Protein AF-0000000066030274 (afdb_homodimer)

InterPro domains:
  IPR007260 Putative N-acetylmannosamine-6-phosphate epimerase [MF_01235] (3-221)
  IPR007260 Putative N-acetylmannosamine-6-phosphate epimerase [NF002231] (2-221)
  IPR007260 Putative N-acetylmannosamine-6-phosphate epimerase [PF04131] (27-221)
  IPR007260 Putative N-acetylmannosamine-6-phosphate epimerase [PTHR36204] (3-221)
  IPR007260 Putative N-acetylmannosamine-6-phosphate epimerase [cd04729] (2-216)
  IPR011060 Ribulose-phosphate binding barrel [SSF51366] (3-220)
  IPR013785 Aldolase-type TIM barrel [G3DSA:3.20.20.70] (1-220)

pLDDT: mean 97.84, std 4.37, range [44.91, 99.0]

Organism: Clostridioides difficile (strain 630) (NCBI:txid272563)

Secondary structure (DSSP, 8-state):
-HHHHTTSEEEEE---TTSTT--HHHHHHHHHHHHHHT--EEEEESHHHHHHHHHHH---EEEE-B--BTTBS--BS-SHHHHHHHHTTT-SEEEEE-SSSPPGGG--HHHHHHHHHHTT-EEEEE-SSHHHHHHHHHHT-SEEE-TTTTSSTTS---SS--HHHHHHHHHH-SS-EEEES---SHHHHHHHHHTT-SEEEE-HHHH-HHHHHHHHHHHHS--/-HHHHTTSEEEEE---TTSTT--HHHHHHHHHHHHHHT--EEEEESHHHHHHHHHHH---EEEE-B--BTTBS--BS-SHHHHHHHHTTT-SEEEEE-SSSPPGGG--HHHHHHHHHHTT-EEEEE-SSHHHHHHHHHHT-SEEE-TTTTSSTTS---SS--HHHHHHHHHH-SS-EEEES---SHHHHHHHHHTT-SEEEE-HHHH-HHHHHHHHHHHHS--

Solvent-accessible surface area (backbone atoms only — not comparable to full-atom values): 22519 Å² total; per-residue (Å²): 103,72,77,70,30,49,76,36,43,24,37,31,44,65,54,53,87,90,39,62,58,46,40,39,70,48,32,16,28,49,42,36,20,26,42,73,17,58,35,51,28,35,33,28,48,39,54,64,30,40,39,38,28,37,72,67,57,68,46,49,30,36,34,34,32,80,47,86,45,95,78,24,88,49,28,43,28,48,44,68,67,45,49,56,51,48,65,72,44,68,45,55,23,40,39,27,65,41,50,91,67,58,32,47,94,65,55,56,65,56,60,51,48,48,53,43,46,75,71,73,30,43,36,33,31,30,14,43,51,70,68,33,46,56,51,41,52,74,53,60,48,59,28,38,28,40,52,34,46,34,72,44,97,87,35,70,72,62,93,46,51,64,59,69,60,49,40,53,46,46,72,69,48,91,54,50,36,31,46,28,42,55,45,64,45,38,66,46,48,31,53,50,50,73,54,58,39,34,27,34,44,37,31,57,68,46,63,29,37,25,61,44,32,29,51,39,48,57,47,58,50,82,123,102,71,76,71,29,49,77,36,44,25,36,31,42,63,54,53,87,92,39,62,57,45,40,40,70,48,31,16,28,51,42,37,19,26,42,74,17,58,34,51,29,34,35,27,49,38,54,64,30,39,41,38,28,37,72,66,58,66,44,48,30,37,34,33,32,79,47,85,45,95,79,24,87,49,28,42,27,47,45,69,67,45,48,56,51,47,67,72,44,69,45,56,24,41,39,28,64,40,51,92,66,60,32,48,93,65,54,57,64,56,58,52,50,47,52,43,45,74,70,73,32,43,36,34,32,30,14,44,51,70,68,33,46,56,52,42,53,74,55,62,48,57,29,38,26,40,52,34,47,33,72,43,98,87,36,70,71,63,92,48,51,64,60,69,60,49,41,53,46,48,71,68,47,93,55,48,36,30,45,28,41,55,43,65,44,36,66,47,48,30,54,49,50,73,54,57,39,34,27,35,43,37,32,58,67,48,62,28,37,25,61,44,33,29,50,40,47,57,47,57,50,80,126

Radius of gyration: 24.38 Å; Cα contacts (8 Å, |Δi|>4): 1023; chains: 2; bounding box: 40×72×54 Å

Sequence (446 aa):
MLDKVKGRLIVSCQALENEPLHSPFIMGRMAKAAMEGGAVGIRAQGVEDIIEIKKVTGLPVIGIIKRNYEDSDIYITPTKKEVDELLTTGCEMIALDATNRVRPNNEDLKELIKYIKENGVLVMADISNYDEAIKAQEYGVDCVSTTLSGYTPYTKTLEGPDFVLMERLVKDLEIPVIAEGKVNTPQDLKKVFELGVHSSVVGSAITRPQLITEKFVKAIEINMLDKVKGRLIVSCQALENEPLHSPFIMGRMAKAAMEGGAVGIRAQGVEDIIEIKKVTGLPVIGIIKRNYEDSDIYITPTKKEVDELLTTGCEMIALDATNRVRPNNEDLKELIKYIKENGVLVMADISNYDEAIKAQEYGVDCVSTTLSGYTPYTKTLEGPDFVLMERLVKDLEIPVIAEGKVNTPQDLKKVFELGVHSSVVGSAITRPQLITEKFVKAIEIN

Foldseek 3Di:
DLVQFFVHEEEEQEDDPPAPQPDLVSSLVLLVVVVVVPHQEYEYEDQSNLLSNCVNRVHAYAYWYFDDDPVWPFGTNQDVVRLVSNLVRPHQEYEGEQEPTAGVVRDDPLVSCVVSVVSVHAYEYEYQADVSQVVVVVSPHQEYENACNLVDPPHNHDQAWPQVRLLVCQVPDPHAYEYEDRCQDPVSLVSSVVSPGRYYYHYCNRHPVVVVVVVVVVVPPDD/DLVQFFVHEEEEQEDDPPAPQPDLVSSLVLLVVVVVVPHQEYEYEDQSNLLSNCVNRVHAYAYWYFDDDPVWPFGTNQDVVRLVSNLVRPHQEYE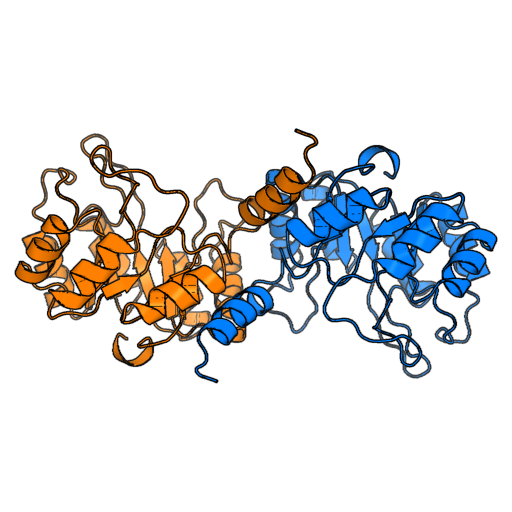GEQEPTAGVVRDDPLVSCVVSVVSVHAYEYEYQADVSQVVVVVSPHQEYENACNCVDPPHNHDQAWPQVRLLVCQVPPPHAYEYEDRCQDPVSLVSSVVSPGRYYYHYCNRHPVVVVVVVVVVVPPDD

Nearest PDB structures (foldseek):
  4utu-assembly1_B  TM=9.951E-01  e=3.178E-37  Clostridium perfringens str. 13
  4utt-assembly2_C-2  TM=9.956E-01  e=2.919E-36  Clostridium perfringens str. 13
  4utt-assembly2_B  TM=9.956E-01  e=1.132E-35  Clostridium perfringens str. 13
  5zkn-assembly1_A-2  TM=9.641E-01  e=8.181E-30  Fusobacterium nucleatum subsp. nucleatum ATCC 25586
  3q58-assembly1_B  TM=9.563E-01  e=1.380E-25  Salmonella enterica subsp. enterica serovar Typhi

Structure (mmCIF, N/CA/C/O backbone):
data_AF-0000000066030274-model_v1
#
loop_
_entity.id
_entity.type
_entity.pdbx_description
1 polymer 'Putative N-acetylmannosamine-6-phosphate 2-epimerase'
#
loop_
_atom_site.group_PDB
_atom_site.id
_atom_site.type_symbol
_atom_site.label_atom_id
_atom_site.label_alt_id
_atom_site.label_comp_id
_atom_site.label_asym_id
_atom_site.label_entity_id
_atom_site.label_seq_id
_atom_site.pdbx_PDB_ins_code
_atom_site.Cartn_x
_atom_site.Cartn_y
_atom_site.Cartn_z
_atom_site.occupancy
_atom_site.B_iso_or_equiv
_atom_site.auth_seq_id
_atom_site.auth_comp_id
_atom_site.auth_asym_id
_atom_site.auth_atom_id
_atom_site.pdbx_PDB_model_num
ATOM 1 N N . MET A 1 1 ? -14.547 20.438 7.605 1 95.88 1 MET A N 1
ATOM 2 C CA . MET A 1 1 ? -13.617 19.312 7.473 1 95.88 1 MET A CA 1
ATOM 3 C C . MET A 1 1 ? -13.375 18.656 8.82 1 95.88 1 MET A C 1
ATOM 5 O O . MET A 1 1 ? -13.516 17.438 8.953 1 95.88 1 MET A O 1
ATOM 9 N N . LEU A 1 2 ? -13.211 19.422 9.906 1 98.19 2 LEU A N 1
ATOM 10 C CA . LEU A 1 2 ? -12.812 18.875 11.195 1 98.19 2 LEU A CA 1
ATOM 11 C C . LEU A 1 2 ? -13.922 17.984 11.766 1 98.19 2 LEU A C 1
ATOM 13 O O . LEU A 1 2 ? -13.641 16.953 12.375 1 98.19 2 LEU A O 1
ATOM 17 N N . ASP A 1 3 ? -15.188 18.391 11.539 1 98.12 3 ASP A N 1
ATOM 18 C CA . ASP A 1 3 ? -16.297 17.562 12.008 1 98.12 3 ASP A CA 1
ATOM 19 C C . ASP A 1 3 ? -16.359 16.234 11.242 1 98.12 3 ASP A C 1
ATOM 21 O O . ASP A 1 3 ? -16.641 15.188 11.82 1 98.12 3 ASP A O 1
ATOM 25 N N . LYS A 1 4 ? -16.078 16.297 10.016 1 97.88 4 LYS A N 1
ATOM 26 C CA . LYS A 1 4 ? -16.188 15.141 9.133 1 97.88 4 LYS A CA 1
ATOM 27 C C . LYS A 1 4 ? -15.125 14.086 9.469 1 97.88 4 LYS A C 1
ATOM 29 O O . LYS A 1 4 ? -15.359 12.891 9.305 1 97.88 4 LYS A O 1
ATOM 34 N N . VAL A 1 5 ? -13.984 14.508 9.977 1 98.56 5 VAL A N 1
ATOM 35 C CA . VAL A 1 5 ? -12.883 13.562 10.141 1 98.56 5 VAL A CA 1
ATOM 36 C C . VAL A 1 5 ? -12.797 13.109 11.594 1 98.56 5 VAL A C 1
ATOM 38 O O . VAL A 1 5 ? -11.961 12.273 11.945 1 98.56 5 VAL A O 1
ATOM 41 N N . LYS A 1 6 ? -13.641 13.688 12.438 1 98.5 6 LYS A N 1
ATOM 42 C CA . LYS A 1 6 ? -13.594 13.344 13.859 1 98.5 6 LYS A CA 1
ATOM 43 C C . LYS A 1 6 ? -13.805 11.844 14.062 1 98.5 6 LYS A C 1
ATOM 45 O O . LYS A 1 6 ? -14.766 11.266 13.547 1 98.5 6 LYS A O 1
ATOM 50 N N . GLY A 1 7 ? -12.844 11.211 14.773 1 98.19 7 GLY A N 1
ATOM 51 C CA . GLY A 1 7 ? -12.938 9.789 15.086 1 98.19 7 GLY A CA 1
ATOM 52 C C . GLY A 1 7 ? -12.672 8.898 13.898 1 98.19 7 GLY A C 1
ATOM 53 O O . GLY A 1 7 ? -12.914 7.688 13.953 1 98.19 7 GLY A O 1
ATOM 54 N N . ARG A 1 8 ? -12.156 9.484 12.805 1 98.5 8 ARG A N 1
ATOM 55 C CA . ARG A 1 8 ? -12.016 8.742 11.555 1 98.5 8 ARG A CA 1
ATOM 56 C C . ARG A 1 8 ? -10.617 8.914 10.969 1 98.5 8 ARG A C 1
ATOM 58 O O . ARG A 1 8 ? -9.805 9.672 11.5 1 98.5 8 ARG A O 1
ATOM 65 N N . LEU A 1 9 ? -10.336 8.141 9.945 1 98.88 9 LEU A N 1
ATOM 66 C CA . LEU A 1 9 ? -8.992 8.039 9.406 1 98.88 9 LEU A CA 1
ATOM 67 C C . LEU A 1 9 ? -8.812 8.977 8.211 1 98.88 9 LEU A C 1
ATOM 69 O O . LEU A 1 9 ? -9.672 9.031 7.328 1 98.88 9 LEU A O 1
ATOM 73 N N . ILE A 1 10 ? -7.738 9.75 8.234 1 98.94 10 ILE A N 1
ATOM 74 C CA . ILE A 1 10 ? -7.211 10.469 7.078 1 98.94 10 ILE A CA 1
ATOM 75 C C . ILE A 1 10 ? -6.016 9.711 6.5 1 98.94 10 ILE A C 1
ATOM 77 O O . ILE A 1 10 ? -5.168 9.211 7.25 1 98.94 10 ILE A O 1
ATOM 81 N N . VAL A 1 11 ? -5.977 9.555 5.203 1 98.94 11 VAL A N 1
ATOM 82 C CA . VAL A 1 11 ? -4.844 8.875 4.586 1 98.94 11 VAL A CA 1
ATOM 83 C C . VAL A 1 11 ? -3.996 9.875 3.809 1 98.94 11 VAL A C 1
ATOM 85 O O . VAL A 1 11 ? -4.527 10.727 3.092 1 98.94 11 VAL A O 1
ATOM 88 N N . SER A 1 12 ? -2.684 9.852 4.035 1 98.88 12 SER A N 1
ATOM 89 C CA . SER A 1 12 ? -1.754 10.695 3.285 1 98.88 12 SER A CA 1
ATOM 90 C C . SER A 1 12 ? -1.395 10.055 1.946 1 98.88 12 SER A C 1
ATOM 92 O O . SER A 1 12 ? -0.857 8.945 1.903 1 98.88 12 SER A O 1
ATOM 94 N N . CYS A 1 13 ? -1.691 10.648 0.901 1 98.69 13 CYS A N 1
ATOM 95 C CA . CYS A 1 13 ? -1.313 10.266 -0.456 1 98.69 13 CYS A CA 1
ATOM 96 C C . CYS A 1 13 ? -0.322 11.266 -1.043 1 98.69 13 CYS A C 1
ATOM 98 O O . CYS A 1 13 ? -0.719 12.219 -1.714 1 98.69 13 CYS A O 1
ATOM 100 N N . GLN A 1 14 ? 0.922 11.023 -0.759 1 97 14 GLN A N 1
ATOM 101 C CA . GLN A 1 14 ? 2.021 11.898 -1.147 1 97 14 GLN A CA 1
ATOM 102 C C . GLN A 1 14 ? 3.174 11.102 -1.753 1 97 14 GLN A C 1
ATOM 104 O O . GLN A 1 14 ? 3.549 10.047 -1.232 1 97 14 GLN A O 1
ATOM 109 N N . ALA A 1 15 ? 3.635 11.531 -2.889 1 96.12 15 ALA A N 1
ATOM 110 C CA . ALA A 1 15 ? 4.844 10.969 -3.492 1 96.12 15 ALA A CA 1
ATOM 111 C C . ALA A 1 15 ? 5.77 12.078 -3.986 1 96.12 15 ALA A C 1
ATOM 113 O O . ALA A 1 15 ? 5.359 12.938 -4.77 1 96.12 15 ALA A O 1
ATOM 114 N N . LEU A 1 16 ? 6.957 12.031 -3.527 1 93.69 16 LEU A N 1
ATOM 115 C CA . LEU A 1 16 ? 7.957 13.008 -3.949 1 93.69 16 LEU A CA 1
ATOM 116 C C . LEU A 1 16 ? 8.445 12.711 -5.363 1 93.69 16 LEU A C 1
ATOM 118 O O . LEU A 1 16 ? 8.164 11.641 -5.91 1 93.69 16 LEU A O 1
ATOM 122 N N . GLU A 1 17 ? 9.156 13.609 -5.926 1 94.56 17 GLU A N 1
ATOM 123 C CA . GLU A 1 17 ? 9.57 13.531 -7.324 1 94.56 17 GLU A CA 1
ATOM 124 C C . GLU A 1 17 ? 10.414 12.289 -7.586 1 94.56 17 GLU A C 1
ATOM 126 O O . GLU A 1 17 ? 10.328 11.688 -8.656 1 94.56 17 GLU A O 1
ATOM 131 N N . ASN A 1 18 ? 11.195 11.867 -6.656 1 96.19 18 ASN A N 1
ATOM 132 C CA . ASN A 1 18 ? 12.117 10.75 -6.859 1 96.19 18 ASN A CA 1
ATOM 133 C C . ASN A 1 18 ? 11.461 9.414 -6.508 1 96.19 18 ASN A C 1
ATOM 135 O O . ASN A 1 18 ? 12.086 8.359 -6.652 1 96.19 18 ASN A O 1
ATOM 139 N N . GLU A 1 19 ? 10.25 9.438 -6.117 1 97.56 19 GLU A N 1
ATOM 140 C CA . GLU A 1 19 ? 9.562 8.219 -5.699 1 97.56 19 GLU A CA 1
ATOM 141 C C . GLU A 1 19 ? 8.781 7.598 -6.855 1 97.56 19 GLU A C 1
ATOM 143 O O . GLU A 1 19 ? 8.289 8.312 -7.73 1 97.56 19 GLU A O 1
ATOM 148 N N . PRO A 1 20 ? 8.555 6.332 -6.82 1 98.19 20 PRO A N 1
ATOM 149 C CA . PRO A 1 20 ? 7.98 5.613 -7.961 1 98.19 20 PRO A CA 1
ATOM 150 C C . PRO A 1 20 ? 6.551 6.051 -8.273 1 98.19 20 PRO A C 1
ATOM 152 O O . PRO A 1 20 ? 6.148 6.059 -9.438 1 98.19 20 PRO A O 1
ATOM 155 N N . LEU A 1 21 ? 5.836 6.469 -7.258 1 98.5 21 LEU A N 1
ATOM 156 C CA . LEU A 1 21 ? 4.414 6.711 -7.48 1 98.5 21 LEU A CA 1
ATOM 157 C C . LEU A 1 21 ? 4.145 8.195 -7.691 1 98.5 21 LEU A C 1
ATOM 159 O O . LEU A 1 21 ? 3.006 8.648 -7.562 1 98.5 21 LEU A O 1
ATOM 163 N N . HIS A 1 22 ? 5.219 8.969 -8.031 1 98.38 22 HIS A N 1
ATOM 164 C CA . HIS A 1 22 ? 5.07 10.398 -8.273 1 98.38 22 HIS A CA 1
ATOM 165 C C . HIS A 1 22 ? 4.293 10.656 -9.562 1 98.38 22 HIS A C 1
ATOM 167 O O . HIS A 1 22 ? 4.836 10.523 -10.656 1 98.38 22 HIS A O 1
ATOM 173 N N . SER A 1 23 ? 3.059 10.992 -9.445 1 98.44 23 SER A N 1
ATOM 174 C CA . SER A 1 23 ? 2.131 11.305 -10.523 1 98.44 23 SER A CA 1
ATOM 175 C C . SER A 1 23 ? 0.76 11.695 -9.977 1 98.44 23 SER A C 1
ATOM 177 O O . SER A 1 23 ? 0.21 11.016 -9.117 1 98.44 23 SER A O 1
ATOM 179 N N . PRO A 1 24 ? 0.243 12.852 -10.484 1 98.62 24 PRO A N 1
ATOM 180 C CA . PRO A 1 24 ? -1.111 13.203 -10.047 1 98.62 24 PRO A CA 1
ATOM 181 C C . PRO A 1 24 ? -2.127 12.102 -10.352 1 98.62 24 PRO A C 1
ATOM 183 O O . PRO A 1 24 ? -3.047 11.875 -9.562 1 98.62 24 PRO A O 1
ATOM 186 N N . PHE A 1 25 ? -1.946 11.453 -11.461 1 98.69 25 PHE A N 1
ATOM 187 C CA . PHE A 1 25 ? -2.826 10.352 -11.828 1 98.69 25 PHE A CA 1
ATOM 188 C C . PHE A 1 25 ? -2.748 9.227 -10.797 1 98.69 25 PHE A C 1
ATOM 190 O O . PHE A 1 25 ? -3.777 8.734 -10.328 1 98.69 25 PHE A O 1
ATOM 197 N N . ILE A 1 26 ? -1.557 8.844 -10.414 1 98.81 26 ILE A N 1
ATOM 198 C CA . ILE A 1 26 ? -1.357 7.762 -9.461 1 98.81 26 ILE A CA 1
ATOM 199 C C . ILE A 1 26 ? -1.873 8.188 -8.086 1 98.81 26 ILE A C 1
ATOM 201 O O . ILE A 1 26 ? -2.582 7.43 -7.418 1 98.81 26 ILE A O 1
ATOM 205 N N . MET A 1 27 ? -1.566 9.406 -7.695 1 98.81 27 MET A N 1
ATOM 206 C CA . MET A 1 27 ? -1.98 9.875 -6.375 1 98.81 27 MET A CA 1
ATOM 207 C C . MET A 1 27 ? -3.5 9.969 -6.285 1 98.81 27 MET A C 1
ATOM 209 O O . MET A 1 27 ? -4.082 9.688 -5.238 1 98.81 27 MET A O 1
ATOM 213 N N . GLY A 1 28 ? -4.117 10.414 -7.395 1 98.88 28 GLY A N 1
ATOM 214 C CA . GLY A 1 28 ? -5.574 10.406 -7.422 1 98.88 28 GLY A CA 1
ATOM 215 C C . GLY A 1 28 ? -6.168 9.023 -7.207 1 98.88 28 GLY A C 1
ATOM 216 O O . GLY A 1 28 ? -7.113 8.867 -6.434 1 98.88 28 GLY A O 1
ATOM 217 N N . ARG A 1 29 ? -5.594 8.008 -7.809 1 98.88 29 ARG A N 1
ATOM 218 C CA . ARG A 1 29 ? -6.113 6.648 -7.715 1 98.88 29 ARG A CA 1
ATOM 219 C C . ARG A 1 29 ? -5.797 6.035 -6.355 1 98.88 29 ARG A C 1
ATOM 221 O O . ARG A 1 29 ? -6.586 5.246 -5.828 1 98.88 29 ARG A O 1
ATOM 228 N N . MET A 1 30 ? -4.629 6.406 -5.797 1 98.88 30 MET A N 1
ATOM 229 C CA . MET A 1 30 ? -4.312 5.992 -4.434 1 98.88 30 MET A CA 1
ATOM 230 C C . MET A 1 30 ? -5.34 6.539 -3.447 1 98.88 30 MET A C 1
ATOM 232 O O . MET A 1 30 ? -5.809 5.816 -2.564 1 98.88 30 MET A O 1
ATOM 236 N N . ALA A 1 31 ? -5.68 7.809 -3.643 1 98.94 31 ALA A N 1
ATOM 237 C CA . ALA A 1 31 ? -6.672 8.445 -2.777 1 98.94 31 ALA A CA 1
ATOM 238 C C . ALA A 1 31 ? -8.039 7.781 -2.938 1 98.94 31 ALA A C 1
ATOM 240 O O . ALA A 1 31 ? -8.75 7.574 -1.953 1 98.94 31 ALA A O 1
ATOM 241 N N . LYS A 1 32 ? -8.398 7.48 -4.172 1 98.94 32 LYS A N 1
ATOM 242 C CA . LYS A 1 32 ? -9.648 6.773 -4.418 1 98.94 32 LYS A CA 1
ATOM 243 C C . LYS A 1 32 ? -9.664 5.422 -3.709 1 98.94 32 LYS A C 1
ATOM 245 O O . LYS A 1 32 ? -10.68 5.035 -3.123 1 98.94 32 LYS A O 1
ATOM 250 N N . ALA A 1 33 ? -8.57 4.695 -3.791 1 98.94 33 ALA A N 1
ATOM 251 C CA . ALA A 1 33 ? -8.445 3.414 -3.102 1 98.94 33 ALA A CA 1
ATOM 252 C C . ALA A 1 33 ? -8.609 3.586 -1.594 1 98.94 33 ALA A C 1
ATOM 254 O O . ALA A 1 33 ? -9.328 2.818 -0.947 1 98.94 33 ALA A O 1
ATOM 255 N N . ALA A 1 34 ? -7.922 4.605 -1.051 1 98.94 34 ALA A N 1
ATOM 256 C CA . ALA A 1 34 ? -8.047 4.891 0.376 1 98.94 34 ALA A CA 1
ATOM 257 C C . ALA A 1 34 ? -9.492 5.188 0.754 1 98.94 34 ALA A C 1
ATOM 259 O O . ALA A 1 34 ? -9.984 4.699 1.773 1 98.94 34 ALA A O 1
ATOM 260 N N . MET A 1 35 ? -10.172 6.004 -0.079 1 98.94 35 MET A N 1
ATOM 261 C CA . MET A 1 35 ? -11.578 6.332 0.143 1 98.94 35 MET A CA 1
ATOM 262 C C . MET A 1 35 ? -12.438 5.07 0.165 1 98.94 35 MET A C 1
ATOM 264 O O . MET A 1 35 ? -13.273 4.902 1.049 1 98.94 35 MET A O 1
ATOM 268 N N . GLU A 1 36 ? -12.188 4.176 -0.754 1 98.88 36 GLU A N 1
ATOM 269 C CA . GLU A 1 36 ? -12.914 2.914 -0.812 1 98.88 36 GLU A CA 1
ATOM 270 C C . GLU A 1 36 ? -12.703 2.092 0.454 1 98.88 36 GLU A C 1
ATOM 272 O O . GLU A 1 36 ? -13.602 1.377 0.899 1 98.88 36 GLU A O 1
ATOM 277 N N . GLY A 1 37 ? -11.547 2.225 1.004 1 98.81 37 GLY A N 1
ATOM 278 C CA . GLY A 1 37 ? -11.219 1.501 2.223 1 98.81 37 GLY A CA 1
ATOM 279 C C . GLY A 1 37 ? -11.812 2.137 3.469 1 98.81 37 GLY A C 1
ATOM 280 O O . GLY A 1 37 ? -11.758 1.558 4.555 1 98.81 37 GLY A O 1
ATOM 281 N N . GLY A 1 38 ? -12.273 3.406 3.363 1 98.81 38 GLY A N 1
ATOM 282 C CA . GLY A 1 38 ? -12.992 3.992 4.484 1 98.81 38 GLY A CA 1
ATOM 283 C C . GLY A 1 38 ? -12.375 5.293 4.973 1 98.81 38 GLY A C 1
ATOM 284 O O . GLY A 1 38 ? -12.859 5.891 5.934 1 98.81 38 GLY A O 1
ATOM 285 N N . ALA A 1 39 ? -11.312 5.75 4.309 1 98.88 39 ALA A N 1
ATOM 286 C CA . ALA A 1 39 ? -10.766 7.055 4.664 1 98.88 39 ALA A CA 1
ATOM 287 C C . ALA A 1 39 ? -11.781 8.164 4.426 1 98.88 39 ALA A C 1
ATOM 289 O O . ALA A 1 39 ? -12.5 8.156 3.424 1 98.88 39 ALA A O 1
ATOM 290 N N . VAL A 1 40 ? -11.773 9.18 5.297 1 98.88 40 VAL A N 1
ATOM 291 C CA . VAL A 1 40 ? -12.789 10.211 5.172 1 98.88 40 VAL A CA 1
ATOM 292 C C . VAL A 1 40 ? -12.141 11.547 4.812 1 98.88 40 VAL A C 1
ATOM 294 O O . VAL A 1 40 ? -12.82 12.562 4.691 1 98.88 40 VAL A O 1
ATOM 297 N N . GLY A 1 41 ? -10.844 11.594 4.66 1 98.88 41 GLY A N 1
ATOM 298 C CA . GLY A 1 41 ? -10.023 12.719 4.246 1 98.88 41 GLY A CA 1
ATOM 299 C C . GLY A 1 41 ? -8.672 12.305 3.684 1 98.88 41 GLY A C 1
ATOM 300 O O . GLY A 1 41 ? -8.258 11.156 3.848 1 98.88 41 GLY A O 1
ATOM 301 N N . ILE A 1 42 ? -8.07 13.219 3 1 98.94 42 ILE A N 1
ATOM 302 C CA . ILE A 1 42 ? -6.77 12.953 2.389 1 98.94 42 ILE A CA 1
ATOM 303 C C . ILE A 1 42 ? -5.797 14.078 2.729 1 98.94 42 ILE A C 1
ATOM 305 O O . ILE A 1 42 ? -6.16 15.25 2.693 1 98.94 42 ILE A O 1
ATOM 309 N N . ARG A 1 43 ? -4.605 13.758 3.139 1 98.94 43 ARG A N 1
ATOM 310 C CA . ARG A 1 43 ? -3.484 14.688 3.133 1 98.94 43 ARG A CA 1
ATOM 311 C C . ARG A 1 43 ? -2.645 14.531 1.87 1 98.94 43 ARG A C 1
ATOM 313 O O . ARG A 1 43 ? -2.289 13.414 1.49 1 98.94 43 ARG A O 1
ATOM 320 N N . ALA A 1 44 ? -2.354 15.609 1.183 1 98.81 44 ALA A N 1
ATOM 321 C CA . ALA A 1 44 ? -1.711 15.5 -0.126 1 98.81 44 ALA A CA 1
ATOM 322 C C . ALA A 1 44 ? -0.712 16.641 -0.337 1 98.81 44 ALA A C 1
ATOM 324 O O . ALA A 1 44 ? -0.889 17.734 0.193 1 98.81 44 ALA A O 1
ATOM 325 N N . GLN A 1 45 ? 0.233 16.359 -1.125 1 97.94 45 GLN A N 1
ATOM 326 C CA . GLN A 1 45 ? 1.299 17.297 -1.452 1 97.94 45 GLN A CA 1
ATOM 327 C C . GLN A 1 45 ? 1.216 17.734 -2.91 1 97.94 45 GLN A C 1
ATOM 329 O O . GLN A 1 45 ? 1.156 16.906 -3.814 1 97.94 45 GLN A O 1
ATOM 334 N N . GLY A 1 46 ? 1.202 19.094 -3.127 1 98.25 46 GLY A N 1
ATOM 335 C CA . GLY A 1 46 ? 1.322 19.625 -4.473 1 98.25 46 GLY A CA 1
ATOM 336 C C . GLY A 1 46 ? -0.012 20.016 -5.082 1 98.25 46 GLY A C 1
ATOM 337 O O . GLY A 1 46 ? -1.016 19.328 -4.883 1 98.25 46 GLY A O 1
ATOM 338 N N . VAL A 1 47 ? 0.018 21.031 -5.891 1 98.81 47 VAL A N 1
ATOM 339 C CA . VAL A 1 47 ? -1.189 21.625 -6.453 1 98.81 47 VAL A CA 1
ATOM 340 C C . VAL A 1 47 ? -1.889 20.609 -7.359 1 98.81 47 VAL A C 1
ATOM 342 O O . VAL A 1 47 ? -3.074 20.328 -7.18 1 98.81 47 VAL A O 1
ATOM 345 N N . GLU A 1 48 ? -1.176 20.016 -8.258 1 98.75 48 GLU A N 1
ATOM 346 C CA . GLU A 1 48 ? -1.767 19.109 -9.242 1 98.75 48 GLU A CA 1
ATOM 347 C C . GLU A 1 48 ? -2.35 17.875 -8.57 1 98.75 48 GLU A C 1
ATOM 349 O O . GLU A 1 48 ? -3.424 17.391 -8.953 1 98.75 48 GLU A O 1
ATOM 354 N N . ASP A 1 49 ? -1.611 17.328 -7.617 1 98.81 49 ASP A N 1
ATOM 355 C CA . ASP A 1 49 ? -2.098 16.156 -6.898 1 98.81 49 ASP A CA 1
ATOM 356 C C . ASP A 1 49 ? -3.387 16.469 -6.145 1 98.81 49 ASP A C 1
ATOM 358 O O . ASP A 1 49 ? -4.336 15.695 -6.172 1 98.81 49 ASP A O 1
ATOM 362 N N . ILE A 1 50 ? -3.393 17.609 -5.48 1 98.94 50 ILE A N 1
ATOM 363 C CA . ILE A 1 50 ? -4.547 18 -4.676 1 98.94 50 ILE A CA 1
ATOM 364 C C . ILE A 1 50 ? -5.77 18.172 -5.574 1 98.94 50 ILE A C 1
ATOM 366 O O . ILE A 1 50 ? -6.852 17.656 -5.258 1 98.94 50 ILE A O 1
ATOM 370 N N . ILE A 1 51 ? -5.613 18.859 -6.68 1 98.88 51 ILE A N 1
ATOM 371 C CA . ILE A 1 51 ? -6.715 19.078 -7.605 1 98.88 51 ILE A CA 1
ATOM 372 C C . ILE A 1 51 ? -7.254 17.734 -8.102 1 98.88 51 ILE A C 1
ATOM 374 O O . ILE A 1 51 ? -8.469 17.516 -8.102 1 98.88 51 ILE A O 1
ATOM 378 N N . GLU A 1 52 ? -6.367 16.844 -8.484 1 98.88 52 GLU A N 1
ATOM 379 C CA . GLU A 1 52 ? -6.777 15.523 -8.977 1 98.88 52 GLU A CA 1
ATOM 380 C C . GLU A 1 52 ? -7.488 14.727 -7.891 1 98.88 52 GLU A C 1
ATOM 382 O O . GLU A 1 52 ? -8.516 14.102 -8.148 1 98.88 52 GLU A O 1
ATOM 387 N N . ILE A 1 53 ? -6.957 14.719 -6.695 1 98.94 53 ILE A N 1
ATOM 388 C CA . ILE A 1 53 ? -7.512 13.961 -5.578 1 98.94 53 ILE A CA 1
ATOM 389 C C . ILE A 1 53 ? -8.914 14.477 -5.246 1 98.94 53 ILE A C 1
ATOM 391 O O . ILE A 1 53 ? -9.836 13.695 -5.039 1 98.94 53 ILE A O 1
ATOM 395 N N . LYS A 1 54 ? -9.062 15.797 -5.199 1 98.81 54 LYS A N 1
ATOM 396 C CA . LYS A 1 54 ? -10.383 16.359 -4.941 1 98.81 54 LYS A CA 1
ATOM 397 C C . LYS A 1 54 ? -11.375 15.961 -6.027 1 98.81 54 LYS A C 1
ATOM 399 O O . LYS A 1 54 ? -12.516 15.617 -5.73 1 98.81 54 LYS A O 1
ATOM 404 N N . LYS A 1 55 ? -10.93 16.016 -7.227 1 98.75 55 LYS A N 1
ATOM 405 C CA . LYS A 1 55 ? -11.781 15.664 -8.359 1 98.75 55 LYS A CA 1
ATOM 406 C C . LYS A 1 55 ? -12.242 14.211 -8.266 1 98.75 55 LYS A C 1
ATOM 408 O O . LYS A 1 55 ? -13.422 13.922 -8.477 1 98.75 55 LYS A O 1
ATOM 413 N N . VAL A 1 56 ? -11.367 13.281 -7.863 1 98.38 56 VAL A N 1
ATOM 414 C CA . VAL A 1 56 ? -11.609 11.852 -7.984 1 98.38 56 VAL A CA 1
ATOM 415 C C . VAL A 1 56 ? -12.328 11.344 -6.734 1 98.38 56 VAL A C 1
ATOM 417 O O . VAL A 1 56 ? -13.078 10.375 -6.797 1 98.38 56 VAL A O 1
ATOM 420 N N . THR A 1 57 ? -12.195 12.008 -5.609 1 98.75 57 THR A N 1
ATOM 421 C CA . THR A 1 57 ? -12.703 11.445 -4.363 1 98.75 57 THR A CA 1
ATOM 422 C C . THR A 1 57 ? -13.844 12.297 -3.812 1 98.75 57 THR A C 1
ATOM 424 O O . THR A 1 57 ? -14.766 11.781 -3.174 1 98.75 57 THR A O 1
ATOM 427 N N . GLY A 1 58 ? -13.672 13.648 -3.959 1 98.75 58 GLY A N 1
ATOM 428 C CA . GLY A 1 58 ? -14.602 14.562 -3.318 1 98.75 58 GLY A CA 1
ATOM 429 C C . GLY A 1 58 ? -14.391 14.68 -1.82 1 98.75 58 GLY A C 1
ATOM 430 O O . GLY A 1 58 ? -15.172 15.328 -1.125 1 98.75 58 GLY A O 1
ATOM 431 N N . LEU A 1 59 ? -13.398 14.07 -1.31 1 98.88 59 LEU A N 1
ATOM 432 C CA . LEU A 1 59 ? -13.094 14.117 0.117 1 98.88 59 LEU A CA 1
ATOM 433 C C . LEU A 1 59 ? -12.422 15.43 0.493 1 98.88 59 LEU A C 1
ATOM 435 O O . LEU A 1 59 ? -11.805 16.078 -0.354 1 98.88 59 LEU A O 1
ATOM 439 N N . PRO A 1 60 ? -12.57 15.828 1.759 1 98.88 60 PRO A N 1
ATOM 440 C CA . PRO A 1 60 ? -11.766 16.969 2.207 1 98.88 60 PRO A CA 1
ATOM 441 C C . PRO A 1 60 ? -10.266 16.688 2.143 1 98.88 60 PRO A C 1
ATOM 443 O O . PRO A 1 60 ? -9.828 15.562 2.418 1 98.88 60 PRO A O 1
ATOM 446 N N . VAL A 1 61 ? -9.492 17.734 1.825 1 98.94 61 VAL A N 1
ATOM 447 C CA . VAL A 1 61 ? -8.062 17.562 1.622 1 98.94 61 VAL A CA 1
ATOM 448 C C . VAL A 1 61 ? -7.289 18.531 2.514 1 98.94 61 VAL A C 1
ATOM 450 O O . VAL A 1 61 ? -7.645 19.703 2.617 1 98.94 61 VAL A O 1
ATOM 453 N N . ILE A 1 62 ? -6.316 17.953 3.229 1 99 62 ILE A N 1
ATOM 454 C CA . ILE A 1 62 ? -5.254 18.75 3.844 1 99 62 ILE A CA 1
ATOM 455 C C . ILE A 1 62 ? -4.109 18.938 2.852 1 99 62 ILE A C 1
ATOM 457 O O . ILE A 1 62 ? -3.455 17.969 2.459 1 99 62 ILE A O 1
ATOM 461 N N . GLY A 1 63 ? -3.896 20.156 2.43 1 98.94 63 GLY A N 1
ATOM 462 C CA . GLY A 1 63 ? -2.893 20.438 1.414 1 98.94 63 GLY A CA 1
ATOM 463 C C . GLY A 1 63 ? -1.577 20.922 1.994 1 98.94 63 GLY A C 1
ATOM 464 O O . GLY A 1 63 ? -1.564 21.734 2.924 1 98.94 63 GLY A O 1
ATOM 465 N N . ILE A 1 64 ? -0.529 20.453 1.468 1 98.94 64 ILE A N 1
ATOM 466 C CA . ILE A 1 64 ? 0.808 20.953 1.771 1 98.94 64 ILE A CA 1
ATOM 467 C C . ILE A 1 64 ? 1.615 21.078 0.482 1 98.94 64 ILE A C 1
ATOM 469 O O . ILE A 1 64 ? 1.235 20.531 -0.554 1 98.94 64 ILE A O 1
ATOM 473 N N . ILE A 1 65 ? 2.652 21.797 0.534 1 98.81 65 ILE A N 1
ATOM 474 C CA . ILE A 1 65 ? 3.697 21.812 -0.483 1 98.81 65 ILE A CA 1
ATOM 475 C C . ILE A 1 65 ? 5.066 21.688 0.182 1 98.81 65 ILE A C 1
ATOM 477 O O . ILE A 1 65 ? 5.387 22.453 1.104 1 98.81 65 ILE A O 1
ATOM 481 N N . LYS A 1 66 ? 5.801 20.672 -0.245 1 98.31 66 LYS A N 1
ATOM 482 C CA . LYS A 1 66 ? 7.18 20.531 0.217 1 98.31 66 LYS A CA 1
ATOM 483 C C . LYS A 1 66 ? 8.148 21.234 -0.734 1 98.31 66 LYS A C 1
ATOM 485 O O . LYS A 1 66 ? 8.156 20.953 -1.936 1 98.31 66 LYS A O 1
ATOM 490 N N . ARG A 1 67 ? 8.891 22.234 -0.132 1 98.12 67 ARG A N 1
ATOM 491 C CA . ARG A 1 67 ? 9.883 22.984 -0.891 1 98.12 67 ARG A CA 1
ATOM 492 C C . ARG A 1 67 ? 11.07 23.359 -0.013 1 98.12 67 ARG A C 1
ATOM 494 O O . ARG A 1 67 ? 10.898 23.812 1.121 1 98.12 67 ARG A O 1
ATOM 501 N N . ASN A 1 68 ? 12.266 23.109 -0.588 1 97.88 68 ASN A N 1
ATOM 502 C CA . ASN A 1 68 ? 13.477 23.406 0.172 1 97.88 68 ASN A CA 1
ATOM 503 C C . ASN A 1 68 ? 13.977 24.828 -0.1 1 97.88 68 ASN A C 1
ATOM 505 O O . ASN A 1 68 ? 13.922 25.297 -1.236 1 97.88 68 ASN A O 1
ATOM 509 N N . TYR A 1 69 ? 14.453 25.469 0.951 1 98.12 69 TYR A N 1
ATOM 510 C CA . TYR A 1 69 ? 15.109 26.766 0.878 1 98.12 69 TYR A CA 1
ATOM 511 C C . TYR A 1 69 ? 16.5 26.719 1.519 1 98.12 69 TYR A C 1
ATOM 513 O O . TYR A 1 69 ? 16.703 26.016 2.52 1 98.12 69 TYR A O 1
ATOM 521 N N . GLU A 1 70 ? 17.438 27.406 1.026 1 97.44 70 GLU A N 1
ATOM 522 C CA . GLU A 1 70 ? 18.828 27.359 1.463 1 97.44 70 GLU A CA 1
ATOM 523 C C . GLU A 1 70 ? 18.984 27.891 2.887 1 97.44 70 GLU A C 1
ATOM 525 O O . GLU A 1 70 ? 19.828 27.422 3.645 1 97.44 70 GLU A O 1
ATOM 530 N N . ASP A 1 71 ? 18.188 28.734 3.291 1 97.69 71 ASP A N 1
ATOM 531 C CA . ASP A 1 71 ? 18.375 29.438 4.555 1 97.69 71 ASP A CA 1
ATOM 532 C C . ASP A 1 71 ? 17.484 28.875 5.648 1 97.69 71 ASP A C 1
ATOM 534 O O . ASP A 1 71 ? 17.297 29.484 6.699 1 97.69 71 ASP A O 1
ATOM 538 N N . SER A 1 72 ? 16.922 27.781 5.41 1 98.31 72 SER A N 1
ATOM 539 C CA . SER A 1 72 ? 15.969 27.25 6.379 1 98.31 72 SER A CA 1
ATOM 540 C C . SER A 1 72 ? 15.883 25.734 6.289 1 98.31 72 SER A C 1
ATOM 542 O O . SER A 1 72 ? 16 25.156 5.203 1 98.31 72 SER A O 1
ATOM 544 N N . ASP A 1 73 ? 15.586 25.094 7.406 1 97.56 73 ASP A N 1
ATOM 545 C CA . ASP A 1 73 ? 15.375 23.656 7.441 1 97.56 73 ASP A CA 1
ATOM 546 C C . ASP A 1 73 ? 13.898 23.312 7.246 1 97.56 73 ASP A C 1
ATOM 548 O O . ASP A 1 73 ? 13.539 22.141 7.125 1 97.56 73 ASP A O 1
ATOM 552 N N . ILE A 1 74 ? 13 24.328 7.23 1 98.44 74 ILE A N 1
ATOM 553 C CA . ILE A 1 74 ? 11.57 24.125 7.062 1 98.44 74 ILE A CA 1
ATOM 554 C C . ILE A 1 74 ? 11.258 23.859 5.59 1 98.44 74 ILE A C 1
ATOM 556 O O . ILE A 1 74 ? 11.695 24.594 4.711 1 98.44 74 ILE A O 1
ATOM 560 N N . TYR A 1 75 ? 10.477 22.75 5.371 1 97.88 75 TYR A N 1
ATOM 561 C CA . TYR A 1 75 ? 10.195 22.422 3.979 1 97.88 75 TYR A CA 1
ATOM 562 C C . TYR A 1 75 ? 8.711 22.141 3.773 1 97.88 75 TYR A C 1
ATOM 564 O O . TYR A 1 75 ? 8.25 22 2.639 1 97.88 75 TYR A O 1
ATOM 572 N N . ILE A 1 76 ? 7.887 22.031 4.852 1 98.69 76 ILE A N 1
ATOM 573 C CA . ILE A 1 76 ? 6.449 21.828 4.711 1 98.69 76 ILE A CA 1
ATOM 574 C C . ILE A 1 76 ? 5.738 23.172 4.68 1 98.69 76 ILE A C 1
ATOM 576 O O . ILE A 1 76 ? 5.625 23.844 5.707 1 98.69 76 ILE A O 1
ATOM 580 N N . THR A 1 77 ? 5.273 23.531 3.52 1 98.88 77 THR A N 1
ATOM 581 C CA . THR A 1 77 ? 4.617 24.812 3.279 1 98.88 77 THR A CA 1
ATOM 582 C C . THR A 1 77 ? 5.398 25.953 3.924 1 98.88 77 THR A C 1
ATOM 584 O O . THR A 1 77 ? 4.887 26.641 4.812 1 98.88 77 THR A O 1
ATOM 587 N N . PRO A 1 78 ? 6.57 26.219 3.422 1 98.81 78 PRO A N 1
ATOM 588 C CA . PRO A 1 78 ? 7.539 27.016 4.176 1 98.81 78 PRO A CA 1
ATOM 589 C C . PRO A 1 78 ? 7.242 28.516 4.102 1 98.81 78 PRO A C 1
ATOM 591 O O . PRO A 1 78 ? 7.551 29.25 5.043 1 98.81 78 PRO A O 1
ATOM 594 N N . THR A 1 79 ? 6.621 29.031 3.023 1 98.75 79 THR A N 1
ATOM 595 C CA . THR A 1 79 ? 6.477 30.469 2.836 1 98.75 79 THR A CA 1
ATOM 596 C C . THR A 1 79 ? 5.082 30.812 2.33 1 98.75 79 THR A C 1
ATOM 598 O O . THR A 1 79 ? 4.262 29.922 2.092 1 98.75 79 THR A O 1
ATOM 601 N N . LYS A 1 80 ? 4.879 32.094 2.213 1 98.81 80 LYS A N 1
ATOM 602 C CA . LYS A 1 80 ? 3.629 32.594 1.651 1 98.81 80 LYS A CA 1
ATOM 603 C C . LYS A 1 80 ? 3.432 32.125 0.218 1 98.81 80 LYS A C 1
ATOM 605 O O . LYS A 1 80 ? 2.301 31.891 -0.218 1 98.81 80 LYS A O 1
ATOM 610 N N . LYS A 1 81 ? 4.535 31.875 -0.495 1 98.75 81 LYS A N 1
ATOM 611 C CA . LYS A 1 81 ? 4.457 31.391 -1.871 1 98.75 81 LYS A CA 1
ATOM 612 C C . LYS A 1 81 ? 3.695 30.062 -1.948 1 98.75 81 LYS A C 1
ATOM 614 O O . LYS A 1 81 ? 2.779 29.922 -2.762 1 98.75 81 LYS A O 1
ATOM 619 N N . GLU A 1 82 ? 4.074 29.094 -1.15 1 98.88 82 GLU A N 1
ATOM 620 C CA . GLU A 1 82 ? 3.387 27.812 -1.121 1 98.88 82 GLU A CA 1
ATOM 621 C C . GLU A 1 82 ? 1.939 27.969 -0.666 1 98.88 82 GLU A C 1
ATOM 623 O O . GLU A 1 82 ? 1.05 27.266 -1.151 1 98.88 82 GLU A O 1
ATOM 628 N N . VAL A 1 83 ? 1.714 28.875 0.271 1 98.88 83 VAL A N 1
ATOM 629 C CA . VAL A 1 83 ? 0.352 29.141 0.724 1 98.88 83 VAL A CA 1
ATOM 630 C C . VAL A 1 83 ? -0.495 29.641 -0.445 1 98.88 83 VAL A C 1
ATOM 632 O O . VAL A 1 83 ? -1.598 29.141 -0.679 1 98.88 83 VAL A O 1
ATOM 635 N N . ASP A 1 84 ? 0.041 30.562 -1.2 1 98.94 84 ASP A N 1
ATOM 636 C CA . ASP A 1 84 ? -0.673 31.094 -2.354 1 98.94 84 ASP A CA 1
ATOM 637 C C . ASP A 1 84 ? -1.014 30 -3.354 1 98.94 84 ASP A C 1
ATOM 639 O O . ASP A 1 84 ? -2.125 29.953 -3.889 1 98.94 84 ASP A O 1
ATOM 643 N N . GLU A 1 85 ? -0.084 29.156 -3.566 1 98.94 85 GLU A N 1
ATOM 644 C CA . GLU A 1 85 ? -0.305 28.047 -4.48 1 98.94 85 GLU A CA 1
ATOM 645 C C . GLU A 1 85 ? -1.397 27.109 -3.961 1 98.94 85 GLU A C 1
ATOM 647 O O . GLU A 1 85 ? -2.279 26.703 -4.719 1 98.94 85 GLU A O 1
ATOM 652 N N . LEU A 1 86 ? -1.374 26.828 -2.723 1 98.94 86 LEU A N 1
ATOM 653 C CA . LEU A 1 86 ? -2.336 25.922 -2.117 1 98.94 86 LEU A CA 1
ATOM 654 C C . LEU A 1 86 ? -3.74 26.516 -2.141 1 98.94 86 LEU A C 1
ATOM 656 O O . LEU A 1 86 ? -4.727 25.781 -2.279 1 98.94 86 LEU A O 1
ATOM 660 N N . LEU A 1 87 ? -3.828 27.844 -2.002 1 98.81 87 LEU A N 1
ATOM 661 C CA . LEU A 1 87 ? -5.125 28.516 -2 1 98.81 87 LEU A CA 1
ATOM 662 C C . LEU A 1 87 ? -5.836 28.312 -3.336 1 98.81 87 LEU A C 1
ATOM 664 O O . LEU A 1 87 ? -7.062 28.406 -3.41 1 98.81 87 LEU A O 1
ATOM 668 N N . THR A 1 88 ? -5.094 27.984 -4.398 1 98.81 88 THR A N 1
ATOM 669 C CA . THR A 1 88 ? -5.691 27.812 -5.719 1 98.81 88 THR A CA 1
ATOM 670 C C . THR A 1 88 ? -6.312 26.422 -5.852 1 98.81 88 THR A C 1
ATOM 672 O O . THR A 1 88 ? -7.055 26.156 -6.797 1 98.81 88 THR A O 1
ATOM 675 N N . THR A 1 89 ? -6.074 25.516 -4.934 1 98.75 89 THR A N 1
ATOM 676 C CA . THR A 1 89 ? -6.445 24.109 -5.082 1 98.75 89 THR A CA 1
ATOM 677 C C . THR A 1 89 ? -7.863 23.859 -4.578 1 98.75 89 THR A C 1
ATOM 679 O O . THR A 1 89 ? -8.484 22.859 -4.91 1 98.75 89 THR A O 1
ATOM 682 N N . GLY A 1 90 ? -8.305 24.719 -3.678 1 98.31 90 GLY A N 1
ATOM 683 C CA . GLY A 1 90 ? -9.602 24.5 -3.047 1 98.31 90 GLY A CA 1
ATOM 684 C C . GLY A 1 90 ? -9.547 23.531 -1.891 1 98.31 90 GLY A C 1
ATOM 685 O O . GLY A 1 90 ? -10.578 23.016 -1.452 1 98.31 90 GLY A O 1
ATOM 686 N N . CYS A 1 91 ? -8.375 23.188 -1.389 1 98.81 91 CYS A N 1
ATOM 687 C CA . CYS A 1 91 ? -8.289 22.312 -0.228 1 98.81 91 CYS A CA 1
ATOM 688 C C . CYS A 1 91 ? -8.977 22.938 0.98 1 98.81 91 CYS A C 1
ATOM 690 O O . CYS A 1 91 ? -9.047 24.156 1.097 1 98.81 91 CYS A O 1
ATOM 692 N N . GLU A 1 92 ? -9.477 22.156 1.855 1 98.88 92 GLU A N 1
ATOM 693 C CA . GLU A 1 92 ? -10.258 22.609 3.006 1 98.88 92 GLU A CA 1
ATOM 694 C C . GLU A 1 92 ? -9.344 23.062 4.141 1 98.88 92 GLU A C 1
ATOM 696 O O . GLU A 1 92 ? -9.766 23.828 5.012 1 98.88 92 GLU A O 1
ATOM 701 N N . MET A 1 93 ? -8.07 22.609 4.121 1 98.94 93 MET A N 1
ATOM 702 C CA . MET A 1 93 ? -7.113 22.922 5.18 1 98.94 93 MET A CA 1
ATOM 703 C C . MET A 1 93 ? -5.691 22.969 4.629 1 98.94 93 MET A C 1
ATOM 705 O O . MET A 1 93 ? -5.336 22.203 3.742 1 98.94 93 MET A O 1
ATOM 709 N N . ILE A 1 94 ? -4.996 23.891 5.062 1 98.94 94 ILE A N 1
ATOM 710 C CA . ILE A 1 94 ? -3.57 23.984 4.762 1 98.94 94 ILE A CA 1
ATOM 711 C C . ILE A 1 94 ? -2.758 23.625 6.008 1 98.94 94 ILE A C 1
ATOM 713 O O . ILE A 1 94 ? -2.994 24.188 7.086 1 98.94 94 ILE A O 1
ATOM 717 N N . ALA A 1 95 ? -1.889 22.672 5.887 1 98.94 95 ALA A N 1
ATOM 718 C CA . ALA A 1 95 ? -0.933 22.359 6.945 1 98.94 95 ALA A CA 1
ATOM 719 C C . ALA A 1 95 ? 0.418 23.016 6.672 1 98.94 95 ALA A C 1
ATOM 721 O O . ALA A 1 95 ? 0.821 23.172 5.516 1 98.94 95 ALA A O 1
ATOM 722 N N . LEU A 1 96 ? 1.061 23.438 7.711 1 98.88 96 LEU A N 1
ATOM 723 C CA . LEU A 1 96 ? 2.396 24.016 7.582 1 98.88 96 LEU A CA 1
ATOM 724 C C . LEU A 1 96 ? 3.244 23.703 8.812 1 98.88 96 LEU A C 1
ATOM 726 O O . LEU A 1 96 ? 2.709 23.406 9.875 1 98.88 96 LEU A O 1
ATOM 730 N N . ASP A 1 97 ? 4.547 23.734 8.625 1 98.88 97 ASP A N 1
ATOM 731 C CA . ASP A 1 97 ? 5.516 23.562 9.703 1 98.88 97 ASP A CA 1
ATOM 732 C C . ASP A 1 97 ? 5.387 24.688 10.742 1 98.88 97 ASP A C 1
ATOM 734 O O . ASP A 1 97 ? 5.551 25.859 10.414 1 98.88 97 ASP A O 1
ATOM 738 N N . ALA A 1 98 ? 5.043 24.344 11.953 1 98.81 98 ALA A N 1
ATOM 739 C CA . ALA A 1 98 ? 4.898 25.328 13.031 1 98.81 98 ALA A CA 1
ATOM 740 C C . ALA A 1 98 ? 5.93 25.078 14.133 1 98.81 98 ALA A C 1
ATOM 742 O O . ALA A 1 98 ? 5.637 25.266 15.312 1 98.81 98 ALA A O 1
ATOM 743 N N . THR A 1 99 ? 7.043 24.547 13.766 1 98.62 99 THR A N 1
ATOM 744 C CA . THR A 1 99 ? 8.133 24.359 14.711 1 98.62 99 THR A CA 1
ATOM 745 C C . THR A 1 99 ? 8.805 25.688 15.039 1 98.62 99 THR A C 1
ATOM 747 O O . THR A 1 99 ? 8.469 26.719 14.453 1 98.62 99 THR A O 1
ATOM 750 N N . ASN A 1 100 ? 9.773 25.625 15.984 1 95.75 100 ASN A N 1
ATOM 751 C CA . ASN A 1 100 ?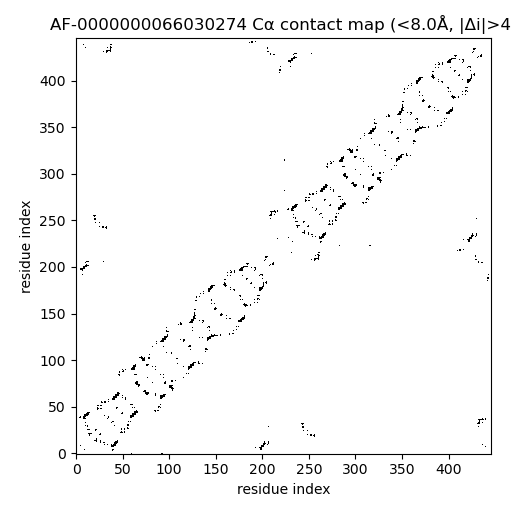 10.477 26.828 16.422 1 95.75 100 ASN A CA 1
ATOM 752 C C . ASN A 1 100 ? 11.664 27.156 15.508 1 95.75 100 ASN A C 1
ATOM 754 O O . ASN A 1 100 ? 12.414 28.094 15.773 1 95.75 100 ASN A O 1
ATOM 758 N N . ARG A 1 101 ? 11.797 26.469 14.445 1 97.44 101 ARG A N 1
ATOM 759 C CA . ARG A 1 101 ? 12.891 26.703 13.516 1 97.44 101 ARG A CA 1
ATOM 760 C C . ARG A 1 101 ? 12.641 27.953 12.68 1 97.44 101 ARG A C 1
ATOM 762 O O . ARG A 1 101 ? 11.5 28.391 12.547 1 97.44 101 ARG A O 1
ATOM 769 N N . VAL A 1 102 ? 13.695 28.453 12.148 1 97.5 102 VAL A N 1
ATOM 770 C CA . VAL A 1 102 ? 13.633 29.703 11.391 1 97.5 102 VAL A CA 1
ATOM 771 C C . VAL A 1 102 ? 13.055 29.438 10 1 97.5 102 VAL A C 1
ATOM 773 O O . VAL A 1 102 ? 13.523 28.547 9.297 1 97.5 102 VAL A O 1
ATOM 776 N N . ARG A 1 103 ? 12.047 30.234 9.617 1 98.19 103 ARG A N 1
ATOM 777 C CA . ARG A 1 103 ? 11.43 30.094 8.305 1 98.19 103 ARG A CA 1
ATOM 778 C C . ARG A 1 103 ? 12.242 30.812 7.234 1 98.19 103 ARG A C 1
ATOM 780 O O . ARG A 1 103 ? 13.031 31.703 7.547 1 98.19 103 ARG A O 1
ATOM 787 N N . PRO A 1 104 ? 12.055 30.312 6.004 1 98.25 104 PRO A N 1
ATOM 788 C CA . PRO A 1 104 ? 12.742 31.016 4.93 1 98.25 104 PRO A CA 1
ATOM 789 C C . PRO A 1 104 ? 12.445 32.5 4.926 1 98.25 104 PRO A C 1
ATOM 791 O O . PRO A 1 104 ? 11.305 32.938 5.152 1 98.25 104 PRO A O 1
ATOM 794 N N . ASN A 1 105 ? 13.5 33.312 4.664 1 96.31 105 ASN A N 1
ATOM 795 C CA . ASN A 1 105 ? 13.391 34.781 4.621 1 96.31 105 ASN A CA 1
ATOM 796 C C . ASN A 1 105 ? 12.914 35.344 5.957 1 96.31 105 ASN A C 1
ATOM 798 O O . ASN A 1 105 ? 12.383 36.438 6.012 1 96.31 105 ASN A O 1
ATOM 802 N N . ASN A 1 106 ? 12.953 34.562 6.973 1 96.38 106 ASN A N 1
ATOM 803 C CA . ASN A 1 106 ? 12.531 34.938 8.32 1 96.38 106 ASN A CA 1
ATOM 804 C C . ASN A 1 106 ? 11.055 35.312 8.359 1 96.38 106 ASN A C 1
ATOM 806 O O . ASN A 1 106 ? 10.672 36.25 9.086 1 96.38 106 ASN A O 1
ATOM 810 N N . GLU A 1 107 ? 10.242 34.656 7.551 1 97 107 GLU A N 1
ATOM 811 C CA . GLU A 1 107 ? 8.805 34.938 7.57 1 97 107 GLU A CA 1
ATOM 812 C C . GLU A 1 107 ? 8.219 34.656 8.953 1 97 107 GLU A C 1
ATOM 814 O O . GLU A 1 107 ? 8.711 33.812 9.688 1 97 107 GLU A O 1
ATOM 819 N N . ASP A 1 108 ? 7.238 35.406 9.273 1 97.56 108 ASP A N 1
ATOM 820 C CA . ASP A 1 108 ? 6.57 35.281 10.562 1 97.56 108 ASP A CA 1
ATOM 821 C C . ASP A 1 108 ? 5.445 34.25 10.516 1 97.56 108 ASP A C 1
ATOM 823 O O . ASP A 1 108 ? 4.535 34.375 9.695 1 97.56 108 ASP A O 1
ATOM 827 N N . LEU A 1 109 ? 5.516 33.312 11.336 1 98.5 109 LEU A N 1
ATOM 828 C CA . LEU A 1 109 ? 4.543 32.219 11.352 1 98.5 109 LEU A CA 1
ATOM 829 C C . LEU A 1 109 ? 3.145 32.75 11.664 1 98.5 109 LEU A C 1
ATOM 831 O O . LEU A 1 109 ? 2.17 32.344 11.023 1 98.5 109 LEU A O 1
ATOM 835 N N . LYS A 1 110 ? 3.057 33.625 12.641 1 98.56 110 LYS A N 1
ATOM 836 C CA . LYS A 1 110 ? 1.768 34.156 13.039 1 98.56 110 LYS A CA 1
ATOM 837 C C . LYS A 1 110 ? 1.086 34.875 11.875 1 98.56 110 LYS A C 1
ATOM 839 O O . LYS A 1 110 ? -0.122 34.719 11.672 1 98.56 110 LYS A O 1
ATOM 844 N N . GLU A 1 111 ? 1.838 35.594 11.117 1 98.38 111 GLU A N 1
ATOM 845 C CA . GLU A 1 111 ? 1.305 36.312 9.969 1 98.38 111 GLU A CA 1
ATOM 846 C C . GLU A 1 111 ? 0.849 35.344 8.875 1 98.38 111 GLU A C 1
ATOM 848 O O . GLU A 1 111 ? -0.151 35.594 8.195 1 98.38 111 GLU A O 1
ATOM 853 N N . LEU A 1 112 ? 1.6 34.312 8.664 1 98.5 112 LEU A N 1
ATOM 854 C CA . LEU A 1 112 ? 1.227 33.312 7.672 1 98.5 112 LEU A CA 1
ATOM 855 C C . LEU A 1 112 ? -0.092 32.625 8.047 1 98.5 112 LEU A C 1
ATOM 857 O O . LEU A 1 112 ? -0.962 32.438 7.191 1 98.5 112 LEU A O 1
ATOM 861 N N . ILE A 1 113 ? -0.249 32.281 9.289 1 98.81 113 ILE A N 1
ATOM 862 C CA . ILE A 1 113 ? -1.465 31.641 9.797 1 98.81 113 ILE A CA 1
ATOM 863 C C . ILE A 1 113 ? -2.652 32.594 9.602 1 98.81 113 ILE A C 1
ATOM 865 O O . ILE A 1 113 ? -3.701 32.188 9.102 1 98.81 113 ILE A O 1
ATOM 869 N N . LYS A 1 114 ? -2.439 33.812 9.992 1 98.75 114 LYS A N 1
ATOM 870 C CA . LYS A 1 114 ? -3.479 34.844 9.828 1 98.75 114 LYS A CA 1
ATOM 871 C C . LYS A 1 114 ? -3.893 34.969 8.367 1 98.75 114 LYS A C 1
ATOM 873 O O . LYS A 1 114 ? -5.082 35.062 8.062 1 98.75 114 LYS A O 1
ATOM 878 N N . TYR A 1 115 ? -2.916 34.969 7.484 1 98.81 115 TYR A N 1
ATOM 879 C CA . TYR A 1 115 ? -3.166 35.094 6.055 1 98.81 115 TYR A CA 1
ATOM 880 C C . TYR A 1 115 ? -4.027 33.969 5.539 1 98.81 115 TYR A C 1
ATOM 882 O O . TYR A 1 115 ? -4.988 34.188 4.797 1 98.81 115 TYR A O 1
ATOM 890 N N . ILE A 1 116 ? -3.715 32.719 5.945 1 98.88 116 ILE A N 1
ATOM 891 C CA . ILE A 1 116 ? -4.477 31.547 5.523 1 98.88 116 ILE A CA 1
ATOM 892 C C . ILE A 1 116 ? -5.918 31.672 6.012 1 98.88 116 ILE A C 1
ATOM 894 O O . ILE A 1 116 ? -6.859 31.484 5.238 1 98.88 116 ILE A O 1
ATOM 898 N N . LYS A 1 117 ? -6.09 32.062 7.23 1 98.56 117 LYS A N 1
ATOM 899 C CA . LYS A 1 117 ? -7.41 32.156 7.848 1 98.56 117 LYS A CA 1
ATOM 900 C C . LYS A 1 117 ? -8.242 33.25 7.199 1 98.56 117 LYS A C 1
ATOM 902 O O . LYS A 1 117 ? -9.453 33.094 7.008 1 98.56 117 LYS A O 1
ATOM 907 N N . GLU A 1 118 ? -7.594 34.312 6.883 1 98.44 118 GLU A N 1
ATOM 908 C CA . GLU A 1 118 ? -8.281 35.438 6.234 1 98.44 118 GLU A CA 1
ATOM 909 C C . GLU A 1 118 ? -8.789 35.031 4.852 1 98.44 118 GLU A C 1
ATOM 911 O O . GLU A 1 118 ? -9.719 35.656 4.324 1 98.44 118 GLU A O 1
ATOM 916 N N . ASN A 1 119 ? -8.188 34.031 4.305 1 98.56 119 ASN A N 1
ATOM 917 C CA . ASN A 1 119 ? -8.641 33.531 3.012 1 98.56 119 ASN A CA 1
ATOM 918 C C . ASN A 1 119 ? -9.695 32.438 3.172 1 98.56 119 ASN A C 1
ATOM 920 O O . ASN A 1 119 ? -10.086 31.797 2.193 1 98.56 119 ASN A O 1
ATOM 924 N N . GLY A 1 120 ? -10.094 32.125 4.359 1 98.25 120 GLY A N 1
ATOM 925 C CA . GLY A 1 120 ? -11.219 31.25 4.617 1 98.25 120 GLY A CA 1
ATOM 926 C C . GLY A 1 120 ? -10.82 29.781 4.641 1 98.25 120 GLY A C 1
ATOM 927 O O . GLY A 1 120 ? -11.68 28.906 4.492 1 98.25 120 GLY A O 1
ATOM 928 N N . VAL A 1 121 ? -9.594 29.5 4.758 1 98.75 121 VAL A N 1
ATOM 929 C CA . VAL A 1 121 ? -9.094 28.125 4.77 1 98.75 121 VAL A CA 1
ATOM 930 C C . VAL A 1 121 ? -8.625 27.766 6.172 1 98.75 121 VAL A C 1
ATOM 932 O O . VAL A 1 121 ? -8.016 28.578 6.867 1 98.75 121 VAL A O 1
ATOM 935 N N . LEU A 1 122 ? -8.93 26.547 6.66 1 98.94 122 LEU A N 1
ATOM 936 C CA . LEU A 1 122 ? -8.484 26.078 7.969 1 98.94 122 LEU A CA 1
ATOM 937 C C . LEU A 1 122 ? -6.973 25.891 7.992 1 98.94 122 LEU A C 1
ATOM 939 O O . LEU A 1 122 ? -6.355 25.641 6.953 1 98.94 122 LEU A O 1
ATOM 943 N N . VAL A 1 123 ? -6.371 25.984 9.203 1 98.94 123 VAL A N 1
ATOM 944 C CA . VAL A 1 123 ? -4.926 25.859 9.344 1 98.94 123 VAL A CA 1
ATOM 945 C C . VAL A 1 123 ? -4.602 24.719 10.305 1 98.94 123 VAL A C 1
ATOM 947 O O . VAL A 1 123 ? -5.137 24.656 11.414 1 98.94 123 VAL A O 1
ATOM 950 N N . MET A 1 124 ? -3.783 23.766 9.859 1 98.94 124 MET A N 1
ATOM 951 C CA . MET A 1 124 ? -3.176 22.734 10.695 1 98.94 124 MET A CA 1
ATOM 952 C C . MET A 1 124 ? -1.71 23.047 10.977 1 98.94 124 MET A C 1
ATOM 954 O O . MET A 1 124 ? -0.935 23.281 10.047 1 98.94 124 MET A O 1
ATOM 958 N N . ALA A 1 125 ? -1.393 23.078 12.234 1 98.94 125 ALA A N 1
ATOM 959 C CA . ALA A 1 125 ? 0.003 23.266 12.625 1 98.94 125 ALA A CA 1
ATOM 960 C C . ALA A 1 125 ? 0.711 21.938 12.812 1 98.94 125 ALA A C 1
ATOM 962 O O . ALA A 1 125 ? 0.383 21.172 13.727 1 98.94 125 ALA A O 1
ATOM 963 N N . ASP A 1 126 ? 1.65 21.641 11.984 1 98.94 126 ASP A N 1
ATOM 964 C CA . ASP A 1 126 ? 2.533 20.5 12.203 1 98.94 126 ASP A CA 1
ATOM 965 C C . ASP A 1 126 ? 3.615 20.844 13.227 1 98.94 126 ASP A C 1
ATOM 967 O O . ASP A 1 126 ? 4.477 21.688 12.977 1 98.94 126 ASP A O 1
ATOM 971 N N . ILE A 1 127 ? 3.621 20.156 14.312 1 98.94 127 ILE A N 1
ATOM 972 C CA . ILE A 1 127 ? 4.512 20.516 15.406 1 98.94 127 ILE A CA 1
ATOM 973 C C . ILE A 1 127 ? 5.422 19.344 15.75 1 98.94 127 ILE A C 1
ATOM 975 O O . ILE A 1 127 ? 5.16 18.203 15.336 1 98.94 127 ILE A O 1
ATOM 979 N N . SER A 1 128 ? 6.547 19.641 16.516 1 98.75 128 SER A N 1
ATOM 980 C CA . SER A 1 128 ? 7.473 18.578 16.906 1 98.75 128 SER A CA 1
ATOM 981 C C . SER A 1 128 ? 7.461 18.375 18.422 1 98.75 128 SER A C 1
ATOM 983 O O . SER A 1 128 ? 7.945 17.344 18.906 1 98.75 128 SER A O 1
ATOM 985 N N . ASN A 1 129 ? 6.922 19.391 19.203 1 98.69 129 ASN A N 1
ATOM 986 C CA . ASN A 1 129 ? 6.906 19.266 20.656 1 98.69 129 ASN A CA 1
ATOM 987 C C . ASN A 1 129 ? 5.762 20.047 21.281 1 98.69 129 ASN A C 1
ATOM 989 O O . ASN A 1 129 ? 4.992 20.703 20.562 1 98.69 129 ASN A O 1
ATOM 993 N N . TYR A 1 130 ? 5.645 19.938 22.594 1 98.81 130 TYR A N 1
ATOM 994 C CA . TYR A 1 130 ? 4.527 20.5 23.344 1 98.81 130 TYR A CA 1
ATOM 995 C C . TYR A 1 130 ? 4.492 22.016 23.234 1 98.81 130 TYR A C 1
ATOM 997 O O . TYR A 1 130 ? 3.439 22.594 22.969 1 98.81 130 TYR A O 1
ATOM 1005 N N . ASP A 1 131 ? 5.586 22.719 23.406 1 98.88 131 ASP A N 1
ATOM 1006 C CA . ASP A 1 131 ? 5.648 24.172 23.422 1 98.88 131 ASP A CA 1
ATOM 1007 C C . ASP A 1 131 ? 5.203 24.75 22.078 1 98.88 131 ASP A C 1
ATOM 1009 O O . ASP A 1 131 ? 4.523 25.781 22.031 1 98.88 131 ASP A O 1
ATOM 1013 N N . GLU A 1 132 ? 5.582 24.125 21.031 1 98.94 132 GLU A N 1
ATOM 1014 C CA . GLU A 1 132 ? 5.172 24.547 19.688 1 98.94 132 GLU A CA 1
ATOM 1015 C C . GLU A 1 132 ? 3.656 24.484 19.531 1 98.94 132 GLU A C 1
ATOM 1017 O O . GLU A 1 132 ? 3.057 25.359 18.906 1 98.94 132 GLU A O 1
ATOM 1022 N N . ALA A 1 133 ? 3.084 23.484 20.109 1 98.94 133 ALA A N 1
ATOM 1023 C CA . ALA A 1 133 ? 1.635 23.328 20.047 1 98.94 133 ALA A CA 1
ATOM 1024 C C . ALA A 1 133 ? 0.92 24.453 20.781 1 98.94 133 ALA A C 1
ATOM 1026 O O . ALA A 1 133 ? -0.061 25 20.281 1 98.94 133 ALA A O 1
ATOM 1027 N N . ILE A 1 134 ? 1.406 24.734 21.969 1 98.81 134 ILE A N 1
ATOM 1028 C CA . ILE A 1 134 ? 0.818 25.797 22.781 1 98.81 134 ILE A CA 1
ATOM 1029 C C . ILE A 1 134 ? 0.913 27.125 22.031 1 98.81 134 ILE A C 1
ATOM 1031 O O . ILE A 1 134 ? -0.071 27.859 21.922 1 98.81 134 ILE A O 1
ATOM 1035 N N . LYS A 1 135 ? 2.02 27.391 21.469 1 98.75 135 LYS A N 1
ATOM 1036 C CA . LYS A 1 135 ? 2.229 28.625 20.719 1 98.75 135 LYS A CA 1
ATOM 1037 C C . LYS A 1 135 ? 1.32 28.672 19.484 1 98.75 135 LYS A C 1
ATOM 1039 O O . LYS A 1 135 ? 0.748 29.719 19.188 1 98.75 135 LYS A O 1
ATOM 1044 N N . ALA A 1 136 ? 1.251 27.562 18.766 1 98.88 136 ALA A N 1
ATOM 1045 C CA . ALA A 1 136 ? 0.399 27.484 17.578 1 98.88 136 ALA A CA 1
ATOM 1046 C C . ALA A 1 136 ? -1.054 27.781 17.922 1 98.88 136 ALA A C 1
ATOM 1048 O O . ALA A 1 136 ? -1.735 28.516 17.203 1 98.88 136 ALA A O 1
ATOM 1049 N N . GLN A 1 137 ? -1.52 27.203 19.031 1 98.88 137 GLN A N 1
ATOM 1050 C CA . GLN A 1 137 ? -2.871 27.516 19.484 1 98.88 137 GLN A CA 1
ATOM 1051 C C . GLN A 1 137 ? -3.037 29.016 19.75 1 98.88 137 GLN A C 1
ATOM 1053 O O . GLN A 1 137 ? -4.051 29.594 19.375 1 98.88 137 GLN A O 1
ATOM 1058 N N . GLU A 1 138 ? -2.039 29.594 20.359 1 98.69 138 GLU A N 1
ATOM 1059 C CA . GLU A 1 138 ? -2.072 31.031 20.625 1 98.69 138 GLU A CA 1
ATOM 1060 C C . GLU A 1 138 ? -2.158 31.844 19.328 1 98.69 138 GLU A C 1
ATOM 1062 O O . GLU A 1 138 ? -2.768 32.906 19.297 1 98.69 138 GLU A O 1
ATOM 1067 N N . TYR A 1 139 ? -1.578 31.328 18.25 1 98.69 139 TYR A N 1
ATOM 1068 C CA . TYR A 1 139 ? -1.558 32 16.969 1 98.69 139 TYR A CA 1
ATOM 1069 C C . TYR A 1 139 ? -2.877 31.812 16.219 1 98.69 139 TYR A C 1
ATOM 1071 O O . TYR A 1 139 ? -3.109 32.438 15.188 1 98.69 139 TYR A O 1
ATOM 1079 N N . GLY A 1 140 ? -3.73 30.891 16.719 1 98.69 140 GLY A N 1
ATOM 1080 C CA . GLY A 1 140 ? -5.086 30.797 16.188 1 98.69 140 GLY A CA 1
ATOM 1081 C C . GLY A 1 140 ? -5.258 29.688 15.172 1 98.69 140 GLY A C 1
ATOM 1082 O O . GLY A 1 140 ? -6.188 29.734 14.359 1 98.69 140 GLY A O 1
ATOM 1083 N N . VAL A 1 141 ? -4.43 28.688 15.156 1 98.94 141 VAL A N 1
ATOM 1084 C CA . VAL A 1 141 ? -4.613 27.562 14.234 1 98.94 141 VAL A CA 1
ATOM 1085 C C . VAL A 1 141 ? -5.891 26.812 14.594 1 98.94 141 VAL A C 1
ATOM 1087 O O . VAL A 1 141 ? -6.445 26.984 15.68 1 98.94 141 VAL A O 1
ATOM 1090 N N . ASP A 1 142 ? -6.371 26.016 13.641 1 98.94 142 ASP A N 1
ATOM 1091 C CA . ASP A 1 142 ? -7.621 25.281 13.844 1 98.94 142 ASP A CA 1
ATOM 1092 C C . ASP A 1 142 ? -7.371 23.922 14.469 1 98.94 142 ASP A C 1
ATOM 1094 O O . ASP A 1 142 ? -8.273 23.328 15.07 1 98.94 142 ASP A O 1
ATOM 1098 N N . CYS A 1 143 ? -6.191 23.359 14.297 1 98.94 143 CYS A N 1
ATOM 1099 C CA . CYS A 1 143 ? -5.77 22.109 14.914 1 98.94 143 CYS A CA 1
ATOM 1100 C C . CYS A 1 143 ? -4.25 21.953 14.859 1 98.94 143 CYS A C 1
ATOM 1102 O O . CYS A 1 143 ? -3.568 22.75 14.211 1 98.94 143 CYS A O 1
ATOM 1104 N N . VAL A 1 144 ? -3.732 20.969 15.633 1 98.94 144 VAL A N 1
ATOM 1105 C CA . VAL A 1 144 ? -2.309 20.656 15.594 1 98.94 144 VAL A CA 1
ATOM 1106 C C . VAL A 1 144 ? -2.113 19.188 15.195 1 98.94 144 VAL A C 1
ATOM 1108 O O . VAL A 1 144 ? -3.002 18.359 15.414 1 98.94 144 VAL A O 1
ATOM 1111 N N . SER A 1 145 ? -1.032 18.922 14.586 1 98.94 145 SER A N 1
ATOM 1112 C CA . SER A 1 145 ? -0.635 17.562 14.227 1 98.94 145 SER A CA 1
ATOM 1113 C C . SER A 1 145 ? 0.765 17.234 14.742 1 98.94 145 SER A C 1
ATOM 1115 O O . SER A 1 145 ? 1.66 18.078 14.688 1 98.94 145 SER A O 1
ATOM 1117 N N . THR A 1 146 ? 0.996 16.031 15.117 1 98.88 146 THR A N 1
ATOM 1118 C CA . THR A 1 146 ? 2.271 15.609 15.688 1 98.88 146 THR A CA 1
ATOM 1119 C C . THR A 1 146 ? 3.236 15.172 14.586 1 98.88 146 THR A C 1
ATOM 1121 O O . THR A 1 146 ? 4.199 14.453 14.852 1 98.88 146 THR A O 1
ATOM 1124 N N . THR A 1 147 ? 3.037 15.586 13.445 1 98.38 147 THR A N 1
ATOM 1125 C CA . THR A 1 147 ? 3.711 15.188 12.219 1 98.38 147 THR A CA 1
ATOM 1126 C C . THR A 1 147 ? 5.227 15.234 12.391 1 98.38 147 THR A C 1
ATOM 1128 O O . THR A 1 147 ? 5.941 14.359 11.914 1 98.38 147 THR A O 1
ATOM 1131 N N . LEU A 1 148 ? 5.734 16.25 13.117 1 98.56 148 LEU A N 1
ATOM 1132 C CA . LEU A 1 148 ? 7.164 16.531 13.07 1 98.56 148 LEU A CA 1
ATOM 1133 C C . LEU A 1 148 ? 7.859 16.031 14.336 1 98.56 148 LEU A C 1
ATOM 1135 O O . LEU A 1 148 ? 9.062 16.219 14.5 1 98.56 148 LEU A O 1
ATOM 1139 N N . SER A 1 149 ? 7.078 15.445 15.25 1 98.44 149 SER A N 1
ATOM 1140 C CA . SER A 1 149 ? 7.703 14.836 16.422 1 98.44 149 SER A CA 1
ATOM 1141 C C . SER A 1 149 ? 8.727 13.781 16 1 98.44 149 SER A C 1
ATOM 1143 O O . SER A 1 149 ? 8.398 12.836 15.281 1 98.44 149 SER A O 1
ATOM 1145 N N . GLY A 1 150 ? 9.992 13.961 16.406 1 97.31 150 GLY A N 1
ATOM 1146 C CA . GLY A 1 150 ? 11.055 13.023 16.078 1 97.31 150 GLY A CA 1
ATOM 1147 C C . GLY A 1 150 ? 11.734 13.336 14.758 1 97.31 150 GLY A C 1
ATOM 1148 O O . GLY A 1 150 ? 12.641 12.617 14.336 1 97.31 150 GLY A O 1
ATOM 1149 N N . TYR A 1 151 ? 11.359 14.484 14.156 1 96.44 151 TYR A N 1
ATOM 1150 C CA . TYR A 1 151 ? 11.914 14.812 12.844 1 96.44 151 TYR A CA 1
ATOM 1151 C C . TYR A 1 151 ? 12.625 16.156 12.875 1 96.44 151 TYR A C 1
ATOM 1153 O O . TYR A 1 151 ? 12.828 16.781 11.836 1 96.44 151 TYR A O 1
ATOM 1161 N N . THR A 1 152 ? 12.898 16.656 14.07 1 97.25 152 THR A N 1
ATOM 1162 C CA . THR A 1 152 ? 13.719 17.844 14.281 1 97.25 152 THR A CA 1
ATOM 1163 C C . THR A 1 152 ? 14.977 17.5 15.07 1 97.25 152 THR A C 1
ATOM 1165 O O . THR A 1 152 ? 15.039 16.469 15.734 1 97.25 152 THR A O 1
ATOM 1168 N N . PRO A 1 153 ? 16 18.328 14.977 1 95.75 153 PRO A N 1
ATOM 1169 C CA . PRO A 1 153 ? 17.25 18.031 15.68 1 95.75 153 PRO A CA 1
ATOM 1170 C C . PRO A 1 153 ? 17.078 18.031 17.203 1 95.75 153 PRO A C 1
ATOM 1172 O O . PRO A 1 153 ? 17.922 17.469 17.922 1 95.75 153 PRO A O 1
ATOM 1175 N N . TYR A 1 154 ? 15.992 18.562 17.719 1 96.88 154 TYR A N 1
ATOM 1176 C CA . TYR A 1 154 ? 15.859 18.734 19.156 1 96.88 154 TYR A CA 1
ATOM 1177 C C . TYR A 1 154 ? 14.758 17.844 19.719 1 96.88 154 TYR A C 1
ATOM 1179 O O . TYR A 1 154 ? 14.422 17.922 20.891 1 96.88 154 TYR A O 1
ATOM 1187 N N . THR A 1 155 ? 14.125 17.016 18.906 1 96.5 155 THR A N 1
ATOM 1188 C CA . THR A 1 155 ? 13.172 16.016 19.406 1 96.5 155 THR A CA 1
ATOM 1189 C C . THR A 1 155 ? 13.719 14.609 19.219 1 96.5 155 THR A C 1
ATOM 1191 O O . THR A 1 155 ? 14.5 14.352 18.297 1 96.5 155 THR A O 1
ATOM 1194 N N . LYS A 1 156 ? 13.305 13.703 20.078 1 93.25 156 LYS A N 1
ATOM 1195 C CA . LYS A 1 156 ? 13.789 12.328 20.078 1 93.25 156 LYS A CA 1
ATOM 1196 C C . LYS A 1 156 ? 13.094 11.508 18.984 1 93.25 156 LYS A C 1
ATOM 1198 O O . LYS A 1 156 ? 11.875 11.578 18.844 1 93.25 156 LYS A O 1
ATOM 1203 N N . THR A 1 157 ? 13.953 10.805 18.297 1 91.94 157 THR A N 1
ATOM 1204 C CA . THR A 1 157 ? 13.391 9.883 17.312 1 91.94 157 THR A CA 1
ATOM 1205 C C . THR A 1 157 ? 12.844 8.633 17.984 1 91.94 157 THR A C 1
ATOM 1207 O O . THR A 1 157 ? 13.539 7.992 18.781 1 91.94 157 THR A O 1
ATOM 1210 N N . LEU A 1 158 ? 11.633 8.367 17.609 1 91.88 158 LEU A N 1
ATOM 1211 C CA . LEU A 1 158 ? 10.961 7.184 18.141 1 91.88 158 LEU A CA 1
ATOM 1212 C C . LEU A 1 158 ? 10.664 6.18 17.047 1 91.88 158 LEU A C 1
ATOM 1214 O O . LEU A 1 158 ? 10.578 6.547 15.867 1 91.88 158 LEU A O 1
ATOM 1218 N N . GLU A 1 159 ? 10.547 4.891 17.359 1 90.31 159 GLU A N 1
ATOM 1219 C CA . GLU A 1 159 ? 10.188 3.861 16.406 1 90.31 159 GLU A CA 1
ATOM 1220 C C . GLU A 1 159 ? 8.711 3.949 16.031 1 90.31 159 GLU A C 1
ATOM 1222 O O . GLU A 1 159 ? 8.336 3.654 14.891 1 90.31 159 GLU A O 1
ATOM 1227 N N . GLY A 1 160 ? 7.902 4.406 16.938 1 95.69 160 GLY A N 1
ATOM 1228 C CA . GLY A 1 160 ? 6.465 4.523 16.766 1 95.69 160 GLY A CA 1
ATOM 1229 C C . GLY A 1 160 ? 5.938 5.91 17.094 1 95.69 160 GLY A C 1
ATOM 1230 O O . GLY A 1 160 ? 6.711 6.859 17.219 1 95.69 160 GLY A O 1
ATOM 1231 N N . PRO A 1 161 ? 4.637 6 17.109 1 97.88 161 PRO A N 1
ATOM 1232 C CA . PRO A 1 161 ? 4.027 7.305 17.391 1 97.88 161 PRO A CA 1
ATOM 1233 C C . PRO A 1 161 ? 4.434 7.871 18.75 1 97.88 161 PRO A C 1
ATOM 1235 O O . PRO A 1 161 ? 4.758 7.109 19.656 1 97.88 161 PRO A O 1
ATOM 1238 N N . ASP A 1 162 ? 4.504 9.148 18.859 1 98.44 162 ASP A N 1
ATOM 1239 C CA . ASP A 1 162 ? 4.781 9.812 20.141 1 98.44 162 ASP A CA 1
ATOM 1240 C C . ASP A 1 162 ? 3.531 9.883 21 1 98.44 162 ASP A C 1
ATOM 1242 O O . ASP A 1 162 ? 2.934 10.953 21.156 1 98.44 162 ASP A O 1
ATOM 1246 N N . PHE A 1 163 ? 3.205 8.789 21.656 1 98.5 163 PHE A N 1
ATOM 1247 C CA . PHE A 1 163 ? 1.993 8.664 22.453 1 98.5 163 PHE A CA 1
ATOM 1248 C C . PHE A 1 163 ? 2.006 9.656 23.609 1 98.5 163 PHE A C 1
ATOM 1250 O O . PHE A 1 163 ? 0.97 10.227 23.969 1 98.5 163 PHE A O 1
ATOM 1257 N N . VAL A 1 164 ? 3.141 9.828 24.188 1 98.31 164 VAL A N 1
ATOM 1258 C CA . VAL A 1 164 ? 3.271 10.695 25.344 1 98.31 164 VAL A CA 1
ATOM 1259 C C . VAL A 1 164 ? 2.928 12.133 24.969 1 98.31 164 VAL A C 1
ATOM 1261 O O . VAL A 1 164 ? 2.154 12.805 25.656 1 98.31 164 VAL A O 1
ATOM 1264 N N . LEU A 1 165 ? 3.457 12.602 23.891 1 98.81 165 LEU A N 1
ATOM 1265 C CA . LEU A 1 165 ? 3.152 13.945 23.406 1 98.81 165 LEU A CA 1
ATOM 1266 C C . LEU A 1 165 ? 1.663 14.094 23.109 1 98.81 165 LEU A C 1
ATOM 1268 O O . LEU A 1 165 ? 1.042 15.086 23.5 1 98.81 165 LEU A O 1
ATOM 1272 N N . MET A 1 166 ? 1.088 13.125 22.438 1 98.81 166 MET A N 1
ATOM 1273 C CA . MET A 1 166 ? -0.322 13.164 22.062 1 98.81 166 MET A CA 1
ATOM 1274 C C . MET A 1 166 ? -1.213 13.258 23.297 1 98.81 166 MET A C 1
ATOM 1276 O O . MET A 1 166 ? -2.152 14.047 23.328 1 98.81 166 MET A O 1
ATOM 1280 N N . GLU A 1 167 ? -0.871 12.453 24.266 1 98.75 167 GLU A N 1
ATOM 1281 C CA . GLU A 1 167 ? -1.655 12.445 25.5 1 98.75 167 GLU A CA 1
ATOM 1282 C C . GLU A 1 167 ? -1.654 13.82 26.156 1 98.75 167 GLU A C 1
ATOM 1284 O O . GLU A 1 167 ? -2.703 14.312 26.578 1 98.75 167 GLU A O 1
ATOM 1289 N N . ARG A 1 168 ? -0.525 14.438 26.266 1 98.81 168 ARG A N 1
ATOM 1290 C CA . ARG A 1 168 ? -0.395 15.758 26.891 1 98.81 168 ARG A CA 1
ATOM 1291 C C . ARG A 1 168 ? -1.173 16.812 26.094 1 98.81 168 ARG A C 1
ATOM 1293 O O . ARG A 1 168 ? -1.849 17.656 26.688 1 98.81 168 ARG A O 1
ATOM 1300 N N . LEU A 1 169 ? -1.053 16.719 24.797 1 98.94 169 LEU A N 1
ATOM 1301 C CA . LEU A 1 169 ? -1.716 17.688 23.938 1 98.94 169 LEU A CA 1
ATOM 1302 C C . LEU A 1 169 ? -3.232 17.578 24.062 1 98.94 169 LEU A C 1
ATOM 1304 O O . LEU A 1 169 ? -3.926 18.594 24.172 1 98.94 169 LEU A O 1
ATOM 1308 N N . VAL A 1 170 ? -3.719 16.375 24.016 1 98.88 170 VAL A N 1
ATOM 1309 C CA . VAL A 1 170 ? -5.156 16.141 24.094 1 98.88 170 VAL A CA 1
ATOM 1310 C C . VAL A 1 170 ? -5.688 16.688 25.422 1 98.88 170 VAL A C 1
ATOM 1312 O O . VAL A 1 170 ? -6.777 17.281 25.469 1 98.88 170 VAL A O 1
ATOM 1315 N N . LYS A 1 171 ? -4.93 16.531 26.453 1 98.69 171 LYS A N 1
ATOM 1316 C CA . LYS A 1 171 ? -5.328 16.969 27.781 1 98.69 171 LYS A CA 1
ATOM 1317 C C . LYS A 1 171 ? -5.359 18.5 27.875 1 98.69 171 LYS A C 1
ATOM 1319 O O . LYS A 1 171 ? -6.27 19.062 28.484 1 98.69 171 LYS A O 1
ATOM 1324 N N . ASP A 1 172 ? -4.457 19.141 27.234 1 98.75 172 ASP A N 1
ATOM 1325 C CA . ASP A 1 172 ? -4.195 20.531 27.609 1 98.75 172 ASP A CA 1
ATOM 1326 C C . ASP A 1 172 ? -4.723 21.5 26.547 1 98.75 172 ASP A C 1
ATOM 1328 O O . ASP A 1 172 ? -5.004 22.656 26.844 1 98.75 172 ASP A O 1
ATOM 1332 N N . LEU A 1 173 ? -4.809 21.062 25.312 1 98.88 173 LEU A N 1
ATOM 1333 C CA . LEU A 1 173 ? -5.207 21.984 24.25 1 98.88 173 LEU A CA 1
ATOM 1334 C C . LEU A 1 173 ? -6.723 22.109 24.188 1 98.88 173 LEU A C 1
ATOM 1336 O O . LEU A 1 173 ? -7.449 21.172 24.516 1 98.88 173 LEU A O 1
ATOM 1340 N N . GLU A 1 174 ? -7.145 23.219 23.688 1 98.56 174 GLU A N 1
ATOM 1341 C CA . GLU A 1 174 ? -8.57 23.484 23.484 1 98.56 174 GLU A CA 1
ATOM 1342 C C . GLU A 1 174 ? -8.992 23.188 22.047 1 98.56 174 GLU A C 1
ATOM 1344 O O . GLU A 1 174 ? -10.18 23.156 21.75 1 98.56 174 GLU A O 1
ATOM 1349 N N . ILE A 1 175 ? -8.078 23.016 21.172 1 98.81 175 ILE A N 1
ATOM 1350 C CA . ILE A 1 175 ? -8.336 22.75 19.766 1 98.81 175 ILE A CA 1
ATOM 1351 C C . ILE A 1 175 ? -8.031 21.281 19.469 1 98.81 175 ILE A C 1
ATOM 1353 O O . ILE A 1 175 ? -7.309 20.625 20.219 1 98.81 175 ILE A O 1
ATOM 1357 N N . PRO A 1 176 ? -8.562 20.734 18.328 1 98.88 176 PRO A N 1
ATOM 1358 C CA . PRO A 1 176 ? -8.367 19.328 17.953 1 98.88 176 PRO A CA 1
ATOM 1359 C C . PRO A 1 176 ? -6.895 18.969 17.781 1 98.88 176 PRO A C 1
ATOM 1361 O O . PRO A 1 176 ? -6.117 19.766 17.266 1 98.88 176 PRO A O 1
ATOM 1364 N N . VAL A 1 177 ? -6.555 17.766 18.266 1 98.94 177 VAL A N 1
ATOM 1365 C CA . VAL A 1 177 ? -5.258 17.141 18.016 1 98.94 177 VAL A CA 1
ATOM 1366 C C . VAL A 1 177 ? -5.402 16.016 17 1 98.94 177 VAL A C 1
ATOM 1368 O O . VAL A 1 177 ? -6.215 15.109 17.172 1 98.94 177 VAL A O 1
ATOM 1371 N N . ILE A 1 178 ? -4.699 16.109 15.922 1 98.94 178 ILE A N 1
ATOM 1372 C CA . ILE A 1 178 ? -4.672 15.07 14.891 1 98.94 178 ILE A CA 1
ATOM 1373 C C . ILE A 1 178 ? -3.354 14.305 14.969 1 98.94 178 ILE A C 1
ATOM 1375 O O . ILE A 1 178 ? -2.283 14.883 14.766 1 98.94 178 ILE A O 1
ATOM 1379 N N . ALA A 1 179 ? -3.445 13.047 15.242 1 98.81 179 ALA A N 1
ATOM 1380 C CA . ALA A 1 179 ? -2.26 12.203 15.359 1 98.81 179 ALA A CA 1
ATOM 1381 C C . ALA A 1 179 ? -1.646 11.922 13.992 1 98.81 179 ALA A C 1
ATOM 1383 O O . ALA A 1 179 ? -2.338 11.477 13.078 1 98.81 179 ALA A O 1
ATOM 1384 N N . GLU A 1 180 ? -0.435 12.133 13.883 1 98.56 180 GLU A N 1
ATOM 1385 C CA . GLU A 1 180 ? 0.327 11.836 12.672 1 98.56 180 GLU A CA 1
ATOM 1386 C C . GLU A 1 180 ? 1.792 11.562 13 1 98.56 180 GLU A C 1
ATOM 1388 O O . GLU A 1 180 ? 2.361 12.18 13.898 1 98.56 180 GLU A O 1
ATOM 1393 N N . GLY A 1 181 ? 2.309 10.727 12.219 1 97.06 181 GLY A N 1
ATOM 1394 C CA . GLY A 1 181 ? 3.703 10.352 12.391 1 97.06 181 GLY A CA 1
ATOM 1395 C C . GLY A 1 181 ? 3.881 8.945 12.945 1 97.06 181 GLY A C 1
ATOM 1396 O O . GLY A 1 181 ? 3.523 8.68 14.094 1 97.06 181 GLY A O 1
ATOM 1397 N N . LYS A 1 182 ? 4.387 8.086 12.219 1 96.94 182 LYS A N 1
ATOM 1398 C CA . LYS A 1 182 ? 4.855 6.746 12.57 1 96.94 182 LYS A CA 1
ATOM 1399 C C . LYS A 1 182 ? 3.715 5.887 13.109 1 96.94 182 LYS A C 1
ATOM 1401 O O . LYS A 1 182 ? 3.918 5.074 14.008 1 96.94 182 LYS A O 1
ATOM 1406 N N . VAL A 1 183 ? 2.49 6.211 12.727 1 98 183 VAL A N 1
ATOM 1407 C CA . VAL A 1 183 ? 1.394 5.27 12.906 1 98 183 VAL A CA 1
ATOM 1408 C C . VAL A 1 183 ? 1.481 4.164 11.859 1 98 183 VAL A C 1
ATOM 1410 O O . VAL A 1 183 ? 1 4.324 10.734 1 98 183 VAL A O 1
ATOM 1413 N N . ASN A 1 184 ? 1.961 3.018 12.281 1 97.25 184 ASN A N 1
ATOM 1414 C CA . ASN A 1 184 ? 2.424 2.037 11.305 1 97.25 184 ASN A CA 1
ATOM 1415 C C . ASN A 1 184 ? 1.45 0.869 11.18 1 97.25 184 ASN A C 1
ATOM 1417 O O . ASN A 1 184 ? 1.449 0.164 10.172 1 97.25 184 ASN A O 1
ATOM 1421 N N . THR A 1 185 ? 0.683 0.595 12.227 1 97.5 185 THR A N 1
ATOM 1422 C CA . THR A 1 185 ? -0.182 -0.579 12.242 1 97.5 185 THR A CA 1
ATOM 1423 C C . THR A 1 185 ? -1.592 -0.207 12.695 1 97.5 185 THR A C 1
ATOM 1425 O O . THR A 1 185 ? -1.795 0.841 13.312 1 97.5 185 THR A O 1
ATOM 1428 N N . PRO A 1 186 ? -2.559 -1.047 12.398 1 98.06 186 PRO A N 1
ATOM 1429 C CA . PRO A 1 186 ? -3.9 -0.847 12.953 1 98.06 186 PRO A CA 1
ATOM 1430 C C . PRO A 1 186 ? -3.902 -0.748 14.477 1 98.06 186 PRO A C 1
ATOM 1432 O O . PRO A 1 186 ? -4.668 0.033 15.047 1 98.06 186 PRO A O 1
ATOM 1435 N N . GLN A 1 187 ? -3.02 -1.495 15.117 1 97.38 187 GLN A N 1
ATOM 1436 C CA . GLN A 1 187 ? -2.916 -1.444 16.562 1 97.38 187 GLN A CA 1
ATOM 1437 C C . GLN A 1 187 ? -2.408 -0.084 17.031 1 97.38 187 GLN A C 1
ATOM 1439 O O . GLN A 1 187 ? -2.889 0.454 18.031 1 97.38 187 GLN A O 1
ATOM 1444 N N . ASP A 1 188 ? -1.414 0.482 16.328 1 98.25 188 ASP A N 1
ATOM 1445 C CA . ASP A 1 188 ? -0.968 1.842 16.609 1 98.25 188 ASP A CA 1
ATOM 1446 C C . ASP A 1 188 ? -2.131 2.828 16.547 1 98.25 188 ASP A C 1
ATOM 1448 O O . ASP A 1 188 ? -2.291 3.674 17.422 1 98.25 188 ASP A O 1
ATOM 1452 N N . LEU A 1 189 ? -2.92 2.676 15.5 1 98.69 189 LEU A N 1
ATOM 1453 C CA . LEU A 1 189 ? -4.031 3.588 15.258 1 98.69 189 LEU A CA 1
ATOM 1454 C C . LEU A 1 189 ? -5.062 3.496 16.391 1 98.69 189 LEU A C 1
ATOM 1456 O O . LEU A 1 189 ? -5.547 4.52 16.875 1 98.69 189 LEU A O 1
ATOM 1460 N N . LYS A 1 190 ? -5.371 2.295 16.719 1 98.19 190 LYS A N 1
ATOM 1461 C CA . LYS A 1 190 ? -6.301 2.092 17.828 1 98.19 190 LYS A CA 1
ATOM 1462 C C . LYS A 1 190 ? -5.812 2.787 19.094 1 98.19 190 LYS A C 1
ATOM 1464 O O . LYS A 1 190 ? -6.578 3.479 19.766 1 98.19 190 LYS A O 1
ATOM 1469 N N . LYS A 1 191 ? -4.57 2.602 19.375 1 97.94 191 LYS A N 1
ATOM 1470 C CA . LYS A 1 191 ? -3.98 3.193 20.562 1 97.94 191 LYS A CA 1
ATOM 1471 C C . LYS A 1 191 ? -4.031 4.719 20.516 1 97.94 191 LYS A C 1
ATOM 1473 O O . LYS A 1 191 ? -4.312 5.371 21.516 1 97.94 191 LYS A O 1
ATOM 1478 N N . VAL A 1 192 ? -3.762 5.23 19.359 1 97.44 192 VAL A N 1
ATOM 1479 C CA . VAL A 1 192 ? -3.775 6.68 19.188 1 97.44 192 VAL A CA 1
ATOM 1480 C C . VAL A 1 192 ? -5.172 7.223 19.484 1 97.44 192 VAL A C 1
ATOM 1482 O O . VAL A 1 192 ? -5.312 8.242 20.172 1 97.44 192 VAL A O 1
ATOM 1485 N N . PHE A 1 193 ? -6.203 6.582 19.062 1 98.5 193 PHE A N 1
ATOM 1486 C CA . PHE A 1 193 ? -7.57 7.043 19.266 1 98.5 193 PHE A CA 1
ATOM 1487 C C . PHE A 1 193 ? -7.988 6.887 20.719 1 98.5 193 PHE A C 1
ATOM 1489 O O . PHE A 1 193 ? -8.781 7.68 21.234 1 98.5 193 PHE A O 1
ATOM 1496 N N . GLU A 1 194 ? -7.445 5.895 21.391 1 98 194 GLU A N 1
ATOM 1497 C CA . GLU A 1 194 ? -7.734 5.688 22.797 1 98 194 GLU A CA 1
ATOM 1498 C C . GLU A 1 194 ? -7.23 6.859 23.641 1 98 194 GLU A C 1
ATOM 1500 O O . GLU A 1 194 ? -7.711 7.082 24.75 1 98 194 GLU A O 1
ATOM 1505 N N . LEU A 1 195 ? -6.273 7.652 23.141 1 98.25 195 LEU A N 1
ATOM 1506 C CA . LEU A 1 195 ? -5.734 8.805 23.844 1 98.25 195 LEU A CA 1
ATOM 1507 C C . LEU A 1 195 ? -6.672 10.008 23.734 1 98.25 195 LEU A C 1
ATOM 1509 O O . LEU A 1 195 ? -6.477 11.016 24.406 1 98.25 195 LEU A O 1
ATOM 1513 N N . GLY A 1 196 ? -7.629 9.961 22.766 1 98.31 196 GLY A N 1
ATOM 1514 C CA . GLY A 1 196 ? -8.602 11.031 22.641 1 98.31 196 GLY A CA 1
ATOM 1515 C C . GLY A 1 196 ? -8.281 11.992 21.516 1 98.31 196 GLY A C 1
ATOM 1516 O O . GLY A 1 196 ? -8.812 13.109 21.484 1 98.31 196 GLY A O 1
ATOM 1517 N N . VAL A 1 197 ? -7.453 11.594 20.609 1 98.75 197 VAL A N 1
ATOM 1518 C CA . VAL A 1 197 ? -7.16 12.469 19.469 1 98.75 197 VAL A CA 1
ATOM 1519 C C . VAL A 1 197 ? -8.414 12.648 18.625 1 98.75 197 VAL A C 1
ATOM 1521 O O . VAL A 1 197 ? -9.328 11.828 18.672 1 98.75 197 VAL A O 1
ATOM 1524 N N . HIS A 1 198 ? -8.477 13.734 17.891 1 98.81 198 HIS A N 1
ATOM 1525 C CA . HIS A 1 198 ? -9.617 14.086 17.062 1 98.81 198 HIS A CA 1
ATOM 1526 C C . HIS A 1 198 ? -9.688 13.203 15.82 1 98.81 198 HIS A C 1
ATOM 1528 O O . HIS A 1 198 ? -10.766 12.75 15.438 1 98.81 198 HIS A O 1
ATOM 1534 N N . SER A 1 199 ? -8.602 12.938 15.203 1 98.81 199 SER A N 1
ATOM 1535 C CA . SER A 1 199 ? -8.391 12.125 14.008 1 98.81 199 SER A CA 1
ATOM 1536 C C . SER A 1 199 ? -6.938 11.695 13.883 1 98.81 199 SER A C 1
ATOM 1538 O O . SER A 1 199 ? -6.129 11.938 14.781 1 98.81 199 SER A O 1
ATOM 1540 N N . SER A 1 200 ? -6.68 10.93 12.82 1 98.88 200 SER A N 1
ATOM 1541 C CA . SER A 1 200 ? -5.305 10.508 12.57 1 98.88 200 SER A CA 1
ATOM 1542 C C . SER A 1 200 ? -5.004 10.438 11.078 1 98.88 200 SER A C 1
ATOM 1544 O O . SER A 1 200 ? -5.871 10.062 10.289 1 98.88 200 SER A O 1
ATOM 1546 N N . VAL A 1 201 ? -3.779 10.828 10.742 1 98.94 201 VAL A N 1
ATOM 1547 C CA . VAL A 1 201 ? -3.264 10.695 9.383 1 98.94 201 VAL A CA 1
ATOM 1548 C C . VAL A 1 201 ? -2.289 9.523 9.312 1 98.94 201 VAL A C 1
ATOM 1550 O O . VAL A 1 201 ? -1.34 9.445 10.094 1 98.94 201 VAL A O 1
ATOM 1553 N N . VAL A 1 202 ? -2.531 8.602 8.414 1 98.94 202 VAL A N 1
ATOM 1554 C CA . VAL A 1 202 ? -1.611 7.508 8.133 1 98.94 202 VAL A CA 1
ATOM 1555 C C . VAL A 1 202 ? -1.136 7.59 6.684 1 98.94 202 VAL A C 1
ATOM 1557 O O . VAL A 1 202 ? -1.943 7.762 5.77 1 98.94 202 VAL A O 1
ATOM 1560 N N . GLY A 1 203 ? 0.198 7.52 6.477 1 98.44 203 GLY A N 1
ATOM 1561 C CA . GLY A 1 203 ? 0.749 7.648 5.137 1 98.44 203 GLY A CA 1
ATOM 1562 C C . GLY A 1 203 ? 1.491 6.41 4.672 1 98.44 203 GLY A C 1
ATOM 1563 O O . GLY A 1 203 ? 0.893 5.5 4.098 1 98.44 203 GLY A O 1
ATOM 1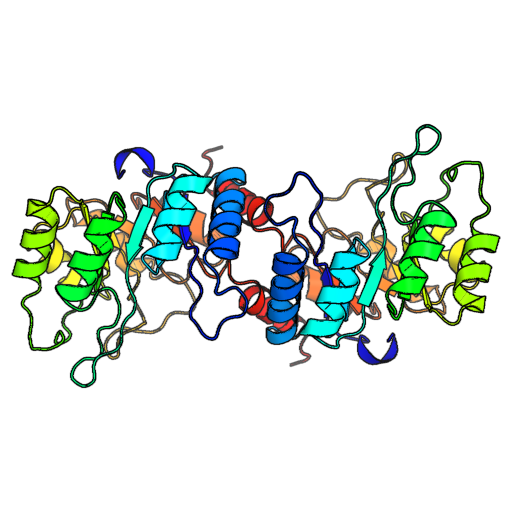564 N N . SER A 1 204 ? 2.74 6.238 5.086 1 97.81 204 SER A N 1
ATOM 1565 C CA . SER A 1 204 ? 3.684 5.27 4.539 1 97.81 204 SER A CA 1
ATOM 1566 C C . SER A 1 204 ? 3.182 3.842 4.727 1 97.81 204 SER A C 1
ATOM 1568 O O . SER A 1 204 ? 3.438 2.975 3.887 1 97.81 204 SER A O 1
ATOM 1570 N N . ALA A 1 205 ? 2.459 3.572 5.742 1 98.44 205 ALA A N 1
ATOM 1571 C CA . ALA A 1 205 ? 1.982 2.225 6.043 1 98.44 205 ALA A CA 1
ATOM 1572 C C . ALA A 1 205 ? 0.896 1.796 5.059 1 98.44 205 ALA A C 1
ATOM 1574 O O . ALA A 1 205 ? 0.567 0.611 4.965 1 98.44 205 ALA A O 1
ATOM 1575 N N . ILE A 1 206 ? 0.351 2.793 4.309 1 98.81 206 ILE A N 1
ATOM 1576 C CA . ILE A 1 206 ? -0.76 2.486 3.414 1 98.81 206 ILE A CA 1
ATOM 1577 C C . ILE A 1 206 ? -0.36 2.791 1.973 1 98.81 206 ILE A C 1
ATOM 1579 O O . ILE A 1 206 ? -0.677 2.025 1.06 1 98.81 206 ILE A O 1
ATOM 1583 N N . THR A 1 207 ? 0.433 3.887 1.787 1 98.75 207 THR A N 1
ATOM 1584 C CA . THR A 1 207 ? 0.497 4.426 0.433 1 98.75 207 THR A CA 1
ATOM 1585 C C . THR A 1 207 ? 1.933 4.418 -0.085 1 98.75 207 THR A C 1
ATOM 1587 O O . THR A 1 207 ? 2.236 5.051 -1.098 1 98.75 207 THR A O 1
ATOM 1590 N N . ARG A 1 208 ? 2.861 3.771 0.57 1 98.62 208 ARG A N 1
ATOM 1591 C CA . ARG A 1 208 ? 4.223 3.623 0.07 1 98.62 208 ARG A CA 1
ATOM 1592 C C . ARG A 1 208 ? 4.609 2.152 -0.042 1 98.62 208 ARG A C 1
ATOM 1594 O O . ARG A 1 208 ? 5.297 1.615 0.83 1 98.62 208 ARG A O 1
ATOM 1601 N N . PRO A 1 209 ? 4.293 1.562 -1.168 1 98.81 209 PRO A N 1
ATOM 1602 C CA . PRO A 1 209 ? 4.566 0.133 -1.33 1 98.81 209 PRO A CA 1
ATOM 1603 C C . PRO A 1 209 ? 6.051 -0.2 -1.217 1 98.81 209 PRO A C 1
ATOM 1605 O O . PRO A 1 209 ? 6.414 -1.298 -0.785 1 98.81 209 PRO A O 1
ATOM 1608 N N . GLN A 1 210 ? 6.965 0.74 -1.575 1 98.81 210 GLN A N 1
ATOM 1609 C CA . GLN A 1 210 ? 8.398 0.478 -1.436 1 98.81 210 GLN A CA 1
ATOM 1610 C C . GLN A 1 210 ? 8.781 0.283 0.029 1 98.81 210 GLN A C 1
ATOM 1612 O O . GLN A 1 210 ? 9.555 -0.614 0.358 1 98.81 210 GLN A O 1
ATOM 1617 N N . LEU A 1 211 ? 8.188 1.081 0.921 1 98.56 211 LEU A N 1
ATOM 1618 C CA . LEU A 1 211 ? 8.492 0.966 2.344 1 98.56 211 LEU A CA 1
ATOM 1619 C C . LEU A 1 211 ? 7.805 -0.25 2.949 1 98.56 211 LEU A C 1
ATO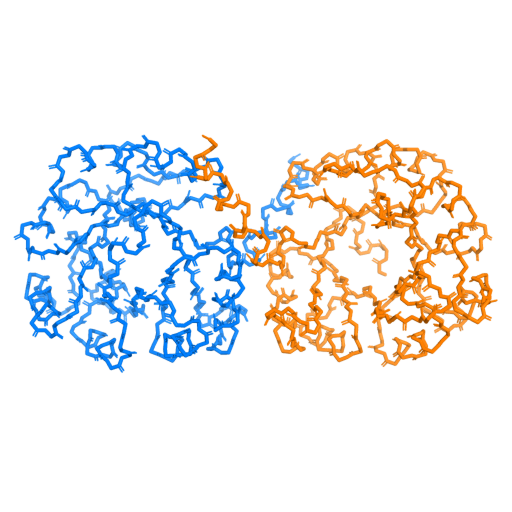M 1621 O O . LEU A 1 211 ? 8.367 -0.917 3.824 1 98.56 211 LEU A O 1
ATOM 1625 N N . ILE A 1 212 ? 6.574 -0.532 2.527 1 98.81 212 ILE A N 1
ATOM 1626 C CA . ILE A 1 212 ? 5.871 -1.72 2.998 1 98.81 212 ILE A CA 1
ATOM 1627 C C . ILE A 1 212 ? 6.652 -2.971 2.605 1 98.81 212 ILE A C 1
ATOM 1629 O O . ILE A 1 212 ? 6.902 -3.842 3.441 1 98.81 212 ILE A O 1
ATOM 1633 N N . THR A 1 213 ? 7.066 -3.035 1.336 1 98.88 213 THR A N 1
ATOM 1634 C CA . THR A 1 213 ? 7.844 -4.164 0.842 1 98.88 213 THR A CA 1
ATOM 1635 C C . THR A 1 213 ? 9.125 -4.336 1.652 1 98.88 213 THR A C 1
ATOM 1637 O O . THR A 1 213 ? 9.484 -5.453 2.023 1 98.88 213 THR A O 1
ATOM 1640 N N . GLU A 1 214 ? 9.781 -3.221 1.918 1 98.81 214 GLU A N 1
ATOM 1641 C CA . GLU A 1 214 ? 11.031 -3.258 2.676 1 98.81 214 GLU A CA 1
ATOM 1642 C C . GLU A 1 214 ? 10.828 -3.914 4.039 1 98.81 214 GLU A C 1
ATOM 1644 O O . GLU A 1 214 ? 11.688 -4.668 4.504 1 98.81 214 GLU A O 1
ATOM 1649 N N . LYS A 1 215 ? 9.719 -3.635 4.699 1 98 215 LYS A N 1
ATOM 1650 C CA . LYS A 1 215 ? 9.422 -4.246 5.992 1 98 215 LYS A CA 1
ATOM 1651 C C . LYS A 1 215 ? 9.297 -5.762 5.867 1 98 215 LYS A C 1
ATOM 1653 O O . LYS A 1 215 ? 9.773 -6.504 6.723 1 98 215 LYS A O 1
ATOM 1658 N N . PHE A 1 216 ? 8.617 -6.258 4.828 1 98.75 216 PHE A N 1
ATOM 1659 C CA . PHE A 1 216 ? 8.5 -7.691 4.586 1 98.75 216 PHE A CA 1
ATOM 1660 C C . PHE A 1 216 ? 9.867 -8.312 4.324 1 98.75 216 PHE A C 1
ATOM 1662 O O . PHE A 1 216 ? 10.203 -9.352 4.898 1 98.75 216 PHE A O 1
ATOM 1669 N N . VAL A 1 217 ? 10.672 -7.652 3.504 1 98.75 217 VAL A N 1
ATOM 1670 C CA . VAL A 1 217 ? 11.977 -8.172 3.117 1 98.75 217 VAL A CA 1
ATOM 1671 C C . VAL A 1 217 ? 12.883 -8.258 4.344 1 98.75 217 VAL A C 1
ATOM 1673 O O . VAL A 1 217 ? 13.57 -9.266 4.547 1 98.75 217 VAL A O 1
ATOM 1676 N N . LYS A 1 218 ? 12.828 -7.25 5.188 1 98.06 218 LYS A N 1
ATOM 1677 C CA . LYS A 1 218 ? 13.656 -7.223 6.387 1 98.06 218 LYS A CA 1
ATOM 1678 C C . LYS A 1 218 ? 13.312 -8.383 7.316 1 98.06 218 LYS A C 1
ATOM 1680 O O . LYS A 1 218 ? 14.188 -8.914 8.008 1 98.06 218 LYS A O 1
ATOM 1685 N N . ALA A 1 219 ? 12.094 -8.797 7.297 1 97.25 219 ALA A N 1
ATOM 1686 C CA . ALA A 1 219 ? 11.633 -9.844 8.203 1 97.25 219 ALA A CA 1
ATOM 1687 C C . ALA A 1 219 ? 12.25 -11.195 7.84 1 97.25 219 ALA A C 1
ATOM 1689 O O . ALA A 1 219 ? 12.273 -12.117 8.664 1 97.25 219 ALA A O 1
ATOM 1690 N N . ILE A 1 220 ? 12.68 -11.375 6.629 1 96.5 220 ILE A N 1
ATOM 1691 C CA . ILE A 1 220 ? 13.172 -12.688 6.219 1 96.5 220 ILE A CA 1
ATOM 1692 C C . ILE A 1 220 ? 14.688 -12.625 6.016 1 96.5 220 ILE A C 1
ATOM 1694 O O . ILE A 1 220 ? 15.305 -13.602 5.582 1 96.5 220 ILE A O 1
ATOM 1698 N N . GLU A 1 221 ? 15.25 -11.422 6.191 1 88.06 221 GLU A N 1
ATOM 1699 C CA . GLU A 1 221 ? 16.703 -11.32 6.18 1 88.06 221 GLU A CA 1
ATOM 1700 C C . GLU A 1 221 ? 17.312 -11.977 7.418 1 88.06 221 GLU A C 1
ATOM 1702 O O . GLU A 1 221 ? 16.734 -11.906 8.508 1 88.06 221 GLU A O 1
ATOM 1707 N N . ILE A 1 222 ? 17.953 -13.102 7.125 1 65.81 222 ILE A N 1
ATOM 1708 C CA . ILE A 1 222 ? 18.641 -13.859 8.172 1 65.81 222 ILE A CA 1
ATOM 1709 C C . ILE A 1 222 ? 19.578 -12.938 8.945 1 65.81 222 ILE A C 1
ATOM 1711 O O . ILE A 1 222 ? 20.406 -12.234 8.352 1 65.81 222 ILE A O 1
ATOM 1715 N N . ASN A 1 223 ? 19.109 -12.297 10.117 1 45.25 223 ASN A N 1
ATOM 1716 C CA . ASN A 1 223 ? 20.141 -11.727 10.984 1 45.25 223 ASN A CA 1
ATOM 1717 C C . ASN A 1 223 ? 21.266 -12.711 11.242 1 45.25 223 ASN A C 1
ATOM 1719 O O . ASN A 1 223 ? 21.047 -13.922 11.328 1 45.25 223 ASN A O 1
ATOM 1723 N N . MET B 1 1 ? 14.5 -18.031 -13.336 1 95.88 1 MET B N 1
ATOM 1724 C CA . MET B 1 1 ? 13.633 -17.297 -12.414 1 95.88 1 MET B CA 1
ATOM 1725 C C . MET B 1 1 ? 13.625 -17.953 -11.039 1 95.88 1 MET B C 1
ATOM 1727 O O . MET B 1 1 ? 13.867 -17.281 -10.031 1 95.88 1 MET B O 1
ATOM 1731 N N . LEU B 1 2 ? 13.57 -19.281 -10.953 1 98.19 2 LEU B N 1
ATOM 1732 C CA . LEU B 1 2 ? 13.391 -19.969 -9.68 1 98.19 2 LEU B CA 1
ATOM 1733 C C . LEU B 1 2 ? 14.617 -19.797 -8.797 1 98.19 2 LEU B C 1
ATOM 1735 O O . LEU B 1 2 ? 14.492 -19.641 -7.578 1 98.19 2 LEU B O 1
ATOM 1739 N N . ASP B 1 3 ? 15.805 -19.766 -9.406 1 98.12 3 ASP B N 1
ATOM 1740 C CA . ASP B 1 3 ? 17.016 -19.547 -8.625 1 98.12 3 ASP B CA 1
ATOM 1741 C C . ASP B 1 3 ? 17.062 -18.125 -8.078 1 98.12 3 ASP B C 1
ATOM 1743 O O . ASP B 1 3 ? 17.484 -17.906 -6.941 1 98.12 3 ASP B O 1
ATOM 1747 N N . LYS B 1 4 ? 16.625 -17.234 -8.836 1 97.81 4 LYS B N 1
ATOM 1748 C CA . LYS B 1 4 ? 16.672 -15.812 -8.484 1 97.81 4 LYS B CA 1
ATOM 1749 C C . LYS B 1 4 ? 15.742 -15.492 -7.324 1 97.81 4 LYS B C 1
ATOM 1751 O O . LYS B 1 4 ? 16.031 -14.602 -6.52 1 97.81 4 LYS B O 1
ATOM 1756 N N . VAL B 1 5 ? 14.656 -16.219 -7.188 1 98.56 5 VAL B N 1
ATOM 1757 C CA . VAL B 1 5 ? 13.648 -15.828 -6.211 1 98.56 5 VAL B CA 1
ATOM 1758 C C . VAL B 1 5 ? 13.797 -16.688 -4.953 1 98.56 5 VAL B C 1
ATOM 1760 O O . VAL B 1 5 ? 13.062 -16.484 -3.975 1 98.56 5 VAL B O 1
ATOM 1763 N N . LYS B 1 6 ? 14.703 -17.641 -4.992 1 98.5 6 LYS B N 1
ATOM 1764 C CA . LYS B 1 6 ? 14.867 -18.531 -3.846 1 98.5 6 LYS B CA 1
ATOM 1765 C C . LYS B 1 6 ? 15.195 -17.734 -2.582 1 98.5 6 LYS B C 1
ATOM 1767 O O . LYS B 1 6 ? 16.109 -16.922 -2.58 1 98.5 6 LYS B O 1
ATOM 1772 N N . GLY B 1 7 ? 14.383 -17.969 -1.528 1 98.19 7 GLY B N 1
ATOM 1773 C CA . GLY B 1 7 ? 14.609 -17.312 -0.245 1 98.19 7 GLY B CA 1
ATOM 1774 C C . GLY B 1 7 ? 14.234 -15.852 -0.243 1 98.19 7 GLY B C 1
ATOM 1775 O O . GLY B 1 7 ? 14.555 -15.125 0.699 1 98.19 7 GLY B O 1
ATOM 1776 N N . ARG B 1 8 ? 13.547 -15.391 -1.309 1 98.5 8 ARG B N 1
ATOM 1777 C CA . ARG B 1 8 ? 13.289 -13.969 -1.474 1 98.5 8 ARG B CA 1
ATOM 1778 C C . ARG B 1 8 ? 11.82 -13.711 -1.781 1 98.5 8 ARG B C 1
ATOM 1780 O O . ARG B 1 8 ? 11.039 -14.656 -1.935 1 98.5 8 ARG B O 1
ATOM 1787 N N . LEU B 1 9 ? 11.453 -12.453 -1.773 1 98.88 9 LEU B N 1
ATOM 1788 C CA . LEU B 1 9 ? 10.047 -12.055 -1.85 1 98.88 9 LEU B CA 1
ATOM 1789 C C . LEU B 1 9 ? 9.656 -11.719 -3.285 1 98.88 9 LEU B C 1
ATOM 1791 O O . LEU B 1 9 ? 10.391 -11.016 -3.984 1 98.88 9 LEU B O 1
ATOM 1795 N N . ILE B 1 10 ? 8.547 -12.297 -3.729 1 98.94 10 ILE B N 1
ATOM 1796 C CA . ILE B 1 10 ? 7.828 -11.875 -4.926 1 98.94 10 ILE B CA 1
ATOM 1797 C C . ILE B 1 10 ? 6.617 -11.031 -4.531 1 98.94 10 ILE B C 1
ATOM 1799 O O . ILE B 1 10 ? 5.91 -11.359 -3.572 1 98.94 10 ILE B O 1
ATOM 1803 N N . VAL B 1 11 ? 6.414 -9.93 -5.207 1 98.94 11 VAL B N 1
ATOM 1804 C CA . VAL B 1 11 ? 5.254 -9.094 -4.902 1 98.94 11 VAL B CA 1
ATOM 1805 C C . VAL B 1 11 ? 4.246 -9.172 -6.047 1 98.94 11 VAL B C 1
ATOM 1807 O O . VAL B 1 11 ? 4.625 -9.109 -7.219 1 98.94 11 VAL B O 1
ATOM 1810 N N . SER B 1 12 ? 2.984 -9.422 -5.715 1 98.88 12 SER B N 1
ATOM 1811 C CA . SER B 1 12 ? 1.911 -9.414 -6.703 1 98.88 12 SER B CA 1
ATOM 1812 C C . SER B 1 12 ? 1.42 -8 -6.98 1 98.88 12 SER B C 1
ATOM 1814 O O . SER B 1 12 ? 0.953 -7.309 -6.07 1 98.88 12 SER B O 1
ATOM 1816 N N . CYS B 1 13 ? 1.535 -7.527 -8.117 1 98.75 13 CYS B N 1
ATOM 1817 C CA . CYS B 1 13 ? 1.008 -6.258 -8.602 1 98.75 13 CYS B CA 1
ATOM 1818 C C . CYS B 1 13 ? -0.115 -6.484 -9.609 1 98.75 13 CYS B C 1
ATOM 1820 O O . CYS B 1 13 ? 0.126 -6.52 -10.82 1 98.75 13 CYS B O 1
ATOM 1822 N N . GLN B 1 14 ? -1.288 -6.637 -9.078 1 97.06 14 GLN B N 1
ATOM 1823 C CA . GLN B 1 14 ? -2.48 -6.949 -9.852 1 97.06 14 GLN B CA 1
ATOM 1824 C C . GLN B 1 14 ? -3.652 -6.062 -9.445 1 97.06 14 GLN B C 1
ATOM 1826 O O . GLN B 1 14 ? -3.885 -5.836 -8.258 1 97.06 14 GLN B O 1
ATOM 1831 N N . ALA B 1 15 ? -4.305 -5.48 -10.414 1 96.12 15 ALA B N 1
ATOM 1832 C CA . ALA B 1 15 ? -5.543 -4.738 -10.188 1 96.12 15 ALA B CA 1
ATOM 1833 C C . ALA B 1 15 ? -6.602 -5.109 -11.219 1 96.12 15 ALA B C 1
ATOM 1835 O O . ALA B 1 15 ? -6.355 -5.02 -12.43 1 96.12 15 ALA B O 1
ATOM 1836 N N . LEU B 1 16 ? -7.707 -5.508 -10.734 1 93.69 16 LEU B N 1
ATOM 1837 C CA . LEU B 1 16 ? -8.82 -5.859 -11.617 1 93.69 16 LEU B CA 1
ATOM 1838 C C . LEU B 1 16 ? -9.461 -4.605 -12.203 1 93.69 16 LEU B C 1
ATOM 1840 O O . LEU B 1 16 ? -9.188 -3.492 -11.75 1 93.69 16 LEU B O 1
ATOM 1844 N N . GLU B 1 17 ? -10.305 -4.777 -13.148 1 94.56 17 GLU B N 1
ATOM 1845 C CA . GLU B 1 17 ? -10.891 -3.672 -13.906 1 94.56 17 GLU B CA 1
ATOM 1846 C C . GLU B 1 17 ? -11.68 -2.742 -12.984 1 94.56 17 GLU B C 1
ATOM 1848 O O . GLU B 1 17 ? -11.703 -1.527 -13.195 1 94.56 17 GLU B O 1
ATOM 1853 N N . ASN B 1 18 ? -12.305 -3.238 -11.977 1 96.12 18 ASN B N 1
ATOM 1854 C CA . ASN B 1 18 ? -13.172 -2.441 -11.117 1 96.12 18 ASN B CA 1
ATOM 1855 C C . ASN B 1 18 ? -12.398 -1.84 -9.945 1 96.12 18 ASN B C 1
ATOM 1857 O O . ASN B 1 18 ? -12.969 -1.115 -9.133 1 96.12 18 ASN B O 1
ATOM 1861 N N . GLU B 1 19 ? -11.148 -2.082 -9.906 1 97.5 19 GLU B N 1
ATOM 1862 C CA . GLU B 1 19 ? -10.336 -1.599 -8.789 1 97.5 19 GLU B CA 1
ATOM 1863 C C . GLU B 1 19 ? -9.672 -0.265 -9.125 1 97.5 19 GLU B C 1
ATOM 1865 O O . GLU B 1 19 ? -9.352 -0.001 -10.281 1 97.5 19 GLU B O 1
ATOM 1870 N N . PRO B 1 20 ? -9.359 0.525 -8.148 1 98.19 20 PRO B N 1
ATOM 1871 C CA . PRO B 1 20 ? -8.898 1.896 -8.375 1 98.19 20 PRO B CA 1
ATOM 1872 C C . PRO B 1 20 ? -7.551 1.955 -9.094 1 98.19 20 PRO B C 1
ATOM 1874 O O . PRO B 1 20 ? -7.305 2.879 -9.867 1 98.19 20 PRO B O 1
ATOM 1877 N N . LEU B 1 21 ? -6.73 0.946 -8.891 1 98.5 21 LEU B N 1
ATOM 1878 C CA . LEU B 1 21 ? -5.371 1.054 -9.398 1 98.5 21 LEU B CA 1
ATOM 1879 C C . LEU B 1 21 ? -5.227 0.304 -10.719 1 98.5 21 LEU B C 1
ATOM 1881 O O . LEU B 1 21 ? -4.113 0.002 -11.148 1 98.5 21 LEU B O 1
ATOM 1885 N N . HIS B 1 22 ? -6.391 0.02 -11.383 1 98.38 22 HIS B N 1
ATOM 1886 C CA . HIS B 1 22 ? -6.367 -0.681 -12.664 1 98.38 22 HIS B CA 1
ATOM 1887 C C . HIS B 1 22 ? -5.785 0.201 -13.758 1 98.38 22 HIS B C 1
ATOM 1889 O O . HIS B 1 22 ? -6.461 1.102 -14.266 1 98.38 22 HIS B O 1
ATOM 1895 N N . SER B 1 23 ? -4.566 -0.015 -14.109 1 98.44 23 SER B N 1
ATOM 1896 C CA . SER B 1 23 ? -3.811 0.691 -15.133 1 98.44 23 SER B CA 1
ATOM 1897 C C . SER B 1 23 ? -2.41 0.109 -15.289 1 98.44 23 SER B C 1
ATOM 1899 O O . SER B 1 23 ? -1.708 -0.103 -14.297 1 98.44 23 SER B O 1
ATOM 1901 N N . PRO B 1 24 ? -2.039 -0.188 -16.562 1 98.62 24 PRO B N 1
ATOM 1902 C CA . PRO B 1 24 ? -0.663 -0.654 -16.75 1 98.62 24 PRO B CA 1
ATOM 1903 C C . PRO B 1 24 ? 0.37 0.335 -16.219 1 98.62 24 PRO B C 1
ATOM 1905 O O . PRO B 1 24 ? 1.402 -0.075 -15.68 1 98.62 24 PRO B O 1
ATOM 1908 N N . PHE B 1 25 ? 0.071 1.6 -16.375 1 98.69 25 PHE B N 1
ATOM 1909 C CA . PHE B 1 25 ? 0.962 2.633 -15.867 1 98.69 25 PHE B CA 1
ATOM 1910 C C . PHE B 1 25 ? 1.099 2.529 -14.352 1 98.69 25 PHE B C 1
ATOM 1912 O O . PHE B 1 25 ? 2.211 2.541 -13.82 1 98.69 25 PHE B O 1
ATOM 1919 N N . ILE B 1 26 ? 0.002 2.396 -13.648 1 98.81 26 ILE B N 1
ATOM 1920 C CA . ILE B 1 26 ? 0.008 2.312 -12.195 1 98.81 26 ILE B CA 1
ATOM 1921 C C . ILE B 1 26 ? 0.677 1.012 -11.75 1 98.81 26 ILE B C 1
ATOM 1923 O O . ILE B 1 26 ? 1.519 1.014 -10.852 1 98.81 26 ILE B O 1
ATOM 1927 N N . MET B 1 27 ? 0.35 -0.076 -12.43 1 98.81 27 MET B N 1
ATOM 1928 C CA . MET B 1 27 ? 0.906 -1.368 -12.031 1 98.81 27 MET B CA 1
ATOM 1929 C C . MET B 1 27 ? 2.414 -1.402 -12.258 1 98.81 27 MET B C 1
ATOM 1931 O O . MET B 1 27 ? 3.148 -2 -11.469 1 98.81 27 MET B O 1
ATOM 1935 N N . GLY B 1 28 ? 2.852 -0.781 -13.359 1 98.88 28 GLY B N 1
ATOM 1936 C CA . GLY B 1 28 ? 4.285 -0.662 -13.562 1 98.88 28 GLY B CA 1
ATOM 1937 C C . GLY B 1 28 ? 4.988 0.069 -12.438 1 98.88 28 GLY B C 1
ATOM 1938 O O . GLY B 1 28 ? 6.039 -0.374 -11.961 1 98.88 28 GLY B O 1
ATOM 1939 N N . ARG B 1 29 ? 4.406 1.138 -11.938 1 98.88 29 ARG B N 1
ATOM 1940 C CA . ARG B 1 29 ? 5.023 1.947 -10.891 1 98.88 29 ARG B CA 1
ATOM 1941 C C . ARG B 1 29 ? 4.934 1.254 -9.539 1 98.88 29 ARG B C 1
ATOM 1943 O O . ARG B 1 29 ? 5.832 1.385 -8.703 1 98.88 29 ARG B O 1
ATOM 1950 N N . MET B 1 30 ? 3.824 0.511 -9.328 1 98.88 30 MET B N 1
ATOM 1951 C CA . MET B 1 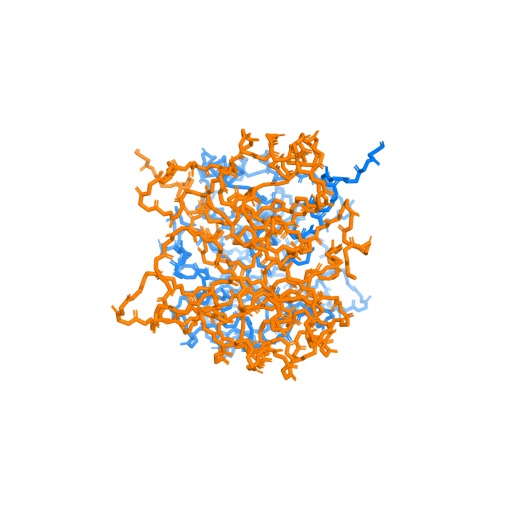30 ? 3.721 -0.313 -8.125 1 98.88 30 MET B CA 1
ATOM 1952 C C . MET B 1 30 ? 4.836 -1.354 -8.086 1 98.88 30 MET B C 1
ATOM 1954 O O . MET B 1 30 ? 5.461 -1.559 -7.043 1 98.88 30 MET B O 1
ATOM 1958 N N . ALA B 1 31 ? 5.059 -1.969 -9.234 1 98.94 31 ALA B N 1
ATOM 1959 C CA . ALA B 1 31 ? 6.117 -2.975 -9.328 1 98.94 31 ALA B CA 1
ATOM 1960 C C . ALA B 1 31 ? 7.488 -2.352 -9.094 1 98.94 31 ALA B C 1
ATOM 1962 O O . ALA B 1 31 ? 8.336 -2.943 -8.422 1 98.94 31 ALA B O 1
ATOM 1963 N N . LYS B 1 32 ? 7.703 -1.182 -9.672 1 98.94 32 LYS B N 1
ATOM 1964 C CA . LYS B 1 32 ? 8.953 -0.468 -9.438 1 98.94 32 LYS B CA 1
ATOM 1965 C C . LYS B 1 32 ? 9.148 -0.174 -7.953 1 98.94 32 LYS B C 1
ATOM 1967 O O . LYS B 1 32 ? 10.258 -0.326 -7.426 1 98.94 32 LYS B O 1
ATOM 1972 N N . ALA B 1 33 ? 8.102 0.281 -7.289 1 98.94 33 ALA B N 1
ATOM 1973 C CA . ALA B 1 33 ? 8.148 0.538 -5.852 1 98.94 33 ALA B CA 1
ATOM 1974 C C . ALA B 1 33 ? 8.5 -0.731 -5.082 1 98.94 33 ALA B C 1
ATOM 1976 O O . ALA B 1 33 ? 9.344 -0.707 -4.184 1 98.94 33 ALA B O 1
ATOM 1977 N N . ALA B 1 34 ? 7.832 -1.838 -5.449 1 98.94 34 ALA B N 1
ATOM 1978 C CA . ALA B 1 34 ? 8.125 -3.119 -4.812 1 98.94 34 ALA B CA 1
ATOM 1979 C C . ALA B 1 34 ? 9.594 -3.504 -5.004 1 98.94 34 ALA B C 1
ATOM 1981 O O . ALA B 1 34 ? 10.25 -3.959 -4.066 1 98.94 34 ALA B O 1
ATOM 1982 N N . MET B 1 35 ? 10.102 -3.326 -6.238 1 98.94 35 MET B N 1
ATOM 1983 C CA . MET B 1 35 ? 11.5 -3.613 -6.543 1 98.94 35 MET B CA 1
ATOM 1984 C C . MET B 1 35 ? 12.43 -2.787 -5.664 1 98.94 35 MET B C 1
ATOM 1986 O O . MET B 1 35 ? 13.391 -3.314 -5.102 1 98.94 35 MET B O 1
ATOM 1990 N N . GLU B 1 36 ? 12.109 -1.532 -5.496 1 98.88 36 GLU B N 1
ATOM 1991 C CA . GLU B 1 36 ? 12.906 -0.651 -4.648 1 98.88 36 GLU B CA 1
ATOM 1992 C C . GLU B 1 36 ? 12.914 -1.134 -3.201 1 98.88 36 GLU B C 1
ATOM 1994 O O . GLU B 1 36 ? 13.906 -0.974 -2.49 1 98.88 36 GLU B O 1
ATOM 1999 N N . GLY B 1 37 ? 11.836 -1.722 -2.816 1 98.88 37 GLY B N 1
ATOM 2000 C CA . GLY B 1 37 ? 11.727 -2.238 -1.462 1 98.88 37 GLY B CA 1
ATOM 2001 C C . GLY B 1 37 ? 12.43 -3.566 -1.27 1 98.88 37 GLY B C 1
ATOM 2002 O O . GLY B 1 37 ? 12.555 -4.055 -0.144 1 98.88 37 GLY B O 1
ATOM 2003 N N . GLY B 1 38 ? 12.797 -4.246 -2.385 1 98.88 38 GLY B N 1
ATOM 2004 C CA . GLY B 1 38 ? 13.609 -5.441 -2.246 1 98.88 38 GLY B CA 1
ATOM 2005 C C . GLY B 1 38 ? 12.984 -6.672 -2.875 1 98.88 38 GLY B C 1
ATOM 2006 O O . GLY B 1 38 ? 13.547 -7.766 -2.807 1 98.88 38 GLY B O 1
ATOM 2007 N N . ALA B 1 39 ? 11.828 -6.512 -3.502 1 98.88 39 ALA B N 1
ATOM 2008 C CA . ALA B 1 39 ? 11.242 -7.641 -4.227 1 98.88 39 ALA B CA 1
ATOM 2009 C C . ALA B 1 39 ? 12.148 -8.078 -5.375 1 98.88 39 ALA B C 1
ATOM 2011 O O . ALA B 1 39 ? 12.727 -7.246 -6.074 1 98.88 39 ALA B O 1
ATOM 2012 N N . VAL B 1 40 ? 12.172 -9.391 -5.633 1 98.88 40 VAL B N 1
ATOM 2013 C CA . VAL B 1 40 ? 13.102 -9.875 -6.652 1 98.88 40 VAL B CA 1
ATOM 2014 C C . VAL B 1 40 ? 12.32 -10.469 -7.82 1 98.88 40 VAL B C 1
ATOM 2016 O O . VAL B 1 40 ? 12.906 -10.969 -8.781 1 98.88 40 VAL B O 1
ATOM 2019 N N . GLY B 1 41 ? 11.023 -10.461 -7.777 1 98.88 41 GLY B N 1
ATOM 2020 C CA . GLY B 1 41 ? 10.086 -10.898 -8.797 1 98.88 41 GLY B CA 1
ATOM 2021 C C . GLY B 1 41 ? 8.703 -10.281 -8.641 1 98.88 41 GLY B C 1
ATOM 2022 O O . GLY B 1 41 ? 8.391 -9.719 -7.59 1 98.88 41 GLY B O 1
ATOM 2023 N N . ILE B 1 42 ? 7.957 -10.359 -9.688 1 98.94 42 ILE B N 1
ATOM 2024 C CA . ILE B 1 42 ? 6.609 -9.797 -9.68 1 98.94 42 ILE B CA 1
ATOM 2025 C C . ILE B 1 42 ? 5.617 -10.828 -10.219 1 98.94 42 ILE B C 1
ATOM 2027 O O . ILE B 1 42 ? 5.898 -11.516 -11.203 1 98.94 42 ILE B O 1
ATOM 2031 N N . ARG B 1 43 ? 4.512 -11.023 -9.555 1 98.94 43 ARG B N 1
ATOM 2032 C CA . ARG B 1 43 ? 3.344 -11.672 -10.141 1 98.94 43 ARG B CA 1
ATOM 2033 C C . ARG B 1 43 ? 2.357 -10.648 -10.68 1 98.94 43 ARG B C 1
ATOM 2035 O O . ARG B 1 43 ? 2.031 -9.672 -10 1 98.94 43 ARG B O 1
ATOM 2042 N N . ALA B 1 44 ? 1.907 -10.812 -11.898 1 98.81 44 ALA B N 1
ATOM 2043 C CA . ALA B 1 44 ? 1.105 -9.773 -12.539 1 98.81 44 ALA B CA 1
ATOM 2044 C C . ALA B 1 44 ? 0.018 -10.383 -13.422 1 98.81 44 ALA B C 1
ATOM 2046 O O . ALA B 1 44 ? 0.192 -11.477 -13.961 1 98.81 44 ALA B O 1
ATOM 2047 N N . GLN B 1 45 ? -1.004 -9.664 -13.57 1 98 45 GLN B N 1
ATOM 2048 C CA . GLN B 1 45 ? -2.16 -10.07 -14.359 1 98 45 GLN B CA 1
ATOM 2049 C C . GLN B 1 45 ? -2.307 -9.203 -15.602 1 98 45 GLN B C 1
ATOM 2051 O O . GLN B 1 45 ? -2.33 -7.977 -15.516 1 98 45 GLN B O 1
ATOM 2056 N N . GLY B 1 46 ? -2.404 -9.875 -16.797 1 98.31 46 GLY B N 1
ATOM 2057 C CA . GLY B 1 46 ? -2.736 -9.164 -18.016 1 98.31 46 GLY B CA 1
ATOM 2058 C C . GLY B 1 46 ? -1.522 -8.852 -18.875 1 98.31 46 GLY B C 1
ATOM 2059 O O . GLY B 1 46 ? -0.46 -8.508 -18.344 1 98.31 46 GLY B O 1
ATOM 2060 N N . VAL B 1 47 ? -1.718 -8.859 -20.156 1 98.81 47 VAL B N 1
ATOM 2061 C CA . VAL B 1 47 ? -0.636 -8.719 -21.125 1 98.81 47 VAL B CA 1
ATOM 2062 C C . VAL B 1 47 ? -0.003 -7.332 -20.984 1 98.81 47 VAL B C 1
ATOM 2064 O O . VAL B 1 47 ? 1.212 -7.215 -20.812 1 98.81 47 VAL B O 1
ATOM 2067 N N . GLU B 1 48 ? -0.792 -6.301 -20.969 1 98.75 48 GLU B N 1
ATOM 2068 C CA . GLU B 1 48 ? -0.283 -4.934 -20.953 1 98.75 48 GLU B CA 1
ATOM 2069 C C . GLU B 1 48 ? 0.461 -4.641 -19.656 1 98.75 48 GLU B C 1
ATOM 2071 O O . GLU B 1 48 ? 1.504 -3.984 -19.656 1 98.75 48 GLU B O 1
ATOM 2076 N N . ASP B 1 49 ? -0.114 -5.102 -18.547 1 98.81 49 ASP B N 1
ATOM 2077 C CA . ASP B 1 49 ? 0.539 -4.895 -17.266 1 98.81 49 ASP B CA 1
ATOM 2078 C C . ASP B 1 49 ? 1.895 -5.598 -17.219 1 98.81 49 ASP B C 1
ATOM 2080 O O . ASP B 1 49 ? 2.881 -5.02 -16.75 1 98.81 49 ASP B O 1
ATOM 2084 N N . ILE B 1 50 ? 1.919 -6.816 -17.688 1 98.94 50 ILE B N 1
ATOM 2085 C CA . ILE B 1 50 ? 3.141 -7.613 -17.656 1 98.94 50 ILE B CA 1
ATOM 2086 C C . ILE B 1 50 ? 4.223 -6.938 -18.484 1 98.94 50 ILE B C 1
ATOM 2088 O O . ILE B 1 50 ? 5.363 -6.801 -18.047 1 98.94 50 ILE B O 1
ATOM 2092 N N . ILE B 1 51 ? 3.875 -6.52 -19.688 1 98.88 51 ILE B N 1
ATOM 2093 C CA . ILE B 1 51 ? 4.828 -5.867 -20.578 1 98.88 51 ILE B CA 1
ATOM 2094 C C . ILE B 1 51 ? 5.379 -4.609 -19.906 1 98.88 51 ILE B C 1
ATOM 2096 O O . ILE B 1 51 ? 6.594 -4.387 -19.891 1 98.88 51 ILE B O 1
ATOM 2100 N N . GLU B 1 52 ? 4.508 -3.807 -19.328 1 98.88 52 GLU B N 1
ATOM 2101 C CA . GLU B 1 52 ? 4.93 -2.576 -18.672 1 98.88 52 GLU B CA 1
ATOM 2102 C C . GLU B 1 52 ? 5.832 -2.875 -17.469 1 98.88 52 GLU B C 1
ATOM 2104 O O . GLU B 1 52 ? 6.855 -2.217 -17.281 1 98.88 52 GLU B O 1
ATOM 2109 N N . ILE B 1 53 ? 5.465 -3.83 -16.656 1 98.94 53 ILE B N 1
ATOM 2110 C CA . ILE B 1 53 ? 6.211 -4.191 -15.461 1 98.94 53 ILE B CA 1
ATOM 2111 C C . ILE B 1 53 ? 7.605 -4.684 -15.852 1 98.94 53 ILE B C 1
ATOM 2113 O O . ILE B 1 53 ? 8.602 -4.293 -15.234 1 98.94 53 ILE B O 1
ATOM 2117 N N . LYS B 1 54 ? 7.676 -5.531 -16.859 1 98.81 54 LYS B N 1
ATOM 2118 C CA . LYS B 1 54 ? 8.977 -6 -17.312 1 98.81 54 LYS B CA 1
ATOM 2119 C C . LYS B 1 54 ? 9.844 -4.84 -17.797 1 98.81 54 LYS B C 1
ATOM 2121 O O . LYS B 1 54 ? 11.039 -4.777 -17.5 1 98.81 54 LYS B O 1
ATOM 2126 N N . LYS B 1 55 ? 9.234 -3.975 -18.531 1 98.75 55 LYS B N 1
ATOM 2127 C CA . LYS B 1 55 ? 9.945 -2.818 -19.062 1 98.75 55 LYS B CA 1
ATOM 2128 C C . LYS B 1 55 ? 10.508 -1.949 -17.938 1 98.75 55 LYS B C 1
ATOM 2130 O O . LYS B 1 55 ? 11.664 -1.523 -18 1 98.75 55 LYS B O 1
ATOM 2135 N N . VAL B 1 56 ? 9.75 -1.737 -16.844 1 98.38 56 VAL B N 1
ATOM 2136 C CA . VAL B 1 56 ? 10.062 -0.732 -15.836 1 98.38 56 VAL B CA 1
ATOM 2137 C C . VAL B 1 56 ? 10.977 -1.338 -14.773 1 98.38 56 VAL B C 1
ATOM 2139 O O . VAL B 1 56 ? 11.781 -0.63 -14.164 1 98.38 56 VAL B O 1
ATOM 2142 N N . THR B 1 57 ? 10.961 -2.639 -14.586 1 98.75 57 THR B N 1
ATOM 2143 C CA . THR B 1 57 ? 11.672 -3.221 -13.453 1 98.75 57 THR B CA 1
ATOM 2144 C C . THR B 1 57 ? 12.812 -4.109 -13.93 1 98.75 57 THR B C 1
ATOM 2146 O O . THR B 1 57 ? 13.844 -4.219 -13.266 1 98.75 57 THR B O 1
ATOM 2149 N N . GLY B 1 58 ? 12.539 -4.848 -15.047 1 98.75 58 GLY B N 1
ATOM 2150 C CA . GLY B 1 58 ? 13.492 -5.855 -15.484 1 98.75 58 GLY B CA 1
ATOM 2151 C C . GLY B 1 58 ? 13.469 -7.109 -14.625 1 98.75 58 GLY B C 1
ATOM 2152 O O . GLY B 1 58 ? 14.297 -8 -14.805 1 98.75 58 GLY B O 1
ATOM 2153 N N . LEU B 1 59 ? 12.586 -7.195 -13.719 1 98.88 59 LEU B N 1
ATOM 2154 C CA . LEU B 1 59 ? 12.477 -8.352 -12.828 1 98.88 59 LEU B CA 1
ATOM 2155 C C . LEU B 1 59 ? 11.781 -9.508 -13.531 1 98.88 59 LEU B C 1
ATOM 2157 O O . LEU B 1 59 ? 11.008 -9.297 -14.477 1 98.88 59 LEU B O 1
ATOM 2161 N N . PRO B 1 60 ? 12.078 -10.734 -13.086 1 98.88 60 PRO B N 1
ATOM 2162 C CA . PRO B 1 60 ? 11.266 -11.844 -13.586 1 98.88 60 PRO B CA 1
ATOM 2163 C C . PRO B 1 60 ? 9.789 -11.711 -13.203 1 98.88 60 PRO B C 1
ATOM 2165 O O . PRO B 1 60 ? 9.469 -11.258 -12.102 1 98.88 60 PRO B O 1
ATOM 2168 N N . VAL B 1 61 ? 8.922 -12.172 -14.109 1 98.94 61 VAL B N 1
ATOM 2169 C CA . VAL B 1 61 ? 7.488 -12 -13.906 1 98.94 61 VAL B CA 1
ATOM 2170 C C . VAL B 1 61 ? 6.781 -13.352 -14.016 1 98.94 61 VAL B C 1
ATOM 2172 O O . VAL B 1 61 ? 7.074 -14.141 -14.914 1 98.94 61 VAL B O 1
ATOM 2175 N N . ILE B 1 62 ? 5.949 -13.617 -12.992 1 99 62 ILE B N 1
ATOM 2176 C CA . ILE B 1 62 ? 4.93 -14.656 -13.086 1 99 62 ILE B CA 1
ATOM 2177 C C . ILE B 1 62 ? 3.654 -14.078 -13.688 1 99 62 ILE B C 1
ATOM 2179 O O . ILE B 1 62 ? 3.016 -13.203 -13.094 1 99 62 ILE B O 1
ATOM 2183 N N . GLY B 1 63 ? 3.307 -14.531 -14.875 1 98.94 63 GLY B N 1
ATOM 2184 C CA . GLY B 1 63 ? 2.16 -13.977 -15.578 1 98.94 63 GLY B CA 1
ATOM 2185 C C . GLY B 1 63 ? 0.908 -14.82 -15.43 1 98.94 63 GLY B C 1
ATOM 2186 O O . GLY B 1 63 ? 0.969 -16.047 -15.492 1 98.94 63 GLY B O 1
ATOM 2187 N N . ILE B 1 64 ? -0.173 -14.188 -15.25 1 98.94 64 ILE B N 1
ATOM 2188 C CA . ILE B 1 64 ? -1.485 -14.82 -15.273 1 98.94 64 ILE B CA 1
ATOM 2189 C C . ILE B 1 64 ? -2.463 -13.953 -16.062 1 98.94 64 ILE B C 1
ATOM 2191 O O . ILE B 1 64 ? -2.189 -12.781 -16.328 1 98.94 64 ILE B O 1
ATOM 2195 N N . ILE B 1 65 ? -3.529 -14.516 -16.453 1 98.81 65 ILE B N 1
ATOM 2196 C CA . ILE B 1 65 ? -4.699 -13.797 -16.953 1 98.81 65 ILE B CA 1
ATOM 2197 C C . ILE B 1 65 ? -5.957 -14.328 -16.281 1 98.81 65 ILE B C 1
ATOM 2199 O O . ILE B 1 65 ? -6.199 -15.539 -16.25 1 98.81 65 ILE B O 1
ATOM 2203 N N . LYS B 1 66 ? -6.676 -13.414 -15.648 1 98.38 66 LYS B N 1
ATOM 2204 C CA . LYS B 1 66 ? -7.969 -13.773 -15.07 1 98.38 66 LYS B CA 1
ATOM 2205 C C . LYS B 1 66 ? -9.102 -13.531 -16.062 1 98.38 66 LYS B C 1
ATOM 2207 O O . LYS B 1 66 ? -9.242 -12.43 -16.594 1 98.38 66 LYS B O 1
ATOM 2212 N N . ARG B 1 67 ? -9.812 -14.68 -16.391 1 98.19 67 ARG B N 1
ATOM 2213 C CA . ARG B 1 67 ? -10.945 -14.625 -17.312 1 98.19 67 ARG B CA 1
ATOM 2214 C C . ARG B 1 67 ? -12.023 -15.625 -16.906 1 98.19 67 ARG B C 1
ATOM 2216 O O . ARG B 1 67 ? -11.727 -16.766 -16.562 1 98.19 67 ARG B O 1
ATOM 2223 N N . ASN B 1 68 ? -13.273 -15.102 -16.906 1 97.94 68 ASN B N 1
ATOM 2224 C CA . ASN B 1 68 ? -14.383 -15.961 -16.5 1 97.94 68 ASN B CA 1
ATOM 2225 C C . ASN B 1 68 ? -15 -16.672 -17.703 1 97.94 68 ASN B C 1
ATOM 2227 O O . ASN B 1 68 ? -15.125 -16.078 -18.781 1 97.94 68 ASN B O 1
ATOM 2231 N N . TYR B 1 69 ? -15.367 -17.906 -17.484 1 98.12 69 TYR B N 1
ATOM 2232 C CA . TYR B 1 69 ? -16.109 -18.719 -18.453 1 98.12 69 TYR B CA 1
ATOM 2233 C C . TYR B 1 69 ? -17.375 -19.281 -17.828 1 98.12 69 TYR B C 1
ATOM 2235 O O . TYR B 1 69 ? -17.406 -19.641 -16.656 1 98.12 69 TYR B O 1
ATOM 2243 N N . GLU B 1 70 ? -18.438 -19.391 -18.547 1 97.44 70 GLU B N 1
ATOM 2244 C CA . GLU B 1 70 ? -19.75 -19.797 -18.062 1 97.44 70 GLU B CA 1
ATOM 2245 C C . GLU B 1 70 ? -19.734 -21.234 -17.578 1 97.44 70 GLU B C 1
ATOM 2247 O O . GLU B 1 70 ? -20.453 -21.578 -16.625 1 97.44 70 GLU B O 1
ATOM 2252 N N . ASP B 1 71 ? -18.953 -22.047 -18.094 1 97.75 71 ASP B N 1
ATOM 2253 C CA . ASP B 1 71 ? -19.016 -23.484 -17.844 1 97.75 71 ASP B CA 1
ATOM 2254 C C . ASP B 1 71 ? -17.953 -23.906 -16.828 1 97.75 71 ASP B C 1
ATOM 2256 O O . ASP B 1 71 ? -17.672 -25.094 -16.688 1 97.75 71 ASP B O 1
ATOM 2260 N N . SER B 1 72 ? -17.359 -23 -16.219 1 98.38 72 SER B N 1
ATOM 2261 C CA . SER B 1 72 ? -16.25 -23.359 -15.328 1 98.38 72 SER B CA 1
ATOM 2262 C C . SER B 1 72 ? -16.094 -22.328 -14.211 1 98.38 72 SER B C 1
ATOM 2264 O O . SER B 1 72 ? -16.312 -21.125 -14.43 1 98.38 72 SER B O 1
ATOM 2266 N N . ASP B 1 73 ? -15.594 -22.766 -13.078 1 97.62 73 ASP B N 1
ATOM 2267 C CA . ASP B 1 73 ? -15.297 -21.875 -11.969 1 97.62 73 ASP B CA 1
ATOM 2268 C C . ASP B 1 73 ? -13.836 -21.422 -12.008 1 97.62 73 ASP B C 1
ATOM 2270 O O . ASP B 1 73 ? -13.422 -20.578 -11.211 1 97.62 73 ASP B O 1
ATOM 2274 N N . ILE B 1 74 ? -13.016 -21.969 -12.93 1 98.44 74 ILE B N 1
ATOM 2275 C CA . ILE B 1 74 ? -11.609 -21.625 -13.062 1 98.44 74 ILE B CA 1
ATOM 2276 C C . ILE B 1 74 ? -11.484 -20.281 -13.805 1 98.44 74 ILE B C 1
ATOM 2278 O O . ILE B 1 74 ? -12.078 -20.109 -14.867 1 98.44 74 ILE B O 1
ATOM 2282 N N . TYR B 1 75 ? -10.672 -19.375 -13.18 1 97.94 75 TYR B N 1
ATOM 2283 C CA . TYR B 1 75 ? -10.555 -18.062 -13.828 1 97.94 75 TYR B CA 1
ATOM 2284 C C . TYR B 1 75 ? -9.102 -17.641 -13.938 1 97.94 75 TYR B C 1
ATOM 2286 O O . TYR B 1 75 ? -8.789 -16.641 -14.594 1 97.94 75 TYR B O 1
ATOM 2294 N N . ILE B 1 76 ? -8.141 -18.344 -13.289 1 98.75 76 ILE B N 1
ATOM 2295 C CA . ILE B 1 76 ? -6.723 -18.016 -13.414 1 98.75 76 ILE B CA 1
ATOM 2296 C C . ILE B 1 76 ? -6.109 -18.797 -14.57 1 98.75 76 ILE B C 1
ATOM 2298 O O . ILE B 1 76 ? -5.902 -20 -14.477 1 98.75 76 ILE B O 1
ATOM 2302 N N . THR B 1 77 ? -5.836 -18.078 -15.625 1 98.88 77 THR B N 1
ATOM 2303 C CA . THR B 1 77 ? -5.297 -18.656 -16.859 1 98.88 77 THR B CA 1
ATOM 2304 C C . THR B 1 77 ? -6.055 -19.922 -17.234 1 98.88 77 THR B C 1
ATOM 2306 O O . THR B 1 77 ? -5.473 -21.016 -17.297 1 98.88 77 THR B O 1
ATOM 2309 N N . PRO B 1 78 ? -7.289 -19.781 -17.594 1 98.81 78 PRO B N 1
ATOM 2310 C CA . PRO B 1 78 ? -8.195 -20.922 -17.625 1 98.81 78 PRO B CA 1
ATOM 2311 C C . PRO B 1 78 ? -8.008 -21.797 -18.875 1 98.81 78 PRO B C 1
ATOM 2313 O O . PRO B 1 78 ? -8.234 -23 -18.828 1 98.81 78 PRO B O 1
ATOM 2316 N N . THR B 1 79 ? -7.566 -21.234 -20.031 1 98.75 79 THR B N 1
ATOM 2317 C CA . THR B 1 79 ? -7.543 -21.984 -21.281 1 98.75 79 THR B CA 1
ATOM 2318 C C . THR B 1 79 ? -6.246 -21.719 -22.047 1 98.75 79 THR B C 1
ATOM 2320 O O . THR B 1 79 ? -5.41 -20.922 -21.594 1 98.75 79 THR B O 1
ATOM 2323 N N . LYS B 1 80 ? -6.148 -22.406 -23.141 1 98.81 80 LYS B N 1
ATOM 2324 C CA . LYS B 1 80 ? -5.02 -22.203 -24.047 1 98.81 80 LYS B CA 1
ATOM 2325 C C . LYS B 1 80 ? -4.984 -20.781 -24.562 1 98.81 80 LYS B C 1
ATOM 2327 O O . LYS B 1 80 ? -3.91 -20.219 -24.812 1 98.81 80 LYS B O 1
ATOM 2332 N N . LYS B 1 81 ? -6.152 -20.141 -24.672 1 98.75 81 LYS B N 1
ATOM 2333 C CA . LYS B 1 81 ? -6.23 -18.766 -25.156 1 98.75 81 LYS B CA 1
ATOM 2334 C C . LYS B 1 81 ? -5.402 -17.828 -24.281 1 98.75 81 LYS B C 1
ATOM 2336 O O . LYS B 1 81 ? -4.594 -17.047 -24.781 1 98.75 81 LYS B O 1
ATOM 2341 N N . GLU B 1 82 ? -5.609 -17.859 -22.984 1 98.88 82 GLU B N 1
ATOM 2342 C CA . GLU B 1 82 ? -4.848 -17.031 -22.047 1 98.88 82 GLU B CA 1
ATOM 2343 C C . GLU B 1 82 ? -3.363 -17.391 -22.078 1 98.88 82 GLU B C 1
ATOM 2345 O O . GLU B 1 82 ? -2.504 -16.516 -21.953 1 98.88 82 GLU B O 1
ATOM 2350 N N . VAL B 1 83 ? -3.07 -18.672 -22.25 1 98.94 83 VAL B N 1
ATOM 2351 C CA . VAL B 1 83 ? -1.678 -19.094 -22.344 1 98.94 83 VAL B CA 1
ATOM 2352 C C . VAL B 1 83 ? -1.025 -18.453 -23.562 1 98.94 83 VAL B C 1
ATOM 2354 O O . VAL B 1 83 ? 0.064 -17.875 -23.469 1 98.94 83 VAL B O 1
ATOM 2357 N N . ASP B 1 84 ? -1.714 -18.469 -24.672 1 98.94 84 ASP B N 1
ATOM 2358 C CA . ASP B 1 84 ? -1.193 -17.859 -25.891 1 98.94 84 ASP B CA 1
ATOM 2359 C C . ASP B 1 84 ? -0.923 -16.375 -25.703 1 98.94 84 ASP B C 1
ATOM 2361 O O . ASP B 1 84 ? 0.108 -15.867 -26.141 1 98.94 84 ASP B O 1
ATOM 2365 N N . GLU B 1 85 ? -1.817 -15.75 -25.062 1 98.94 85 GLU B N 1
ATOM 2366 C CA . GLU B 1 85 ? -1.651 -14.328 -24.781 1 98.94 85 GLU B CA 1
ATOM 2367 C C . GLU B 1 85 ? -0.444 -14.078 -23.891 1 98.94 85 GLU B C 1
ATOM 2369 O O . GLU B 1 85 ? 0.355 -13.172 -24.156 1 98.94 85 GLU B O 1
ATOM 2374 N N . LEU B 1 86 ? -0.287 -14.867 -22.906 1 98.94 86 LEU B N 1
ATOM 2375 C CA . LEU B 1 86 ? 0.802 -14.695 -21.953 1 98.94 86 LEU B CA 1
ATOM 2376 C C . LEU B 1 86 ? 2.15 -14.961 -22.609 1 98.94 86 LEU B C 1
ATOM 2378 O O . LEU B 1 86 ? 3.15 -14.328 -22.266 1 98.94 86 LEU B O 1
ATOM 2382 N N . LEU B 1 87 ? 2.17 -15.891 -23.562 1 98.81 87 LEU B N 1
ATOM 2383 C CA . LEU B 1 87 ? 3.41 -16.234 -24.25 1 98.81 87 LEU B CA 1
ATOM 2384 C C . LEU B 1 87 ? 3.947 -15.023 -25.016 1 98.81 87 LEU B C 1
ATOM 2386 O O . LEU B 1 87 ? 5.148 -14.938 -25.297 1 98.81 87 LEU B O 1
ATOM 2390 N N . THR B 1 88 ? 3.094 -14.039 -25.312 1 98.81 88 THR B N 1
ATOM 2391 C CA . THR B 1 88 ? 3.52 -12.859 -26.078 1 98.81 88 THR B CA 1
ATOM 2392 C C . THR B 1 88 ? 4.203 -11.852 -25.156 1 98.81 88 THR B C 1
ATOM 2394 O O . THR B 1 88 ? 4.836 -10.898 -25.625 1 98.81 88 THR B O 1
ATOM 2397 N N . THR B 1 89 ? 4.141 -12.008 -23.859 1 98.75 89 THR B N 1
ATOM 2398 C CA . THR B 1 89 ? 4.578 -10.992 -22.906 1 98.75 89 THR B CA 1
ATOM 2399 C C . THR B 1 89 ? 6.066 -11.141 -22.594 1 98.75 89 THR B C 1
ATOM 2401 O O . THR B 1 89 ? 6.699 -10.203 -22.094 1 98.75 89 THR B O 1
ATOM 2404 N N . GLY B 1 90 ? 6.566 -12.344 -22.766 1 98.31 90 GLY B N 1
ATOM 2405 C CA . GLY B 1 90 ? 7.941 -12.617 -22.375 1 98.31 90 GLY B CA 1
ATOM 2406 C C . GLY B 1 90 ? 8.102 -12.906 -20.906 1 98.31 90 GLY B C 1
ATOM 2407 O O . GLY B 1 90 ? 9.219 -12.867 -20.375 1 98.31 90 GLY B O 1
ATOM 2408 N N . CYS B 1 91 ? 7.039 -13.164 -20.188 1 98.81 91 CYS B N 1
ATOM 2409 C CA . CYS B 1 91 ? 7.164 -13.523 -18.781 1 98.81 91 CYS B CA 1
ATOM 2410 C C . CYS B 1 91 ? 7.969 -14.812 -18.609 1 98.81 91 CYS B C 1
ATOM 2412 O O . CYS B 1 91 ? 7.969 -15.664 -19.5 1 98.81 91 CYS B O 1
ATOM 2414 N N . GLU B 1 92 ? 8.625 -14.969 -17.531 1 98.88 92 GLU B N 1
ATOM 2415 C CA . GLU B 1 92 ? 9.523 -16.094 -17.281 1 98.88 92 GLU B CA 1
ATOM 2416 C C . GLU B 1 92 ? 8.75 -17.328 -16.812 1 98.88 92 GLU B C 1
ATOM 2418 O O . GLU B 1 92 ? 9.234 -18.453 -16.922 1 98.88 92 GLU B O 1
ATOM 2423 N N . MET B 1 93 ? 7.512 -17.109 -16.312 1 98.94 93 MET B N 1
ATOM 2424 C CA . MET B 1 93 ? 6.688 -18.188 -15.766 1 98.94 93 MET B CA 1
ATOM 2425 C C . MET B 1 93 ? 5.203 -17.891 -15.953 1 98.94 93 MET B C 1
ATOM 2427 O O . MET B 1 93 ? 4.781 -16.734 -15.852 1 98.94 93 MET B O 1
ATOM 2431 N N . ILE B 1 94 ? 4.52 -18.844 -16.312 1 98.94 94 ILE B N 1
ATOM 2432 C CA . ILE B 1 94 ? 3.066 -18.75 -16.375 1 98.94 94 ILE B CA 1
ATOM 2433 C C . ILE B 1 94 ? 2.449 -19.562 -15.234 1 98.94 94 ILE B C 1
ATOM 2435 O O . ILE B 1 94 ? 2.791 -20.719 -15.031 1 98.94 94 ILE B O 1
ATOM 2439 N N . ALA B 1 95 ? 1.63 -18.922 -14.445 1 98.94 95 ALA B N 1
ATOM 2440 C CA . ALA B 1 95 ? 0.844 -19.609 -13.43 1 98.94 95 ALA B CA 1
ATOM 2441 C C . ALA B 1 95 ? -0.569 -19.906 -13.93 1 98.94 95 ALA B C 1
ATOM 2443 O O . ALA B 1 95 ? -1.131 -19.125 -14.703 1 98.94 95 ALA B O 1
ATOM 2444 N N . LEU B 1 96 ? -1.088 -21.016 -13.539 1 98.88 96 LEU B N 1
ATOM 2445 C CA . LEU B 1 96 ? -2.461 -21.359 -13.891 1 98.88 96 LEU B CA 1
ATOM 2446 C C . LEU B 1 96 ? -3.117 -22.172 -12.781 1 98.88 96 LEU B C 1
ATOM 2448 O O . LEU B 1 96 ? -2.428 -22.766 -11.953 1 98.88 96 LEU B O 1
ATOM 2452 N N . ASP B 1 97 ? -4.43 -22.141 -12.75 1 98.88 97 ASP B N 1
ATOM 2453 C CA . ASP B 1 97 ? -5.23 -22.938 -11.82 1 98.88 97 ASP B CA 1
ATOM 2454 C C . ASP B 1 97 ? -5.039 -24.438 -12.078 1 98.88 97 ASP B C 1
ATOM 2456 O O . ASP B 1 97 ? -5.32 -24.922 -13.172 1 98.88 97 ASP B O 1
ATOM 2460 N N . ALA B 1 98 ? -4.523 -25.141 -11.109 1 98.81 98 ALA B N 1
ATOM 2461 C CA . ALA B 1 98 ? -4.297 -26.578 -11.227 1 98.81 98 ALA B CA 1
ATOM 2462 C C . ALA B 1 98 ? -5.152 -27.344 -10.227 1 98.81 98 ALA B C 1
ATOM 2464 O O . ALA B 1 98 ? -4.719 -28.359 -9.688 1 98.81 98 ALA B O 1
ATOM 2465 N N . THR B 1 99 ? -6.266 -26.797 -9.891 1 98.62 99 THR B N 1
ATOM 2466 C CA . THR B 1 99 ? -7.203 -27.484 -9.016 1 98.62 99 THR B CA 1
ATOM 2467 C C . THR B 1 99 ? -7.91 -28.609 -9.758 1 98.62 99 THR B C 1
ATOM 2469 O O . THR B 1 99 ? -7.727 -28.781 -10.969 1 98.62 99 THR B O 1
ATOM 2472 N N . ASN B 1 100 ? -8.742 -29.375 -9.008 1 95.88 100 ASN B N 1
ATOM 2473 C CA . ASN B 1 100 ? -9.461 -30.516 -9.578 1 95.88 100 ASN B CA 1
ATOM 2474 C C . ASN B 1 100 ? -10.773 -30.078 -10.227 1 95.88 100 ASN B C 1
ATOM 2476 O O . ASN B 1 100 ? -11.539 -30.922 -10.703 1 95.88 100 ASN B O 1
ATOM 2480 N N . ARG B 1 101 ? -11 -28.844 -10.32 1 97.44 101 ARG B N 1
ATOM 2481 C CA . ARG B 1 101 ? -12.227 -28.344 -10.93 1 97.44 101 ARG B CA 1
ATOM 2482 C C . ARG B 1 101 ? -12.172 -28.453 -12.453 1 97.44 101 ARG B C 1
ATOM 2484 O O . ARG B 1 101 ? -11.086 -28.562 -13.031 1 97.44 101 ARG B O 1
ATOM 2491 N N . VAL B 1 102 ? -13.32 -28.438 -13.023 1 97.5 102 VAL B N 1
ATOM 2492 C CA . VAL B 1 102 ? -13.438 -28.625 -14.469 1 97.5 102 VAL B CA 1
ATOM 2493 C C . VAL B 1 102 ? -13.031 -27.344 -15.188 1 97.5 102 VAL B C 1
ATOM 2495 O O . VAL B 1 102 ? -13.539 -26.266 -14.875 1 97.5 102 VAL B O 1
ATOM 2498 N N . ARG B 1 103 ? -12.141 -27.469 -16.188 1 98.19 103 ARG B N 1
ATOM 2499 C CA . ARG B 1 103 ? -11.688 -26.328 -16.969 1 98.19 103 ARG B CA 1
ATOM 2500 C C . ARG B 1 103 ? -12.688 -26 -18.078 1 98.19 103 ARG B C 1
ATOM 2502 O O . ARG B 1 103 ? -13.477 -26.859 -18.484 1 98.19 103 ARG B O 1
ATOM 2509 N N . PRO B 1 104 ? -12.609 -24.719 -18.469 1 98.25 104 PRO B N 1
ATOM 2510 C CA . PRO B 1 104 ? -13.492 -24.375 -19.578 1 98.25 104 PRO B CA 1
ATOM 2511 C C . PRO B 1 104 ? -13.297 -25.281 -20.797 1 98.25 104 PRO B C 1
ATOM 2513 O O . PRO B 1 104 ? -12.164 -25.641 -21.125 1 98.25 104 PRO B O 1
ATOM 2516 N N . ASN B 1 105 ? -14.422 -25.656 -21.422 1 96.38 105 ASN B N 1
ATOM 2517 C CA . ASN B 1 105 ? -14.414 -26.516 -22.609 1 96.38 105 ASN B CA 1
ATOM 2518 C C . ASN B 1 105 ? -13.797 -27.875 -22.297 1 96.38 105 ASN B C 1
ATOM 2520 O O . ASN B 1 105 ? -13.336 -28.578 -23.203 1 96.38 105 ASN B O 1
ATOM 2524 N N . ASN B 1 106 ? -13.648 -28.188 -21.062 1 96.44 106 ASN B N 1
ATOM 2525 C CA . ASN B 1 106 ? -13.07 -29.438 -20.578 1 96.44 106 ASN B CA 1
ATOM 2526 C C . ASN B 1 106 ? -11.633 -29.609 -21.047 1 96.44 106 ASN B C 1
ATOM 2528 O O . ASN B 1 106 ? -11.219 -30.734 -21.375 1 96.44 106 ASN B O 1
ATOM 2532 N N . GLU B 1 107 ? -10.898 -28.531 -21.156 1 97.06 107 GLU B N 1
ATOM 2533 C CA . GLU B 1 107 ? -9.492 -28.609 -21.531 1 97.06 107 GLU B CA 1
ATOM 2534 C C . GLU B 1 107 ? -8.703 -29.469 -20.547 1 97.06 107 GLU B C 1
ATOM 2536 O O . GLU B 1 107 ? -9.047 -29.547 -19.375 1 97.06 107 GLU B O 1
ATOM 2541 N N . ASP B 1 108 ? -7.734 -30.125 -21.062 1 97.56 108 ASP B N 1
ATOM 2542 C CA . ASP B 1 108 ? -6.898 -31.016 -20.266 1 97.56 108 ASP B CA 1
ATOM 2543 C C . ASP B 1 108 ? -5.727 -30.266 -19.656 1 97.56 108 ASP B C 1
ATOM 2545 O O . ASP B 1 108 ? -4.941 -29.625 -20.359 1 97.56 108 ASP B O 1
ATOM 2549 N N . LEU B 1 109 ? -5.637 -30.297 -18.406 1 98.56 109 LEU B N 1
ATOM 2550 C CA . LEU B 1 109 ? -4.605 -29.578 -17.672 1 98.56 109 LEU B CA 1
ATOM 2551 C C . LEU B 1 109 ? -3.215 -30.047 -18.078 1 98.56 109 LEU B C 1
ATOM 2553 O O . LEU B 1 109 ? -2.311 -29.234 -18.281 1 98.56 109 LEU B O 1
ATOM 2557 N N . LYS B 1 110 ? -3.043 -31.344 -18.156 1 98.56 110 LYS B N 1
ATOM 2558 C CA . LYS B 1 110 ? -1.751 -31.922 -18.516 1 98.56 110 LYS B CA 1
ATOM 2559 C C . LYS B 1 110 ? -1.278 -31.406 -19.875 1 98.56 110 LYS B C 1
ATOM 2561 O O . LYS B 1 110 ? -0.101 -31.078 -20.047 1 98.56 110 LYS B O 1
ATOM 2566 N N . GLU B 1 111 ? -2.166 -31.312 -20.781 1 98.38 111 GLU B N 1
ATOM 2567 C CA . GLU B 1 111 ? -1.84 -30.828 -22.125 1 98.38 111 GLU B CA 1
ATOM 2568 C C . GLU B 1 111 ? -1.474 -29.344 -22.094 1 98.38 111 GLU B C 1
ATOM 2570 O O . GLU B 1 111 ? -0.591 -28.922 -22.844 1 98.38 111 GLU B O 1
ATOM 2575 N N . LEU B 1 112 ? -2.178 -28.578 -21.328 1 98.56 112 LEU B N 1
ATOM 2576 C CA . LEU B 1 112 ? -1.877 -27.156 -21.203 1 98.56 112 LEU B CA 1
ATOM 2577 C C . LEU B 1 112 ? -0.481 -26.938 -20.625 1 98.56 112 LEU B C 1
ATOM 2579 O O . LEU B 1 112 ? 0.278 -26.109 -21.125 1 98.56 112 LEU B O 1
ATOM 2583 N N . ILE B 1 113 ? -0.132 -27.688 -19.609 1 98.81 113 ILE B N 1
ATOM 2584 C CA . ILE B 1 113 ? 1.177 -27.609 -18.969 1 98.81 113 ILE B CA 1
ATOM 2585 C C . ILE B 1 113 ? 2.266 -27.969 -19.984 1 98.81 113 ILE B C 1
ATOM 2587 O O . ILE B 1 113 ? 3.26 -27.25 -20.109 1 98.81 113 ILE B O 1
ATOM 2591 N N . LYS B 1 114 ? 2.029 -29.062 -20.672 1 98.69 114 LYS B N 1
ATOM 2592 C CA . LYS B 1 114 ? 2.971 -29.5 -21.703 1 98.69 114 LYS B CA 1
ATOM 2593 C C . LYS B 1 114 ? 3.178 -28.422 -22.75 1 98.69 114 LYS B C 1
ATOM 2595 O O . LYS B 1 114 ? 4.309 -28.156 -23.172 1 98.69 114 LYS B O 1
ATOM 2600 N N . TYR B 1 115 ? 2.092 -27.797 -23.156 1 98.81 115 TYR B N 1
ATOM 2601 C CA . TYR B 1 115 ? 2.141 -26.75 -24.172 1 98.81 115 TYR B CA 1
ATOM 2602 C C . TYR B 1 115 ? 2.996 -25.578 -23.719 1 98.81 115 TYR B C 1
ATOM 2604 O O . TYR B 1 115 ? 3.832 -25.078 -24.469 1 98.81 115 TYR B O 1
ATOM 2612 N N . ILE B 1 116 ? 2.818 -25.141 -22.469 1 98.88 116 ILE B N 1
ATOM 2613 C CA . ILE B 1 116 ? 3.59 -24.031 -21.922 1 98.88 116 ILE B CA 1
ATOM 2614 C C . ILE B 1 116 ? 5.074 -24.391 -21.906 1 98.88 116 ILE B C 1
ATOM 2616 O O . ILE B 1 116 ? 5.914 -23.609 -22.359 1 98.88 116 ILE B O 1
ATOM 2620 N N . LYS B 1 117 ? 5.379 -25.562 -21.484 1 98.5 117 LYS B N 1
ATOM 2621 C CA . LYS B 1 117 ? 6.762 -26.016 -21.359 1 98.5 117 LYS B CA 1
ATOM 2622 C C . LYS B 1 117 ? 7.43 -26.156 -22.719 1 98.5 117 LYS B C 1
ATOM 2624 O O . LYS B 1 117 ? 8.609 -25.828 -22.875 1 98.5 117 LYS B O 1
ATOM 2629 N N . GLU B 1 118 ? 6.672 -26.609 -23.641 1 98.44 118 GLU B N 1
ATOM 2630 C CA . GLU B 1 118 ? 7.191 -26.75 -25 1 98.44 118 GLU B CA 1
ATOM 2631 C C . GLU B 1 118 ? 7.543 -25.391 -25.609 1 98.44 118 GLU B C 1
ATOM 2633 O O . GLU B 1 118 ? 8.344 -25.312 -26.531 1 98.44 118 GLU B O 1
ATOM 2638 N N . ASN B 1 119 ? 6.938 -24.391 -25.094 1 98.56 119 ASN B N 1
ATOM 2639 C CA . ASN B 1 119 ? 7.246 -23.047 -25.547 1 98.56 119 ASN B CA 1
ATOM 2640 C C . ASN B 1 119 ? 8.383 -22.422 -24.75 1 98.56 119 ASN B C 1
ATOM 2642 O O . ASN B 1 119 ? 8.68 -21.234 -24.906 1 98.56 119 ASN B O 1
ATOM 2646 N N . GLY B 1 120 ? 8.953 -23.141 -23.828 1 98.25 120 GLY B N 1
ATOM 2647 C CA . GLY B 1 120 ? 10.156 -22.703 -23.125 1 98.25 120 GLY B CA 1
ATOM 2648 C C . GLY B 1 120 ? 9.867 -21.828 -21.922 1 98.25 120 GLY B C 1
ATOM 2649 O O . GLY B 1 120 ? 10.742 -21.109 -21.438 1 98.25 120 GLY B O 1
ATOM 2650 N N . VAL B 1 121 ? 8.68 -21.844 -21.484 1 98.75 121 VAL B N 1
ATOM 2651 C CA . VAL B 1 121 ? 8.281 -21.016 -20.344 1 98.75 121 VAL B CA 1
ATOM 2652 C C . VAL B 1 121 ? 8.023 -21.906 -19.125 1 98.75 121 VAL B C 1
ATOM 2654 O O . VAL B 1 121 ? 7.465 -23 -19.266 1 98.75 121 VAL B O 1
ATOM 2657 N N . LEU B 1 122 ? 8.461 -21.484 -17.922 1 98.94 122 LEU B N 1
ATOM 2658 C CA . LEU B 1 122 ? 8.219 -22.234 -16.688 1 98.94 122 LEU B CA 1
ATOM 2659 C C . LEU B 1 122 ? 6.738 -22.234 -16.328 1 98.94 122 LEU B C 1
ATOM 2661 O O . LEU B 1 122 ? 6.008 -21.312 -16.688 1 98.94 122 LEU B O 1
ATOM 2665 N N . VAL B 1 123 ? 6.301 -23.281 -15.594 1 98.94 123 VAL B N 1
ATOM 2666 C CA . VAL B 1 123 ? 4.898 -23.406 -15.211 1 98.94 123 VAL B CA 1
ATOM 2667 C C . VAL B 1 123 ? 4.777 -23.453 -13.688 1 98.94 123 VAL B C 1
ATOM 2669 O O . VAL B 1 123 ? 5.453 -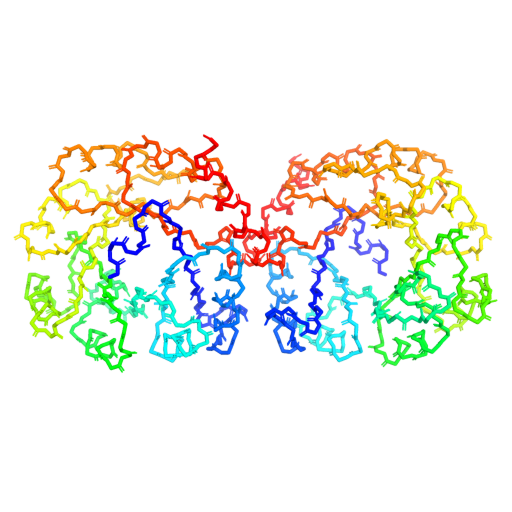24.25 -13.031 1 98.94 123 VAL B O 1
ATOM 2672 N N . MET B 1 124 ? 3.963 -22.562 -13.109 1 98.94 124 MET B N 1
ATOM 2673 C CA . MET B 1 124 ? 3.537 -22.609 -11.711 1 98.94 124 MET B CA 1
ATOM 2674 C C . MET B 1 124 ? 2.105 -23.125 -11.594 1 98.94 124 MET B C 1
ATOM 2676 O O . MET B 1 124 ? 1.199 -22.594 -12.242 1 98.94 124 MET B O 1
ATOM 2680 N N . ALA B 1 125 ? 1.967 -24.141 -10.797 1 98.94 125 ALA B N 1
ATOM 2681 C CA . ALA B 1 125 ? 0.626 -24.656 -10.531 1 98.94 125 ALA B CA 1
ATOM 2682 C C . ALA B 1 125 ? 0.036 -24.016 -9.281 1 98.94 125 ALA B C 1
ATOM 2684 O O . ALA B 1 125 ? 0.531 -24.234 -8.172 1 98.94 125 ALA B O 1
ATOM 2685 N N . ASP B 1 126 ? -0.987 -23.25 -9.438 1 98.94 126 ASP B N 1
ATOM 2686 C CA . ASP B 1 126 ? -1.76 -22.766 -8.297 1 98.94 126 ASP B CA 1
ATOM 2687 C C . ASP B 1 126 ? -2.713 -23.844 -7.781 1 98.94 126 ASP B C 1
ATOM 2689 O O . ASP B 1 126 ? -3.654 -24.234 -8.477 1 98.94 126 ASP B O 1
ATOM 2693 N N . ILE B 1 127 ? -2.535 -24.266 -6.578 1 98.94 127 ILE B N 1
ATOM 2694 C CA . ILE B 1 127 ? -3.291 -25.406 -6.074 1 98.94 127 ILE B CA 1
ATOM 2695 C C . ILE B 1 127 ? -4.07 -25 -4.824 1 98.94 127 ILE B C 1
ATOM 2697 O O . ILE B 1 127 ? -3.793 -23.953 -4.227 1 98.94 127 ILE B O 1
ATOM 2701 N N . SER B 1 128 ? -5.094 -25.859 -4.434 1 98.75 128 SER B N 1
ATOM 2702 C CA . SER B 1 128 ? -5.891 -25.562 -3.246 1 98.75 128 SER B CA 1
ATOM 2703 C C . SER B 1 128 ? -5.66 -26.609 -2.154 1 98.75 128 SER B C 1
ATOM 2705 O O . SER B 1 128 ? -6.012 -26.391 -0.994 1 98.75 128 SER B O 1
ATOM 2707 N N . ASN B 1 129 ? -5.082 -27.812 -2.545 1 98.69 129 ASN B N 1
ATOM 2708 C CA . ASN B 1 129 ? -4.863 -28.859 -1.556 1 98.69 129 ASN B CA 1
ATOM 2709 C C . ASN B 1 129 ? -3.697 -29.766 -1.947 1 98.69 129 ASN B C 1
ATOM 2711 O O . ASN B 1 129 ? -3.076 -29.562 -2.992 1 98.69 129 ASN B O 1
ATOM 2715 N N . TYR B 1 130 ? -3.404 -30.703 -1.073 1 98.81 130 TYR B N 1
ATOM 2716 C CA . TYR B 1 130 ? -2.23 -31.562 -1.187 1 98.81 130 TYR B CA 1
ATOM 2717 C C . TYR B 1 130 ? -2.307 -32.438 -2.439 1 98.81 130 TYR B C 1
ATOM 2719 O O . TYR B 1 130 ? -1.341 -32.531 -3.199 1 98.81 130 TYR B O 1
ATOM 2727 N N . ASP B 1 131 ? -3.414 -33.062 -2.732 1 98.88 131 ASP B N 1
ATOM 2728 C CA . ASP B 1 131 ? -3.568 -34 -3.852 1 98.88 131 ASP B CA 1
ATOM 2729 C C . ASP B 1 131 ? -3.346 -33.281 -5.184 1 98.88 131 ASP B C 1
ATOM 2731 O O . ASP B 1 131 ? -2.746 -33.844 -6.102 1 98.88 131 ASP B O 1
ATOM 2735 N N . GLU B 1 132 ? -3.814 -32.094 -5.297 1 98.94 132 GLU B N 1
ATOM 2736 C CA . GLU B 1 132 ? -3.617 -31.297 -6.492 1 98.94 132 GLU B CA 1
ATOM 2737 C C . GLU B 1 132 ? -2.135 -31.031 -6.742 1 98.94 132 GLU B C 1
ATOM 2739 O O . GLU B 1 132 ? -1.682 -31.047 -7.891 1 98.94 132 GLU B O 1
ATOM 2744 N N . ALA B 1 133 ? -1.433 -30.828 -5.695 1 98.94 133 ALA B N 1
ATOM 2745 C CA . ALA B 1 133 ? 0.002 -30.562 -5.801 1 98.94 133 ALA B CA 1
ATOM 2746 C C . ALA B 1 133 ? 0.739 -31.797 -6.316 1 98.94 133 ALA B C 1
ATOM 2748 O O . ALA B 1 133 ? 1.604 -31.703 -7.188 1 98.94 133 ALA B O 1
ATOM 2749 N N . ILE B 1 134 ? 0.396 -32.938 -5.746 1 98.88 134 ILE B N 1
ATOM 2750 C CA . ILE B 1 134 ? 1.018 -34.188 -6.16 1 98.88 134 ILE B CA 1
ATOM 2751 C C . ILE B 1 134 ? 0.738 -34.438 -7.641 1 98.88 134 ILE B C 1
ATOM 2753 O O . ILE B 1 134 ? 1.651 -34.75 -8.406 1 98.88 134 ILE B O 1
ATOM 2757 N N . LYS B 1 135 ? -0.446 -34.25 -8.039 1 98.75 135 LYS B N 1
ATOM 2758 C CA . LYS B 1 135 ? -0.83 -34.438 -9.43 1 98.75 135 LYS B CA 1
ATOM 2759 C C . LYS B 1 135 ? -0.099 -33.469 -10.344 1 98.75 135 LYS B C 1
ATOM 2761 O O . LYS B 1 135 ? 0.358 -33.844 -11.43 1 98.75 135 LYS B O 1
ATOM 2766 N N . ALA B 1 136 ? -0.049 -32.188 -9.922 1 98.88 136 ALA B N 1
ATOM 2767 C CA . ALA B 1 136 ? 0.638 -31.172 -10.711 1 98.88 136 ALA B CA 1
ATOM 2768 C C . ALA B 1 136 ? 2.104 -31.547 -10.93 1 98.88 136 ALA B C 1
ATOM 2770 O O . ALA B 1 136 ? 2.631 -31.375 -12.031 1 98.88 136 ALA B O 1
ATOM 2771 N N . GLN B 1 137 ? 2.742 -32 -9.867 1 98.88 137 GLN B N 1
ATOM 2772 C CA . GLN B 1 137 ? 4.121 -3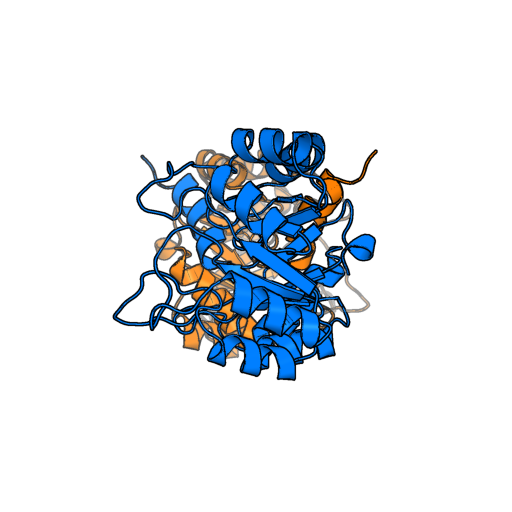2.469 -10.008 1 98.88 137 GLN B CA 1
ATOM 2773 C C . GLN B 1 137 ? 4.223 -33.594 -11.031 1 98.88 137 GLN B C 1
ATOM 2775 O O . GLN B 1 137 ? 5.141 -33.594 -11.859 1 98.88 137 GLN B O 1
ATOM 2780 N N . GLU B 1 138 ? 3.279 -34.5 -10.984 1 98.69 138 GLU B N 1
ATOM 2781 C CA . GLU B 1 138 ? 3.256 -35.594 -11.938 1 98.69 138 GLU B CA 1
ATOM 2782 C C . GLU B 1 138 ? 3.113 -35.094 -13.367 1 98.69 138 GLU B C 1
ATOM 2784 O O . GLU B 1 138 ? 3.645 -35.688 -14.305 1 98.69 138 GLU B O 1
ATOM 2789 N N . TYR B 1 139 ? 2.43 -33.969 -13.547 1 98.69 139 TYR B N 1
ATOM 2790 C CA . TYR B 1 139 ? 2.191 -33.406 -14.867 1 98.69 139 TYR B CA 1
ATOM 2791 C C . TYR B 1 139 ? 3.406 -32.625 -15.344 1 98.69 139 TYR B C 1
ATOM 2793 O O . TYR B 1 139 ? 3.459 -32.188 -16.5 1 98.69 139 TYR B O 1
ATOM 2801 N N . GLY B 1 140 ? 4.375 -32.375 -14.438 1 98.69 140 GLY B N 1
ATOM 2802 C CA . GLY B 1 140 ? 5.648 -31.812 -14.867 1 98.69 140 GLY B CA 1
ATOM 2803 C C . GLY B 1 140 ? 5.754 -30.312 -14.656 1 98.69 140 GLY B C 1
ATOM 2804 O O . GLY B 1 140 ? 6.562 -29.641 -15.305 1 98.69 140 GLY B O 1
ATOM 2805 N N . VAL B 1 141 ? 4.996 -29.734 -13.773 1 98.94 141 VAL B N 1
ATOM 2806 C CA . VAL B 1 141 ? 5.129 -28.297 -13.492 1 98.94 141 VAL B CA 1
ATOM 2807 C C . VAL B 1 141 ? 6.488 -28.031 -12.852 1 98.94 141 VAL B C 1
ATOM 2809 O O . VAL B 1 141 ? 7.168 -28.953 -12.398 1 98.94 141 VAL B O 1
ATOM 2812 N N . ASP B 1 142 ? 6.887 -26.75 -12.867 1 98.94 142 ASP B N 1
ATOM 2813 C CA . ASP B 1 142 ? 8.195 -26.375 -12.352 1 98.94 142 ASP B CA 1
ATOM 2814 C C . ASP B 1 142 ? 8.117 -26.031 -10.867 1 98.94 142 ASP B C 1
ATOM 2816 O O . ASP B 1 142 ? 9.125 -26.062 -10.156 1 98.94 142 ASP B O 1
ATOM 2820 N N . CYS B 1 143 ? 6.965 -25.609 -10.383 1 98.94 143 CYS B N 1
ATOM 2821 C CA . CYS B 1 143 ? 6.707 -25.344 -8.977 1 98.94 143 CYS B CA 1
ATOM 2822 C C . CYS B 1 143 ? 5.211 -25.312 -8.688 1 98.94 143 CYS B C 1
ATOM 2824 O O . CYS B 1 143 ? 4.398 -25.328 -9.617 1 98.94 143 CYS B O 1
ATOM 2826 N N . VAL B 1 144 ? 4.867 -25.312 -7.375 1 98.94 144 VAL B N 1
ATOM 2827 C CA . VAL B 1 144 ? 3.473 -25.188 -6.961 1 98.94 144 VAL B CA 1
ATOM 2828 C C . VAL B 1 144 ? 3.322 -23.969 -6.043 1 98.94 144 VAL B C 1
ATOM 2830 O O . VAL B 1 144 ? 4.277 -23.562 -5.383 1 98.94 144 VAL B O 1
ATOM 2833 N N . SER B 1 145 ? 2.189 -23.391 -6.066 1 98.94 145 SER B N 1
ATOM 2834 C CA . SER B 1 145 ? 1.835 -22.297 -5.176 1 98.94 145 SER B CA 1
ATOM 2835 C C . SER B 1 145 ? 0.539 -22.578 -4.43 1 98.94 145 SER B C 1
ATOM 2837 O O . SER B 1 145 ? -0.408 -23.125 -5 1 98.94 145 SER B O 1
ATOM 2839 N N . THR B 1 146 ? 0.433 -22.141 -3.23 1 98.88 146 THR B N 1
ATOM 2840 C CA . THR B 1 146 ? -0.725 -22.406 -2.385 1 98.88 146 THR B CA 1
ATOM 2841 C C . THR B 1 146 ? -1.801 -21.344 -2.596 1 98.88 146 THR B C 1
ATOM 2843 O O . THR B 1 146 ? -2.676 -21.156 -1.745 1 98.88 146 THR B O 1
ATOM 2846 N N . THR B 1 147 ? -1.788 -20.703 -3.645 1 98.44 147 THR B N 1
ATOM 2847 C CA . THR B 1 147 ? -2.596 -19.547 -3.994 1 98.44 147 THR B CA 1
ATOM 2848 C C . THR B 1 147 ? -4.074 -19.812 -3.727 1 98.44 147 THR B C 1
ATOM 2850 O O . THR B 1 147 ? -4.793 -18.938 -3.238 1 98.44 147 THR B O 1
ATOM 2853 N N . LEU B 1 148 ? -4.539 -21.031 -3.996 1 98.56 148 LEU B N 1
ATOM 2854 C CA . LEU B 1 148 ? -5.977 -21.266 -4.055 1 98.56 148 LEU B CA 1
ATOM 2855 C C . LEU B 1 148 ? -6.461 -21.984 -2.803 1 98.56 148 LEU B C 1
ATOM 2857 O O . LEU B 1 148 ? -7.645 -22.328 -2.688 1 98.56 148 LEU B O 1
ATOM 2861 N N . SER B 1 149 ? -5.527 -22.281 -1.885 1 98.5 149 SER B N 1
ATOM 2862 C CA . SER B 1 149 ? -5.945 -22.844 -0.606 1 98.5 149 SER B CA 1
ATOM 2863 C C . SER B 1 149 ? -6.949 -21.938 0.097 1 98.5 149 SER B C 1
ATOM 2865 O O . SER B 1 149 ? -6.664 -20.766 0.337 1 98.5 149 SER B O 1
ATOM 2867 N N . GLY B 1 150 ? -8.156 -22.438 0.374 1 97.38 150 GLY B N 1
ATOM 2868 C CA . GLY B 1 150 ? -9.188 -21.672 1.041 1 97.38 150 GLY B CA 1
ATOM 2869 C C . GLY B 1 150 ? -10.055 -20.875 0.08 1 97.38 150 GLY B C 1
ATOM 2870 O O . GLY B 1 150 ? -10.961 -20.156 0.503 1 97.38 150 GLY B O 1
ATOM 2871 N N . TYR B 1 151 ? -9.852 -21.094 -1.244 1 96.5 151 TYR B N 1
ATOM 2872 C CA . TYR B 1 151 ? -10.594 -20.328 -2.229 1 96.5 151 TYR B CA 1
ATOM 2873 C C . TYR B 1 151 ? -11.383 -21.234 -3.158 1 96.5 151 TYR B C 1
ATOM 2875 O O . TYR B 1 151 ? -11.766 -20.828 -4.258 1 96.5 151 TYR B O 1
ATOM 2883 N N . THR B 1 152 ? -11.516 -22.484 -2.77 1 97.25 152 THR B N 1
ATOM 2884 C CA . THR B 1 152 ? -12.375 -23.453 -3.459 1 97.25 152 THR B CA 1
ATOM 2885 C C . THR B 1 152 ? -13.492 -23.938 -2.541 1 97.25 152 THR B C 1
ATOM 2887 O O . THR B 1 152 ? -13.398 -23.812 -1.318 1 97.25 152 THR B O 1
ATOM 2890 N N . PRO B 1 153 ? -14.57 -24.453 -3.092 1 95.88 153 PRO B N 1
ATOM 2891 C CA . PRO B 1 153 ? -15.688 -24.891 -2.26 1 95.88 153 PRO B CA 1
ATOM 2892 C C . PRO B 1 153 ? -15.32 -26.062 -1.352 1 95.88 153 PRO B C 1
ATOM 2894 O O . PRO B 1 153 ? -16.016 -26.344 -0.373 1 95.88 153 PRO B O 1
ATOM 2897 N N . TYR B 1 154 ? -14.211 -26.734 -1.602 1 96.88 154 TYR B N 1
ATOM 2898 C CA . TYR B 1 154 ? -13.898 -27.953 -0.874 1 96.88 154 TYR B CA 1
ATOM 2899 C C . TYR B 1 154 ? -12.68 -27.75 0.026 1 96.88 154 TYR B C 1
ATOM 2901 O O . TYR B 1 154 ? -12.195 -28.703 0.645 1 96.88 154 TYR B O 1
ATOM 2909 N N . THR B 1 155 ? -12.102 -26.562 0.09 1 96.5 155 THR B N 1
ATOM 2910 C CA . THR B 1 155 ? -11.031 -26.266 1.037 1 96.5 155 THR B CA 1
ATOM 2911 C C . THR B 1 155 ? -11.508 -25.281 2.098 1 96.5 155 THR B C 1
ATOM 2913 O O . THR B 1 155 ? -12.383 -24.453 1.834 1 96.5 155 THR B O 1
ATOM 2916 N N . LYS B 1 156 ? -10.945 -25.344 3.273 1 93.38 156 LYS B N 1
ATOM 2917 C CA . LYS B 1 156 ? -11.336 -24.5 4.402 1 93.38 156 LYS B CA 1
ATOM 2918 C C . LYS B 1 156 ? -10.734 -23.109 4.285 1 93.38 156 LYS B C 1
ATOM 2920 O O . LYS B 1 156 ? -9.555 -22.953 3.969 1 93.38 156 LYS B O 1
ATOM 2925 N N . THR B 1 157 ? -11.633 -22.188 4.516 1 92.25 157 THR B N 1
ATOM 2926 C CA . THR B 1 157 ? -11.156 -20.812 4.547 1 92.25 157 THR B CA 1
ATOM 2927 C C . THR B 1 157 ? -10.438 -20.516 5.859 1 92.25 157 THR B C 1
ATOM 2929 O O . THR B 1 157 ? -10.969 -20.781 6.938 1 92.25 157 THR B O 1
ATOM 2932 N N . LEU B 1 158 ? -9.266 -19.984 5.672 1 92.06 158 LEU B N 1
ATOM 2933 C CA . LEU B 1 158 ? -8.453 -19.625 6.832 1 92.06 158 LEU B CA 1
ATOM 2934 C C . LEU B 1 158 ? -8.242 -18.109 6.898 1 92.06 158 LEU B C 1
ATOM 2936 O O . LEU B 1 158 ? -8.336 -17.422 5.883 1 92.06 158 LEU B O 1
ATOM 2940 N N . GLU B 1 159 ? -8.008 -17.562 8.07 1 90.31 159 GLU B N 1
ATOM 2941 C CA . GLU B 1 159 ? -7.711 -16.141 8.234 1 90.31 159 GLU B CA 1
ATOM 2942 C C . GLU B 1 159 ? -6.309 -15.805 7.738 1 90.31 159 GLU B C 1
ATOM 2944 O O . GLU B 1 159 ? -6.07 -14.711 7.223 1 90.31 159 GLU B O 1
ATOM 2949 N N . GLY B 1 160 ? -5.414 -16.766 7.852 1 95.75 160 GLY B N 1
ATOM 2950 C CA . GLY B 1 160 ? -4.023 -16.609 7.461 1 95.75 160 GLY B CA 1
ATOM 2951 C C . GLY B 1 160 ? -3.547 -17.672 6.504 1 95.75 160 GLY B C 1
ATOM 2952 O O . GLY B 1 160 ? -4.355 -18.422 5.949 1 95.75 160 GLY B O 1
ATOM 2953 N N . PRO B 1 161 ? -2.266 -17.656 6.27 1 97.88 161 PRO B N 1
ATOM 2954 C CA . PRO B 1 161 ? -1.709 -18.641 5.344 1 97.88 161 PRO B CA 1
ATOM 2955 C C . PRO B 1 161 ? -1.963 -20.078 5.793 1 97.88 161 PRO B C 1
ATOM 2957 O O . PRO B 1 161 ? -2.111 -20.344 6.988 1 97.88 161 PRO B O 1
ATOM 2960 N N . ASP B 1 162 ? -2.096 -20.984 4.883 1 98.44 162 ASP B N 1
ATOM 2961 C CA . ASP B 1 162 ? -2.244 -22.406 5.18 1 98.44 162 ASP B CA 1
ATOM 2962 C C . ASP B 1 162 ? -0.895 -23.047 5.5 1 98.44 162 ASP B C 1
ATOM 2964 O O . ASP B 1 162 ? -0.351 -23.797 4.688 1 98.44 162 ASP B O 1
ATOM 2968 N N . PHE B 1 163 ? -0.43 -22.844 6.703 1 98.56 163 PHE B N 1
ATOM 2969 C CA . PHE B 1 163 ? 0.883 -23.312 7.137 1 98.56 163 PHE B CA 1
ATOM 2970 C C . PHE B 1 163 ? 0.965 -24.828 7.078 1 98.56 163 PHE B C 1
ATOM 2972 O O . PHE B 1 163 ? 2.002 -25.391 6.715 1 98.56 163 PHE B O 1
ATOM 2979 N N . VAL B 1 164 ? -0.085 -25.453 7.434 1 98.31 164 VAL B N 1
ATOM 2980 C CA . VAL B 1 164 ? -0.113 -26.922 7.492 1 98.31 164 VAL B CA 1
ATOM 2981 C C . VAL B 1 164 ? 0.086 -27.5 6.094 1 98.31 164 VAL B C 1
ATOM 2983 O O . VAL B 1 164 ? 0.904 -28.391 5.898 1 98.31 164 VAL B O 1
ATOM 2986 N N . LEU B 1 165 ? -0.609 -26.969 5.141 1 98.81 165 LEU B N 1
ATOM 2987 C CA . LEU B 1 165 ? -0.455 -27.422 3.764 1 98.81 165 LEU B CA 1
ATOM 2988 C C . LEU B 1 165 ? 0.969 -27.188 3.27 1 98.81 165 LEU B C 1
ATOM 2990 O O . LEU B 1 165 ? 1.574 -28.062 2.656 1 98.81 165 LEU B O 1
ATOM 2994 N N . MET B 1 166 ? 1.507 -26.031 3.535 1 98.81 166 MET B N 1
ATOM 2995 C CA . MET B 1 166 ? 2.85 -25.672 3.09 1 98.81 166 MET B CA 1
ATOM 2996 C C . MET B 1 166 ? 3.889 -26.625 3.656 1 98.81 166 MET B C 1
ATOM 2998 O O . MET B 1 166 ? 4.773 -27.094 2.934 1 98.81 166 MET B O 1
ATOM 3002 N N . GLU B 1 167 ? 3.719 -26.891 4.914 1 98.75 167 GLU B N 1
ATOM 3003 C CA . GLU B 1 167 ? 4.656 -27.797 5.574 1 98.75 167 GLU B CA 1
ATOM 3004 C C . GLU B 1 167 ? 4.66 -29.172 4.914 1 98.75 167 GLU B C 1
ATOM 3006 O O . GLU B 1 167 ? 5.723 -29.734 4.652 1 98.75 167 GLU B O 1
ATOM 3011 N N . ARG B 1 168 ? 3.521 -29.719 4.641 1 98.81 168 ARG B N 1
ATOM 3012 C CA . ARG B 1 168 ? 3.393 -31.031 4.008 1 98.81 168 ARG B CA 1
ATOM 3013 C C . ARG B 1 168 ? 3.992 -31.031 2.607 1 98.81 168 ARG B C 1
ATOM 3015 O O . ARG B 1 168 ? 4.688 -31.969 2.219 1 98.81 168 ARG B O 1
ATOM 3022 N N . LEU B 1 169 ? 3.709 -29.969 1.904 1 98.94 169 LEU B N 1
ATOM 3023 C CA . LEU B 1 169 ? 4.188 -29.875 0.531 1 98.94 169 LEU B CA 1
ATOM 3024 C C . LEU B 1 169 ? 5.711 -29.797 0.491 1 98.94 169 LEU B C 1
ATOM 3026 O O . LEU B 1 169 ? 6.348 -30.484 -0.315 1 98.94 169 LEU B O 1
ATOM 3030 N N . VAL B 1 170 ? 6.258 -28.969 1.326 1 98.88 170 VAL B N 1
ATOM 3031 C CA . VAL B 1 170 ? 7.707 -28.797 1.372 1 98.88 170 VAL B CA 1
ATOM 3032 C C . VAL B 1 170 ? 8.375 -30.141 1.688 1 98.88 170 VAL B C 1
ATOM 3034 O O . VAL B 1 170 ? 9.422 -30.469 1.123 1 98.88 170 VAL B O 1
ATOM 3037 N N . LYS B 1 171 ? 7.773 -30.891 2.543 1 98.69 171 LYS B N 1
ATOM 3038 C CA . LYS B 1 171 ? 8.312 -32.188 2.971 1 98.69 171 LYS B CA 1
ATOM 3039 C C . LYS B 1 171 ? 8.273 -33.188 1.838 1 98.69 171 LYS B C 1
ATOM 3041 O O . LYS B 1 171 ? 9.219 -33.969 1.643 1 98.69 171 LYS B O 1
ATOM 3046 N N . ASP B 1 172 ? 7.254 -33.156 1.05 1 98.75 172 ASP B N 1
ATOM 3047 C CA . ASP B 1 172 ? 6.969 -34.344 0.233 1 98.75 172 ASP B CA 1
ATOM 3048 C C . ASP B 1 172 ? 7.285 -34.062 -1.237 1 98.75 172 ASP B C 1
ATOM 3050 O O . ASP B 1 172 ? 7.539 -35 -1.998 1 98.75 172 ASP B O 1
ATOM 3054 N N . LEU B 1 173 ? 7.238 -32.844 -1.658 1 98.88 173 LEU B N 1
ATOM 3055 C CA . LEU B 1 173 ? 7.426 -32.562 -3.076 1 98.88 173 LEU B CA 1
ATOM 3056 C C . LEU B 1 173 ? 8.914 -32.5 -3.424 1 98.88 173 LEU B C 1
ATOM 3058 O O . LEU B 1 173 ? 9.734 -32.125 -2.586 1 98.88 173 LEU B O 1
ATOM 3062 N N . GLU B 1 174 ? 9.188 -32.75 -4.652 1 98.56 174 GLU B N 1
ATOM 3063 C CA . GLU B 1 174 ? 10.547 -32.688 -5.16 1 98.56 174 GLU B CA 1
ATOM 3064 C C . GLU B 1 174 ? 10.789 -31.344 -5.871 1 98.56 174 GLU B C 1
ATOM 3066 O O . GLU B 1 174 ? 11.93 -31.016 -6.207 1 98.56 174 GLU B O 1
ATOM 3071 N N . ILE B 1 175 ? 9.781 -30.625 -6.152 1 98.81 175 ILE B N 1
ATOM 3072 C CA . ILE B 1 175 ? 9.867 -29.344 -6.836 1 98.81 175 ILE B CA 1
ATOM 3073 C C . ILE B 1 175 ? 9.609 -28.219 -5.844 1 98.81 175 ILE B C 1
ATOM 3075 O O . ILE B 1 175 ? 9.047 -28.438 -4.77 1 98.81 175 ILE B O 1
ATOM 3079 N N . PRO B 1 176 ? 10.031 -26.953 -6.188 1 98.88 176 PRO B N 1
ATOM 3080 C CA . PRO B 1 176 ? 9.875 -25.812 -5.293 1 98.88 176 PRO B CA 1
ATOM 3081 C C . PRO B 1 176 ? 8.414 -25.547 -4.922 1 98.88 176 PRO B C 1
ATOM 3083 O O . PRO B 1 176 ? 7.527 -25.688 -5.762 1 98.88 176 PRO B O 1
ATOM 3086 N N . VAL B 1 177 ? 8.219 -25.172 -3.645 1 98.94 177 VAL B N 1
ATOM 3087 C CA . VAL B 1 177 ? 6.938 -24.688 -3.141 1 98.94 177 VAL B CA 1
ATOM 3088 C C . VAL B 1 177 ? 7.016 -23.172 -2.912 1 98.94 177 VAL B C 1
ATOM 3090 O O . VAL B 1 177 ? 7.898 -22.703 -2.199 1 98.94 177 VAL B O 1
ATOM 3093 N N . ILE B 1 178 ? 6.172 -22.453 -3.553 1 98.94 178 ILE B N 1
ATOM 3094 C CA . ILE B 1 178 ? 6.078 -21 -3.373 1 98.94 178 ILE B CA 1
ATOM 3095 C C . ILE B 1 178 ? 4.828 -20.656 -2.559 1 98.94 178 ILE B C 1
ATOM 3097 O O . ILE B 1 178 ? 3.707 -20.938 -2.988 1 98.94 178 ILE B O 1
ATOM 3101 N N . ALA B 1 179 ? 5.039 -20.078 -1.416 1 98.81 179 ALA B N 1
ATOM 3102 C CA . ALA B 1 179 ? 3.939 -19.719 -0.526 1 98.81 179 ALA B CA 1
ATOM 3103 C C . ALA B 1 179 ? 3.166 -18.531 -1.063 1 98.81 179 ALA B C 1
ATOM 3105 O O . ALA B 1 179 ? 3.754 -17.484 -1.366 1 98.81 179 ALA B O 1
ATOM 3106 N N . GLU B 1 180 ? 1.949 -18.656 -1.152 1 98.56 180 GLU B N 1
ATOM 3107 C CA . GLU B 1 180 ? 1.052 -17.578 -1.569 1 98.56 180 GLU B CA 1
ATOM 3108 C C . GLU B 1 180 ? -0.338 -17.75 -0.964 1 98.56 180 GLU B C 1
ATOM 3110 O O . GLU B 1 180 ? -0.817 -18.875 -0.812 1 98.56 180 GLU B O 1
ATOM 3115 N N . GLY B 1 181 ? -0.907 -16.641 -0.698 1 97.12 181 GLY B N 1
ATOM 3116 C CA . GLY B 1 181 ? -2.238 -16.641 -0.114 1 97.12 181 GLY B CA 1
ATOM 3117 C C . GLY B 1 181 ? -2.25 -16.203 1.337 1 97.12 181 GLY B C 1
ATOM 3118 O O . GLY B 1 181 ? -1.727 -16.891 2.207 1 97.12 181 GLY B O 1
ATOM 3119 N N . LYS B 1 182 ? -2.791 -15.133 1.636 1 96.94 182 LYS B N 1
ATOM 3120 C CA . LYS B 1 182 ? -3.125 -14.594 2.951 1 96.94 182 LYS B CA 1
ATOM 3121 C C . LYS B 1 182 ? -1.871 -14.398 3.799 1 96.94 182 LYS B C 1
ATOM 3123 O O . LYS B 1 182 ? -1.901 -14.609 5.016 1 96.94 182 LYS B O 1
ATOM 3128 N N . VAL B 1 183 ? -0.731 -14.227 3.152 1 98.06 183 VAL B N 1
ATOM 3129 C CA . VAL B 1 183 ? 0.438 -13.711 3.854 1 98.06 183 VAL B CA 1
ATOM 3130 C C . VAL B 1 183 ? 0.283 -12.203 4.078 1 98.06 183 VAL B C 1
ATOM 3132 O O . VAL B 1 183 ? 0.599 -11.406 3.197 1 98.06 183 VAL B O 1
ATOM 3135 N N . ASN B 1 184 ? -0.062 -11.844 5.285 1 97.19 184 ASN B N 1
ATOM 3136 C CA . ASN B 1 184 ? -0.583 -10.5 5.512 1 97.19 184 ASN B CA 1
ATOM 3137 C C . ASN B 1 184 ? 0.441 -9.609 6.211 1 97.19 184 ASN B C 1
ATOM 3139 O O . ASN B 1 184 ? 0.357 -8.383 6.141 1 97.19 184 ASN B O 1
ATOM 3143 N N . THR B 1 185 ? 1.346 -10.211 6.969 1 97.56 185 THR B N 1
ATOM 3144 C CA . THR B 1 185 ? 2.279 -9.445 7.777 1 97.56 185 THR B CA 1
ATOM 3145 C C . THR B 1 185 ? 3.709 -9.938 7.574 1 97.56 185 THR B C 1
ATOM 3147 O O . THR B 1 185 ? 3.924 -11.055 7.109 1 97.56 185 THR B O 1
ATOM 3150 N N . PRO B 1 186 ? 4.684 -9.125 7.918 1 98.06 186 PRO B N 1
ATOM 3151 C CA . PRO B 1 186 ? 6.07 -9.594 7.922 1 98.06 186 PRO B CA 1
ATOM 3152 C C . PRO B 1 186 ? 6.266 -10.844 8.781 1 98.06 186 PRO B C 1
ATOM 3154 O O . PRO B 1 186 ? 7.047 -11.727 8.422 1 98.06 186 PRO B O 1
ATOM 3157 N N . GLN B 1 187 ? 5.523 -10.93 9.867 1 97.38 187 GLN B N 1
ATOM 3158 C CA . GLN B 1 187 ? 5.609 -12.102 10.734 1 97.38 187 GLN B CA 1
ATOM 3159 C C . GLN B 1 187 ? 5.078 -13.344 10.031 1 97.38 187 GLN B C 1
ATOM 3161 O O . GLN B 1 187 ? 5.648 -14.43 10.156 1 97.38 187 GLN B O 1
ATOM 3166 N N . ASP B 1 188 ? 3.965 -13.211 9.289 1 98.25 188 ASP B N 1
ATOM 3167 C CA . ASP B 1 188 ? 3.473 -14.312 8.469 1 98.25 188 ASP B CA 1
ATOM 3168 C C . ASP B 1 188 ? 4.551 -14.797 7.5 1 98.25 188 ASP B C 1
ATOM 3170 O O . ASP B 1 188 ? 4.77 -16 7.363 1 98.25 188 ASP B O 1
ATOM 3174 N N . LEU B 1 189 ? 5.207 -13.836 6.875 1 98.69 189 LEU B N 1
ATOM 3175 C CA . LEU B 1 189 ? 6.219 -14.156 5.871 1 98.69 189 LEU B CA 1
ATOM 3176 C C . LEU B 1 189 ? 7.391 -14.906 6.496 1 98.69 189 LEU B C 1
ATOM 3178 O O . LEU B 1 189 ? 7.867 -15.891 5.938 1 98.69 189 LEU B O 1
ATOM 3182 N N . LYS B 1 190 ? 7.812 -14.398 7.602 1 98.25 190 LYS B N 1
ATOM 3183 C CA . LYS B 1 190 ? 8.891 -15.078 8.312 1 98.25 190 LYS B CA 1
ATOM 3184 C C . LYS B 1 190 ? 8.531 -16.531 8.609 1 98.25 190 LYS B C 1
ATOM 3186 O O . LYS B 1 190 ? 9.336 -17.438 8.391 1 98.25 190 LYS B O 1
ATOM 3191 N N . LYS B 1 191 ? 7.352 -16.703 9.094 1 98 191 LYS B N 1
ATOM 3192 C CA . LYS B 1 191 ? 6.887 -18.047 9.445 1 98 191 LYS B CA 1
ATOM 3193 C C . LYS B 1 191 ? 6.836 -18.953 8.219 1 98 191 LYS B C 1
ATOM 3195 O O . LYS B 1 191 ? 7.207 -20.125 8.289 1 98 191 LYS B O 1
ATOM 3200 N N . VAL B 1 192 ? 6.383 -18.391 7.148 1 97.5 192 VAL B N 1
ATOM 3201 C CA . VAL B 1 192 ? 6.277 -19.172 5.918 1 97.5 192 VAL B CA 1
ATOM 3202 C C . VAL B 1 192 ? 7.664 -19.656 5.492 1 97.5 192 VAL B C 1
ATOM 3204 O O . VAL B 1 192 ? 7.832 -20.812 5.098 1 97.5 192 VAL B O 1
ATOM 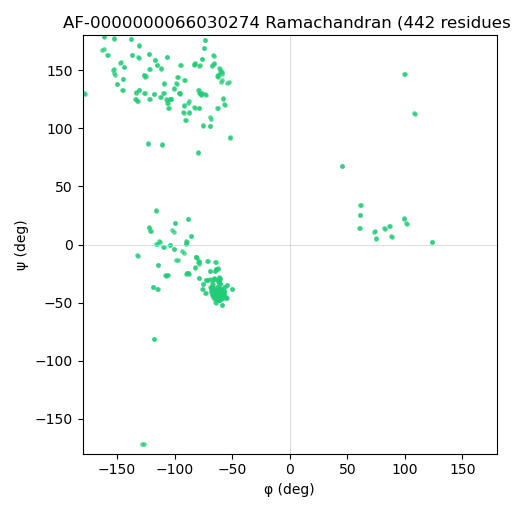3207 N N . PHE B 1 193 ? 8.672 -18.844 5.59 1 98.5 193 PHE B N 1
ATOM 3208 C CA . PHE B 1 193 ? 10.023 -19.203 5.176 1 98.5 193 PHE B CA 1
ATOM 3209 C C . PHE B 1 193 ? 10.641 -20.219 6.137 1 98.5 193 PHE B C 1
ATOM 3211 O O . PHE B 1 193 ? 11.438 -21.062 5.73 1 98.5 193 PHE B O 1
ATOM 3218 N N . GLU B 1 194 ? 10.25 -20.141 7.383 1 98.06 194 GLU B N 1
ATOM 3219 C CA . GLU B 1 194 ? 10.734 -21.094 8.375 1 98.06 194 GLU B CA 1
ATOM 3220 C C . GLU B 1 194 ? 10.273 -22.516 8.047 1 98.06 194 GLU B C 1
ATOM 3222 O O . GLU B 1 194 ? 10.883 -23.484 8.492 1 98.06 194 GLU B O 1
ATOM 3227 N N . LEU B 1 195 ? 9.211 -22.688 7.246 1 98.31 195 LEU B N 1
ATOM 3228 C CA . LEU B 1 195 ? 8.703 -24 6.855 1 98.31 195 LEU B CA 1
ATOM 3229 C C . LEU B 1 195 ? 9.531 -24.594 5.723 1 98.31 195 LEU B C 1
ATOM 3231 O O . LEU B 1 195 ? 9.359 -25.75 5.367 1 98.31 195 LEU B O 1
ATOM 3235 N N . GLY B 1 196 ? 10.359 -23.75 5.047 1 98.38 196 GLY B N 1
ATOM 3236 C CA . GLY B 1 196 ? 11.234 -24.25 4.004 1 98.38 196 GLY B CA 1
ATOM 3237 C C . GLY B 1 196 ? 10.711 -24 2.604 1 98.38 196 GLY B C 1
ATOM 3238 O O . GLY B 1 196 ? 11.156 -24.625 1.644 1 98.38 196 GLY B O 1
ATOM 3239 N N . VAL B 1 197 ? 9.789 -23.094 2.469 1 98.81 197 VAL B N 1
ATOM 3240 C CA . VAL B 1 197 ? 9.297 -22.781 1.134 1 98.81 197 VAL B CA 1
ATOM 3241 C C . VAL B 1 197 ? 10.414 -22.156 0.306 1 98.81 197 VAL B C 1
ATOM 3243 O O . VAL B 1 197 ? 11.383 -21.625 0.858 1 98.81 197 VAL B O 1
ATOM 3246 N N . HIS B 1 198 ? 10.312 -22.266 -0.996 1 98.81 198 HIS B N 1
ATOM 3247 C CA . HIS B 1 198 ? 11.312 -21.75 -1.933 1 98.81 198 HIS B CA 1
ATOM 3248 C C . HIS B 1 198 ? 11.273 -20.234 -2.014 1 98.81 198 HIS B C 1
ATOM 3250 O O . HIS B 1 198 ? 12.32 -19.578 -2.037 1 98.81 198 HIS B O 1
ATOM 3256 N N . SER B 1 199 ? 10.133 -19.656 -2.043 1 98.81 199 SER B N 1
ATOM 3257 C CA . SER B 1 199 ? 9.812 -18.234 -2.119 1 98.81 199 SER B CA 1
ATOM 3258 C C . SER B 1 199 ? 8.383 -17.953 -1.669 1 98.81 199 SER B C 1
ATOM 3260 O O . SER B 1 199 ? 7.691 -18.859 -1.203 1 98.81 199 SER B O 1
ATOM 3262 N N . SER B 1 200 ? 8.039 -16.672 -1.688 1 98.88 200 SER B N 1
ATOM 3263 C CA . SER B 1 200 ? 6.672 -16.297 -1.324 1 98.88 200 SER B CA 1
ATOM 3264 C C . SER B 1 200 ? 6.18 -15.109 -2.145 1 98.88 200 SER B C 1
ATOM 3266 O O . SER B 1 200 ? 6.953 -14.203 -2.457 1 98.88 200 SER B O 1
ATOM 3268 N N . VAL B 1 201 ? 4.902 -15.18 -2.492 1 98.94 201 VAL B N 1
ATOM 3269 C CA . VAL B 1 201 ? 4.219 -14.07 -3.158 1 98.94 201 VAL B CA 1
ATOM 3270 C C . VAL B 1 201 ? 3.32 -13.344 -2.162 1 98.94 201 VAL B C 1
ATOM 3272 O O . VAL B 1 201 ? 2.49 -13.969 -1.496 1 98.94 201 VAL B O 1
ATOM 3275 N N . VAL B 1 202 ? 3.5 -12.055 -2.025 1 98.94 202 VAL B N 1
ATOM 3276 C CA . VAL B 1 202 ? 2.623 -11.211 -1.222 1 98.94 202 VAL B CA 1
ATOM 3277 C C . VAL B 1 202 ? 1.954 -10.164 -2.113 1 98.94 202 VAL B C 1
ATOM 3279 O O . VAL B 1 202 ? 2.619 -9.508 -2.916 1 98.94 202 VAL B O 1
ATOM 3282 N N . GLY B 1 203 ? 0.613 -10.047 -2.008 1 98.44 203 GLY B N 1
ATOM 3283 C CA . GLY B 1 203 ? -0.117 -9.125 -2.861 1 98.44 203 GLY B CA 1
ATOM 3284 C C . GLY B 1 203 ? -0.834 -8.031 -2.086 1 98.44 203 GLY B C 1
ATOM 3285 O O . GLY B 1 203 ? -0.26 -6.977 -1.812 1 98.44 203 GLY B O 1
ATOM 3286 N N . SER B 1 204 ? -2.004 -8.328 -1.532 1 97.81 204 SER B N 1
ATOM 3287 C CA . SER B 1 204 ? -2.947 -7.355 -0.99 1 97.81 204 SER B CA 1
ATOM 3288 C C . SER B 1 204 ? -2.334 -6.574 0.166 1 97.81 204 SER B C 1
ATOM 3290 O O . SER B 1 204 ? -2.637 -5.395 0.355 1 97.81 204 SER B O 1
ATOM 3292 N N . ALA B 1 205 ? -1.47 -7.156 0.91 1 98.44 205 ALA B N 1
ATOM 3293 C CA . ALA B 1 205 ? -0.873 -6.516 2.08 1 98.44 205 ALA B CA 1
ATOM 3294 C C . ALA B 1 205 ? 0.098 -5.414 1.665 1 98.44 205 ALA B C 1
ATOM 3296 O O . ALA B 1 205 ? 0.483 -4.578 2.484 1 98.44 205 ALA B O 1
ATOM 3297 N N . ILE B 1 206 ? 0.477 -5.418 0.353 1 98.81 206 ILE B N 1
ATOM 3298 C CA . ILE B 1 206 ? 1.477 -4.461 -0.105 1 98.81 206 ILE B CA 1
ATOM 3299 C C . ILE B 1 206 ? 0.87 -3.555 -1.174 1 98.81 206 ILE B C 1
ATOM 3301 O O . ILE B 1 206 ? 1.114 -2.346 -1.184 1 98.81 206 ILE B O 1
ATOM 3305 N N . THR B 1 207 ? -0.006 -4.141 -2.035 1 98.75 207 THR B N 1
ATOM 3306 C CA . THR B 1 207 ? -0.282 -3.428 -3.277 1 98.75 207 THR B CA 1
ATOM 3307 C C . THR B 1 207 ? -1.77 -3.113 -3.4 1 98.75 207 THR B C 1
ATOM 3309 O O . THR B 1 207 ? -2.244 -2.746 -4.477 1 98.75 207 THR B O 1
ATOM 3312 N N . ARG B 1 208 ? -2.562 -3.275 -2.373 1 98.62 208 ARG B N 1
ATOM 3313 C CA . ARG B 1 208 ? -3.969 -2.883 -2.387 1 98.62 208 ARG B CA 1
ATOM 3314 C C . ARG B 1 208 ? -4.273 -1.898 -1.262 1 98.62 208 ARG B C 1
ATOM 3316 O O . ARG B 1 208 ? -4.801 -2.285 -0.217 1 98.62 208 ARG B O 1
ATOM 3323 N N . PRO B 1 209 ? -4.07 -0.639 -1.537 1 98.81 209 PRO B N 1
ATOM 3324 C CA . PRO B 1 209 ? -4.266 0.366 -0.489 1 98.81 209 PRO B CA 1
ATOM 3325 C C . PRO B 1 209 ? -5.695 0.395 0.04 1 98.81 209 PRO B C 1
ATOM 3327 O O . PRO B 1 209 ? -5.922 0.722 1.208 1 98.81 209 PRO B O 1
ATOM 3330 N N . GLN B 1 210 ? -6.711 0.028 -0.785 1 98.81 210 GLN B N 1
ATOM 3331 C CA . GLN B 1 210 ? -8.086 -0.002 -0.302 1 98.81 210 GLN B CA 1
ATOM 3332 C C . GLN B 1 210 ? -8.258 -1.044 0.799 1 98.81 210 GLN B C 1
ATOM 3334 O O . GLN B 1 210 ? -8.93 -0.79 1.803 1 98.81 210 GLN B O 1
ATOM 3339 N N . LEU B 1 211 ? -7.617 -2.201 0.647 1 98.56 211 LEU B N 1
ATOM 3340 C CA . LEU B 1 211 ? -7.723 -3.256 1.651 1 98.56 211 LEU B CA 1
ATOM 3341 C C . LEU B 1 211 ? -6.879 -2.924 2.879 1 98.56 211 LEU B C 1
ATOM 3343 O O . LEU B 1 211 ? -7.273 -3.225 4.008 1 98.56 211 LEU B O 1
ATOM 3347 N N . ILE B 1 212 ? -5.707 -2.336 2.676 1 98.81 212 ILE B N 1
ATOM 3348 C CA . ILE B 1 212 ? -4.871 -1.914 3.795 1 98.81 212 ILE B CA 1
ATOM 3349 C C . ILE B 1 212 ? -5.617 -0.875 4.629 1 98.81 212 ILE B C 1
ATOM 3351 O O . ILE B 1 212 ? -5.699 -0.998 5.855 1 98.81 212 ILE B O 1
ATOM 3355 N N . THR B 1 213 ? -6.184 0.122 3.951 1 98.88 213 THR B N 1
ATOM 3356 C CA . THR B 1 213 ? -6.945 1.163 4.629 1 98.88 213 THR B CA 1
ATOM 3357 C C . THR B 1 213 ? -8.094 0.557 5.43 1 98.88 213 THR B C 1
ATOM 3359 O O . THR B 1 213 ? -8.336 0.944 6.574 1 98.88 213 THR B O 1
ATOM 3362 N N . GLU B 1 214 ? -8.789 -0.388 4.812 1 98.81 214 GLU B N 1
ATOM 3363 C CA . GLU B 1 214 ? -9.914 -1.037 5.473 1 98.81 214 GLU B CA 1
ATOM 3364 C C . GLU B 1 214 ? -9.492 -1.674 6.793 1 98.81 214 GLU B C 1
ATOM 3366 O O . GLU B 1 214 ? -10.227 -1.617 7.781 1 98.81 214 GLU B O 1
ATOM 3371 N N . LYS B 1 215 ? -8.32 -2.291 6.832 1 98 215 LYS B N 1
ATOM 3372 C CA . LYS B 1 215 ? -7.824 -2.896 8.062 1 98 215 LYS B CA 1
ATOM 3373 C C . LYS B 1 215 ? -7.609 -1.843 9.148 1 98 215 LYS B C 1
ATOM 3375 O O . LYS B 1 215 ? -7.926 -2.076 10.32 1 98 215 LYS B O 1
ATOM 3380 N N . PHE B 1 216 ? -7.051 -0.679 8.805 1 98.75 216 PHE B N 1
ATOM 3381 C CA . PHE B 1 216 ? -6.875 0.414 9.75 1 98.75 216 PHE B CA 1
ATOM 3382 C C . PHE B 1 216 ? -8.219 0.918 10.258 1 98.75 216 PHE B C 1
ATOM 3384 O O . PHE B 1 216 ? -8.406 1.097 11.461 1 98.75 216 PHE B O 1
ATOM 3391 N N . VAL B 1 217 ? -9.164 1.094 9.352 1 98.75 217 VAL B N 1
ATOM 3392 C CA . VAL B 1 217 ? -10.477 1.635 9.695 1 98.75 217 VAL B CA 1
ATOM 3393 C C . VAL B 1 217 ? -11.195 0.678 10.633 1 98.75 217 VAL B C 1
ATOM 3395 O O . VAL B 1 217 ? -11.789 1.105 11.633 1 98.75 217 VAL B O 1
ATOM 3398 N N . LYS B 1 218 ? -11.102 -0.608 10.359 1 98.06 218 LYS B N 1
ATOM 3399 C CA . LYS B 1 218 ? -11.766 -1.612 11.188 1 98.06 218 LYS B CA 1
ATOM 3400 C C . LYS B 1 218 ? -11.227 -1.584 12.617 1 98.06 218 LYS B C 1
ATOM 3402 O O . LYS B 1 218 ? -11.961 -1.848 13.57 1 98.06 218 LYS B O 1
ATOM 3407 N N . ALA B 1 219 ? -9.992 -1.225 12.766 1 97.25 219 ALA B N 1
ATOM 3408 C CA . ALA B 1 219 ? -9.352 -1.244 14.07 1 97.25 219 ALA B CA 1
ATOM 3409 C C . ALA B 1 219 ? -9.922 -0.159 14.984 1 97.25 219 ALA B C 1
ATOM 3411 O O . ALA B 1 219 ? -9.781 -0.23 16.203 1 97.25 219 ALA B O 1
ATOM 3412 N N . ILE B 1 220 ? -10.492 0.869 14.43 1 96.5 220 ILE B N 1
ATOM 3413 C CA . ILE B 1 220 ? -10.953 1.974 15.266 1 96.5 220 ILE B CA 1
ATOM 3414 C C . ILE B 1 220 ? -12.477 1.994 15.297 1 96.5 220 ILE B C 1
ATOM 3416 O O . ILE B 1 220 ? -13.078 2.9 15.883 1 96.5 220 ILE B O 1
ATOM 3420 N N . GLU B 1 221 ? -13.102 1.068 14.547 1 87.88 221 GLU B N 1
ATOM 3421 C CA . GLU B 1 221 ? -14.547 0.923 14.664 1 87.88 221 GLU B CA 1
ATOM 3422 C C . GLU B 1 221 ? -14.938 0.352 16.016 1 87.88 221 GLU B C 1
ATOM 3424 O O . GLU B 1 221 ? -14.234 -0.498 16.562 1 87.88 221 GLU B O 1
ATOM 3429 N N . ILE B 1 222 ? -15.516 1.27 16.797 1 65.69 222 ILE B N 1
ATOM 3430 C CA . ILE B 1 222 ? -16 0.914 18.125 1 65.69 222 ILE B CA 1
ATOM 3431 C C . ILE B 1 222 ? -16.906 -0.317 18.031 1 65.69 222 ILE B C 1
ATOM 3433 O O . ILE B 1 222 ? -17.844 -0.344 17.234 1 65.69 222 ILE B O 1
ATOM 3437 N N . ASN B 1 223 ? -16.359 -1.605 18.188 1 44.91 223 ASN B N 1
ATOM 3438 C CA . ASN B 1 223 ? -17.312 -2.682 18.422 1 44.91 223 ASN B CA 1
ATOM 3439 C C . ASN B 1 223 ? -18.312 -2.305 19.5 1 44.91 223 ASN B C 1
ATOM 3441 O O . ASN B 1 223 ? -17.984 -1.586 20.453 1 44.91 223 ASN B O 1
#